Protein AF-0000000083947726 (afdb_homodimer)

InterPro domains:
  IPR006314 Dyp-type peroxidase [PS51404] (2-304)
  IPR006314 Dyp-type peroxidase [PTHR30521] (2-300)
  IPR006314 Dyp-type peroxidase [TIGR01413] (5-299)
  IPR011008 Dimeric alpha-beta barrel [SSF54909] (1-301)
  IPR048327 Dyp-type peroxidase, N-terminal domain [PF04261] (47-134)
  IPR048328 Dyp-type peroxidase, C-terminal domain [PF20628] (137-299)

Radius of gyration: 26.74 Å; Cα contacts (8 Å, |Δi|>4): 1383; chains: 2; bounding box: 58×76×53 Å

Structure (mmCIF, N/CA/C/O backbone):
data_AF-0000000083947726-model_v1
#
loop_
_entity.id
_entity.type
_entity.pdbx_description
1 polymer Peroxidase
#
loop_
_atom_site.group_PDB
_atom_site.id
_atom_site.type_symbol
_atom_site.label_atom_id
_atom_site.label_alt_id
_atom_site.label_comp_id
_atom_site.label_asym_id
_atom_site.label_entity_id
_atom_site.label_seq_id
_atom_site.pdbx_PDB_ins_code
_atom_site.Cartn_x
_atom_site.Cartn_y
_atom_site.Cartn_z
_atom_site.occupancy
_atom_site.B_iso_or_equiv
_atom_site.auth_seq_id
_atom_site.auth_comp_id
_atom_site.auth_asym_id
_atom_site.auth_atom_id
_atom_site.pdbx_PDB_model_num
ATOM 1 N N . MET A 1 1 ? -15.406 -22.609 -26.734 1 80.12 1 MET A N 1
ATOM 2 C CA . MET A 1 1 ? -14.359 -22.672 -25.719 1 80.12 1 MET A CA 1
ATOM 3 C C . MET A 1 1 ? -14.758 -21.891 -24.469 1 80.12 1 MET A C 1
ATOM 5 O O . MET A 1 1 ? -15.305 -20.781 -24.578 1 80.12 1 MET A O 1
ATOM 9 N N . PRO A 1 2 ? -14.617 -22.547 -23.281 1 92.38 2 PRO A N 1
ATOM 10 C CA . PRO A 1 2 ? -15.031 -21.812 -22.078 1 92.38 2 PRO A CA 1
ATOM 11 C C . PRO A 1 2 ? -14.258 -20.516 -21.875 1 92.38 2 PRO A C 1
ATOM 13 O O . PRO A 1 2 ? -13.086 -20.422 -22.25 1 92.38 2 PRO A O 1
ATOM 16 N N . ARG A 1 3 ? -15.031 -19.625 -21.438 1 93.12 3 ARG A N 1
ATOM 17 C CA . ARG A 1 3 ? -14.406 -18.328 -21.188 1 93.12 3 ARG A CA 1
ATOM 18 C C . ARG A 1 3 ? -13.43 -18.406 -20.016 1 93.12 3 ARG A C 1
ATOM 20 O O . ARG A 1 3 ? -13.82 -18.719 -18.891 1 93.12 3 ARG A O 1
ATOM 27 N N . GLU A 1 4 ? -12.195 -18.125 -20.219 1 96.88 4 GLU A N 1
ATOM 28 C CA . GLU A 1 4 ? -11.203 -18.016 -19.156 1 96.88 4 GLU A CA 1
ATOM 29 C C . GLU A 1 4 ? -11.398 -16.75 -18.328 1 96.88 4 GLU A C 1
ATOM 31 O O . GLU A 1 4 ? -11.977 -15.773 -18.828 1 96.88 4 GLU A O 1
ATOM 36 N N . GLN A 1 5 ? -11 -16.75 -17.078 1 98 5 GLN A N 1
ATOM 37 C CA . GLN A 1 5 ? -10.938 -15.516 -16.312 1 98 5 GLN A CA 1
ATOM 38 C C . GLN A 1 5 ? -9.781 -14.633 -16.797 1 98 5 GLN A C 1
ATOM 40 O O . GLN A 1 5 ? -8.641 -15.094 -16.875 1 98 5 GLN A O 1
ATOM 45 N N . LEU A 1 6 ? -9.969 -13.398 -16.969 1 96 6 LEU A N 1
ATOM 46 C CA . LEU A 1 6 ? -9.109 -12.539 -17.781 1 96 6 LEU A CA 1
ATOM 47 C C . LEU A 1 6 ? -7.801 -12.242 -17.062 1 96 6 LEU A C 1
ATOM 49 O O . LEU A 1 6 ? -6.809 -11.875 -17.688 1 96 6 LEU A O 1
ATOM 53 N N . GLY A 1 7 ? -7.805 -12.375 -15.797 1 97.69 7 GLY A N 1
ATOM 54 C CA . GLY A 1 7 ? -6.598 -12.086 -15.039 1 97.69 7 GLY A CA 1
ATOM 55 C C . GLY A 1 7 ? -5.531 -13.156 -15.18 1 97.69 7 GLY A C 1
ATOM 56 O O . GLY A 1 7 ? -4.359 -12.914 -14.883 1 97.69 7 GLY A O 1
ATOM 57 N N . ILE A 1 8 ? -5.816 -14.289 -15.625 1 98.25 8 ILE A N 1
ATOM 58 C CA . ILE A 1 8 ? -4.922 -15.445 -15.633 1 98.25 8 ILE A CA 1
ATOM 59 C C . ILE A 1 8 ? -3.779 -15.211 -16.609 1 98.25 8 ILE A C 1
ATOM 61 O O . ILE A 1 8 ? -2.621 -15.5 -16.312 1 98.25 8 ILE A O 1
ATOM 65 N N . CYS A 1 9 ? -4.074 -14.656 -17.766 1 97.75 9 CYS A N 1
ATOM 66 C CA . CYS A 1 9 ? -3.053 -14.516 -18.797 1 97.75 9 CYS A CA 1
ATOM 67 C C . CYS A 1 9 ? -2.725 -13.047 -19.031 1 97.75 9 CYS A C 1
ATOM 69 O O . CYS A 1 9 ? -2.129 -12.695 -20.047 1 97.75 9 CYS A O 1
ATOM 71 N N . ALA A 1 10 ? -3.166 -12.211 -18.125 1 95.75 10 ALA A N 1
ATOM 72 C CA . ALA A 1 10 ? -3.018 -10.773 -18.328 1 95.75 10 ALA A CA 1
ATOM 73 C C . ALA A 1 10 ? -1.553 -10.352 -18.234 1 95.75 10 ALA A C 1
ATOM 75 O O . ALA A 1 10 ? -0.749 -11.016 -17.594 1 95.75 10 ALA A O 1
ATOM 76 N N . GLU A 1 11 ? -1.292 -9.258 -18.875 1 93.31 11 GLU A N 1
ATOM 77 C CA . GLU A 1 11 ? 0.028 -8.641 -18.766 1 93.31 11 GLU A CA 1
ATOM 78 C C . GLU A 1 11 ? 0.166 -7.855 -17.469 1 93.31 11 GLU A C 1
ATOM 80 O O . GLU A 1 11 ? -0.799 -7.723 -16.719 1 93.31 11 GLU A O 1
ATOM 85 N N . GLY A 1 12 ? 1.358 -7.312 -17.312 1 93.31 12 GLY A N 1
ATOM 86 C CA . GLY A 1 12 ? 1.692 -6.691 -16.031 1 93.31 12 GLY A CA 1
ATOM 87 C C . GLY A 1 12 ? 0.959 -5.387 -15.797 1 93.31 12 GLY A C 1
ATOM 88 O O . GLY A 1 12 ? 0.641 -4.664 -16.75 1 93.31 12 GLY A O 1
ATOM 89 N N . ASN A 1 13 ? 0.673 -5.082 -14.547 1 97.5 13 ASN A N 1
ATOM 90 C CA . ASN A 1 13 ? 0.057 -3.842 -14.086 1 97.5 13 ASN A CA 1
ATOM 91 C C . ASN A 1 13 ? 0.978 -3.078 -13.133 1 97.5 13 ASN A C 1
ATOM 93 O O . ASN A 1 13 ? 2.047 -3.57 -12.773 1 97.5 13 ASN A O 1
ATOM 97 N N . LEU A 1 14 ? 0.546 -1.884 -12.742 1 98.12 14 LEU A N 1
ATOM 98 C CA . LEU A 1 14 ? 1.306 -1.063 -11.805 1 98.12 14 LEU A CA 1
ATOM 99 C C . LEU A 1 14 ? 1.03 -1.485 -10.359 1 98.12 14 LEU A C 1
ATOM 101 O O . LEU A 1 14 ? 1.888 -1.327 -9.492 1 98.12 14 LEU A O 1
ATOM 105 N N . HIS A 1 15 ? -0.212 -2.012 -10.18 1 98.62 15 HIS A N 1
ATOM 106 C CA . HIS A 1 15 ? -0.617 -2.299 -8.805 1 98.62 15 HIS A CA 1
ATOM 107 C C . HIS A 1 15 ? -1.384 -3.615 -8.719 1 98.62 15 HIS A C 1
ATOM 109 O O . HIS A 1 15 ? -1.951 -4.074 -9.719 1 98.62 15 HIS A O 1
ATOM 115 N N . SER A 1 16 ? -1.384 -4.164 -7.523 1 98.75 16 SER A N 1
ATOM 116 C CA . SER A 1 16 ? -2.156 -5.375 -7.266 1 98.75 16 SER A CA 1
ATOM 117 C C . SER A 1 16 ? -2.711 -5.383 -5.844 1 98.75 16 SER A C 1
ATOM 119 O O . SER A 1 16 ? -2.197 -4.684 -4.969 1 98.75 16 SER A O 1
ATOM 121 N N . VAL A 1 17 ? -3.795 -6.07 -5.641 1 98.81 17 VAL A N 1
ATOM 122 C CA . VAL A 1 17 ? -4.324 -6.457 -4.336 1 98.81 17 VAL A CA 1
ATOM 123 C C . VAL A 1 17 ? -4.645 -7.949 -4.332 1 98.81 17 VAL A C 1
ATOM 125 O O . VAL A 1 17 ? -5.32 -8.453 -5.234 1 98.81 17 VAL A O 1
ATOM 128 N N . TYR A 1 18 ? -4.125 -8.641 -3.373 1 98.88 18 TYR A N 1
ATOM 129 C CA . TYR A 1 18 ? -4.355 -10.07 -3.182 1 98.88 18 TYR A CA 1
ATOM 130 C C . TYR A 1 18 ? -5.199 -10.32 -1.937 1 98.88 18 TYR A C 1
ATOM 132 O O . TYR A 1 18 ? -4.848 -9.875 -0.841 1 98.88 18 TYR A O 1
ATOM 140 N N . LEU A 1 19 ? -6.277 -11.023 -2.086 1 98.88 19 LEU A N 1
ATOM 141 C CA . LEU A 1 19 ? -7.168 -11.328 -0.973 1 98.88 19 LEU A CA 1
ATOM 142 C C . LEU A 1 19 ? -7.262 -12.836 -0.75 1 98.88 19 LEU A C 1
ATOM 144 O O . LEU A 1 19 ? -7.582 -13.578 -1.676 1 98.88 19 LEU A O 1
ATOM 148 N N . MET A 1 20 ? -6.953 -13.289 0.414 1 98.81 20 MET A N 1
ATOM 149 C CA . MET A 1 20 ? -7.109 -14.68 0.815 1 98.81 20 MET A CA 1
ATOM 150 C C . MET A 1 20 ? -8.234 -14.836 1.832 1 98.81 20 MET A C 1
ATOM 152 O O . MET A 1 20 ? -8.219 -14.195 2.885 1 98.81 20 MET A O 1
ATOM 156 N N . PHE A 1 21 ? -9.211 -15.734 1.521 1 98.75 21 PHE A N 1
ATOM 157 C CA . PHE A 1 21 ? -10.367 -15.93 2.383 1 98.75 21 PHE A CA 1
ATOM 158 C C . PHE A 1 21 ? -10.445 -17.375 2.861 1 98.75 21 PHE A C 1
ATOM 160 O O . PHE A 1 21 ? -9.961 -18.281 2.186 1 98.75 21 PHE A O 1
ATOM 167 N N . ASN A 1 22 ? -11.031 -17.562 3.996 1 98.62 22 ASN A N 1
ATOM 168 C CA . ASN A 1 22 ? -11.523 -18.859 4.438 1 98.62 22 ASN A CA 1
ATOM 169 C C . ASN A 1 22 ? -13.039 -18.859 4.586 1 98.62 22 ASN A C 1
ATOM 171 O O . ASN A 1 22 ? -13.617 -17.922 5.145 1 98.62 22 ASN A O 1
ATOM 175 N N . ALA A 1 23 ? -13.633 -19.875 4.07 1 98.25 23 ALA A N 1
ATOM 176 C CA . ALA A 1 23 ? -15.094 -20 4.062 1 98.25 23 ALA A CA 1
ATOM 177 C C . ALA A 1 23 ? -15.625 -20.297 5.465 1 98.25 23 ALA A C 1
ATOM 179 O O . ALA A 1 23 ? -14.992 -21.016 6.234 1 98.25 23 ALA A O 1
ATOM 180 N N . ASN A 1 24 ? -16.781 -19.734 5.703 1 96.69 24 ASN A N 1
ATOM 181 C CA . ASN A 1 24 ? -17.484 -20.094 6.93 1 96.69 24 ASN A CA 1
ATOM 182 C C . ASN A 1 24 ? -18.078 -21.5 6.84 1 96.69 24 ASN A C 1
ATOM 184 O O . ASN A 1 24 ? -18.5 -21.922 5.77 1 96.69 24 ASN A O 1
ATOM 188 N N . GLU A 1 25 ? -18.125 -22.094 7.953 1 91.06 25 GLU A N 1
ATOM 189 C CA . GLU A 1 25 ? -18.609 -23.469 7.992 1 91.06 25 GLU A CA 1
ATOM 190 C C . GLU A 1 25 ? -20.078 -23.547 7.586 1 91.06 25 GLU A C 1
ATOM 192 O O . GLU A 1 25 ? -20.906 -22.734 8.039 1 91.06 25 GLU A O 1
ATOM 197 N N . GLY A 1 26 ? -20.422 -24.438 6.766 1 87.44 26 GLY A N 1
ATOM 198 C CA . GLY A 1 26 ? -21.797 -24.781 6.453 1 87.44 26 GLY A CA 1
ATOM 199 C C . GLY A 1 26 ? -22.438 -23.828 5.445 1 87.44 26 GLY A C 1
ATOM 200 O O . GLY A 1 26 ? -23.641 -23.906 5.18 1 87.44 26 GLY A O 1
ATOM 201 N N . GLY A 1 27 ? -21.734 -22.922 4.836 1 87.81 27 GLY A N 1
ATOM 202 C CA . GLY A 1 27 ? -22.344 -21.953 3.947 1 87.81 27 GLY A CA 1
ATOM 203 C C . GLY A 1 27 ? -22 -22.172 2.488 1 87.81 27 GLY A C 1
ATOM 204 O O . GLY A 1 27 ? -22.094 -21.25 1.677 1 87.81 27 GLY A O 1
ATOM 205 N N . GLU A 1 28 ? -21.641 -23.422 2.139 1 90.19 28 GLU A N 1
ATOM 206 C CA . GLU A 1 28 ? -21.125 -23.688 0.799 1 90.19 28 GLU A CA 1
ATOM 207 C C . GLU A 1 28 ? -22.203 -23.5 -0.257 1 90.19 28 GLU A C 1
ATOM 209 O O . GLU A 1 28 ? -21.938 -23.047 -1.369 1 90.19 28 GLU A O 1
ATOM 214 N N . SER A 1 29 ? -23.406 -23.906 0.09 1 92.06 29 SER A N 1
ATOM 215 C CA . SER A 1 29 ? -24.516 -23.812 -0.864 1 92.06 29 SER A CA 1
ATOM 216 C C . SER A 1 29 ? -24.766 -22.359 -1.274 1 92.06 29 SER A C 1
ATOM 218 O O . SER A 1 29 ? -25.203 -22.094 -2.398 1 92.06 29 SER A O 1
ATOM 220 N N . GLN A 1 30 ? -24.484 -21.453 -0.349 1 95.06 30 GLN A N 1
ATOM 221 C CA . GLN A 1 30 ? -24.656 -20.031 -0.652 1 95.06 30 GLN A CA 1
ATOM 222 C C . GLN A 1 30 ? -23.375 -19.438 -1.227 1 95.06 30 GLN A C 1
ATOM 224 O O . GLN A 1 30 ? -23.438 -18.484 -2.016 1 95.06 30 GLN A O 1
ATOM 229 N N . LEU A 1 31 ? -22.312 -20.016 -0.844 1 97.19 31 LEU A N 1
ATOM 230 C CA . LEU A 1 31 ? -21.016 -19.484 -1.242 1 97.19 31 LEU A CA 1
ATOM 231 C C . LEU A 1 31 ? -20.766 -19.719 -2.727 1 97.19 31 LEU A C 1
ATOM 233 O O . LEU A 1 31 ? -20.219 -18.859 -3.414 1 97.19 31 LEU A O 1
ATOM 237 N N . ARG A 1 32 ? -21.141 -20.859 -3.178 1 95.69 32 ARG A N 1
ATOM 238 C CA . ARG A 1 32 ? -20.875 -21.25 -4.559 1 95.69 32 ARG A CA 1
ATOM 239 C C . ARG A 1 32 ? -21.484 -20.25 -5.539 1 95.69 32 ARG A C 1
ATOM 241 O O . ARG A 1 32 ? -20.781 -19.672 -6.371 1 95.69 32 ARG A O 1
ATOM 248 N N . PRO A 1 33 ? -22.844 -19.953 -5.461 1 95.94 33 PRO A N 1
ATOM 249 C CA . PRO A 1 33 ? -23.375 -18.938 -6.371 1 95.94 33 PRO A CA 1
ATOM 250 C C . PRO A 1 33 ? -22.797 -17.547 -6.121 1 95.94 33 PRO A C 1
ATOM 252 O O . PRO A 1 33 ? -22.656 -16.75 -7.055 1 95.94 33 PRO A O 1
ATOM 255 N N . CYS A 1 34 ? -22.453 -17.234 -4.914 1 97.38 34 CYS A N 1
ATOM 256 C CA . CYS A 1 34 ? -21.859 -15.945 -4.598 1 97.38 34 CYS A CA 1
ATOM 257 C C . CYS A 1 34 ? -20.531 -15.773 -5.305 1 97.38 34 CYS A C 1
ATOM 259 O O . CYS A 1 34 ? -20.25 -14.719 -5.883 1 97.38 34 CYS A O 1
ATOM 261 N N . LEU A 1 35 ? -19.734 -16.828 -5.281 1 98.19 35 LEU A N 1
ATOM 262 C CA . LEU A 1 35 ? -18.438 -16.766 -5.941 1 98.19 35 LEU A CA 1
ATOM 263 C C . LEU A 1 35 ? -18.594 -16.625 -7.453 1 98.19 35 LEU A C 1
ATOM 265 O O . LEU A 1 35 ? -17.797 -15.961 -8.109 1 98.19 35 LEU A O 1
ATOM 269 N N . ALA A 1 36 ? -19.594 -17.266 -7.984 1 97.44 36 ALA A N 1
ATOM 270 C CA . ALA A 1 36 ? -19.891 -17.094 -9.406 1 97.44 36 ALA A CA 1
ATOM 271 C C . ALA A 1 36 ? -20.234 -15.641 -9.719 1 97.44 36 ALA A C 1
ATOM 273 O O . ALA A 1 36 ? -19.781 -15.094 -10.727 1 97.44 36 ALA A O 1
ATOM 274 N N . ASN A 1 37 ? -21.016 -15.055 -8.859 1 97.5 37 ASN A N 1
ATOM 275 C CA . ASN A 1 37 ? -21.375 -13.656 -9.023 1 97.5 37 ASN A CA 1
ATOM 276 C C . ASN A 1 37 ? -20.156 -12.742 -8.914 1 97.5 37 ASN A C 1
ATOM 278 O O . ASN A 1 37 ? -20.047 -11.758 -9.656 1 97.5 37 ASN A O 1
ATOM 282 N N . VAL A 1 38 ? -19.281 -13.055 -7.98 1 98.44 38 VAL A N 1
ATOM 283 C CA . VAL A 1 38 ? -18.047 -12.289 -7.824 1 98.44 38 VAL A CA 1
ATOM 284 C C . VAL A 1 38 ? -17.219 -12.383 -9.102 1 98.44 38 VAL A C 1
ATOM 286 O O . VAL A 1 38 ? -16.734 -11.367 -9.617 1 98.44 38 VAL A O 1
ATOM 289 N N . ALA A 1 39 ? -17.078 -13.57 -9.586 1 98.12 39 ALA A N 1
ATOM 290 C CA . ALA A 1 39 ? -16.281 -13.773 -10.805 1 98.12 39 ALA A CA 1
ATOM 291 C C . ALA A 1 39 ? -16.891 -13.008 -11.977 1 98.12 39 ALA A C 1
ATOM 293 O O . ALA A 1 39 ? -16.172 -12.398 -12.773 1 98.12 39 ALA A O 1
ATOM 294 N N . GLN A 1 40 ? -18.188 -13.055 -12.102 1 97.31 40 GLN A N 1
ATOM 295 C CA . GLN A 1 40 ? -18.891 -12.328 -13.164 1 97.31 40 GLN A CA 1
ATOM 296 C C . GLN A 1 40 ? -18.719 -10.82 -13 1 97.31 40 GLN A C 1
ATOM 298 O O . GLN A 1 40 ? -18.469 -10.109 -13.977 1 97.31 40 GLN A O 1
ATOM 303 N N . TYR A 1 41 ? -18.891 -10.43 -11.758 1 98.19 41 TYR A N 1
ATOM 304 C CA . TYR A 1 41 ? -18.688 -9.023 -11.422 1 98.19 41 TYR A CA 1
ATOM 305 C C . TYR A 1 41 ? -17.312 -8.555 -11.852 1 98.19 41 TYR A C 1
ATOM 307 O O . TYR A 1 41 ? -17.172 -7.539 -12.539 1 98.19 41 TYR A O 1
ATOM 315 N N . LEU A 1 42 ? -16.281 -9.281 -11.57 1 98.56 42 LEU A N 1
ATOM 316 C CA . LEU A 1 42 ? -14.891 -8.953 -11.898 1 98.56 42 LEU A CA 1
ATOM 317 C C . LEU A 1 42 ? -14.672 -8.984 -13.406 1 98.56 42 LEU A C 1
ATOM 319 O O . LEU A 1 42 ? -13.938 -8.148 -13.945 1 98.56 42 LEU A O 1
ATOM 323 N N . TYR A 1 43 ? -15.258 -9.906 -14.031 1 97.81 43 TYR A N 1
ATOM 324 C CA . TYR A 1 43 ? -15.164 -10.023 -15.484 1 97.81 43 TYR A CA 1
ATOM 325 C C . TYR A 1 43 ? -15.711 -8.773 -16.172 1 97.81 43 TYR A C 1
ATOM 327 O O . TYR A 1 43 ? -15.102 -8.258 -17.109 1 97.81 43 TYR A O 1
ATOM 335 N N . GLU A 1 44 ? -16.781 -8.281 -15.703 1 97.75 44 GLU A N 1
ATOM 336 C CA . GLU A 1 44 ? -17.422 -7.105 -16.281 1 97.75 44 GLU A CA 1
ATOM 337 C C . GLU A 1 44 ? -16.609 -5.84 -16 1 97.75 44 GLU A C 1
ATOM 339 O O . GLU A 1 44 ? -16.594 -4.918 -16.828 1 97.75 44 GLU A O 1
ATOM 344 N N . LEU A 1 45 ? -15.969 -5.801 -14.891 1 98.19 45 LEU A N 1
ATOM 345 C CA . LEU A 1 45 ? -15.164 -4.641 -14.531 1 98.19 45 LEU A CA 1
ATOM 346 C C . LEU A 1 45 ? -13.984 -4.484 -15.492 1 98.19 45 LEU A C 1
ATOM 348 O O . LEU A 1 45 ? -13.484 -3.375 -15.688 1 98.19 45 LEU A O 1
ATOM 352 N N . ALA A 1 46 ? -13.484 -5.598 -16.016 1 96.94 46 ALA A N 1
ATOM 353 C CA . ALA A 1 46 ? -12.359 -5.535 -16.953 1 96.94 46 ALA A CA 1
ATOM 354 C C . ALA A 1 46 ? -12.695 -4.652 -18.156 1 96.94 46 ALA A C 1
ATOM 356 O O . ALA A 1 46 ? -11.844 -3.92 -18.656 1 96.94 46 ALA A O 1
ATOM 357 N N . ASP A 1 47 ? -13.906 -4.777 -18.625 1 96.06 47 ASP A N 1
ATOM 358 C CA . ASP A 1 47 ? -14.359 -3.934 -19.719 1 96.06 47 ASP A CA 1
ATOM 359 C C . ASP A 1 47 ? -14.57 -2.494 -19.266 1 96.06 47 ASP A C 1
ATOM 361 O O . ASP A 1 47 ? -14.18 -1.552 -19.953 1 96.06 47 ASP A O 1
ATOM 365 N N . GLN A 1 48 ? -15.164 -2.328 -18.141 1 97 48 GLN A N 1
ATOM 366 C CA . GLN A 1 48 ? -15.484 -1.012 -17.594 1 97 48 GLN A CA 1
ATOM 367 C C . GLN A 1 48 ? -14.219 -0.201 -17.344 1 97 48 GLN A C 1
ATOM 369 O O . GLN A 1 48 ? -14.188 1.009 -17.578 1 97 48 GLN A O 1
ATOM 374 N N . TYR A 1 49 ? -13.195 -0.859 -16.859 1 97.75 49 TYR A N 1
ATOM 375 C CA . TYR A 1 49 ? -11.945 -0.185 -16.516 1 97.75 49 TYR A CA 1
ATOM 376 C C . TYR A 1 49 ? -10.828 -0.607 -17.453 1 97.75 49 TYR A C 1
ATOM 378 O O . TYR A 1 49 ? -9.688 -0.805 -17.031 1 97.75 49 TYR A O 1
ATOM 386 N N . ALA A 1 50 ? -11.125 -0.758 -18.688 1 96.31 50 ALA A N 1
ATOM 387 C CA . ALA A 1 50 ? -10.148 -1.161 -19.703 1 96.31 50 ALA A CA 1
ATOM 388 C C . ALA A 1 50 ? -9.016 -0.149 -19.812 1 96.31 50 ALA A C 1
ATOM 390 O O . ALA A 1 50 ? -7.859 -0.523 -20.031 1 96.31 50 ALA A O 1
ATOM 391 N N . ASP A 1 51 ? -9.305 1.108 -19.578 1 97.19 51 ASP A N 1
ATOM 392 C CA . ASP A 1 51 ? -8.312 2.174 -19.703 1 97.19 51 ASP A CA 1
ATOM 393 C C . ASP A 1 51 ? -7.227 2.041 -18.641 1 97.19 51 ASP A C 1
ATOM 395 O O . ASP A 1 51 ? -6.09 2.469 -18.859 1 97.19 51 ASP A O 1
ATOM 399 N N . SER A 1 52 ? -7.633 1.47 -17.531 1 97.56 52 SER A N 1
ATOM 400 C CA . SER A 1 52 ? -6.664 1.271 -16.469 1 97.56 52 SER A CA 1
ATOM 401 C C . SER A 1 52 ? -6.215 -0.184 -16.391 1 97.56 52 SER A C 1
ATOM 403 O O . SER A 1 52 ? -5.637 -0.608 -15.383 1 97.56 52 SER A O 1
ATOM 405 N N . ALA A 1 53 ? -6.555 -0.959 -17.375 1 98.12 53 ALA A N 1
ATOM 406 C CA . ALA A 1 53 ? -6.105 -2.338 -17.547 1 98.12 53 ALA A CA 1
ATOM 407 C C . ALA A 1 53 ? -6.48 -3.197 -16.344 1 98.12 53 ALA A C 1
ATOM 409 O O . ALA A 1 53 ? -5.641 -3.922 -15.812 1 98.12 53 ALA A O 1
ATOM 410 N N . PHE A 1 54 ? -7.668 -3.021 -15.922 1 98.69 54 PHE A N 1
ATOM 411 C CA . PHE A 1 54 ? -8.133 -3.848 -14.812 1 98.69 54 PHE A CA 1
ATOM 412 C C . PHE A 1 54 ? -8.258 -5.305 -15.242 1 98.69 54 PHE A C 1
ATOM 414 O O . PHE A 1 54 ? -8.742 -5.598 -16.344 1 98.69 54 PHE A O 1
ATOM 421 N N . ASN A 1 55 ? -7.801 -6.227 -14.375 1 98.56 55 ASN A N 1
ATOM 422 C CA . ASN A 1 55 ? -8.031 -7.66 -14.539 1 98.56 55 ASN A CA 1
ATOM 423 C C . ASN A 1 55 ? -8 -8.391 -13.195 1 98.56 55 ASN A C 1
ATOM 425 O O . ASN A 1 55 ? -7.445 -7.883 -12.219 1 98.56 55 ASN A O 1
ATOM 429 N N . ALA A 1 56 ? -8.617 -9.539 -13.211 1 98.81 56 ALA A N 1
ATOM 430 C CA . ALA A 1 56 ? -8.766 -10.273 -11.953 1 98.81 56 ALA A CA 1
ATOM 431 C C . ALA A 1 56 ? -9.141 -11.727 -12.211 1 98.81 56 ALA A C 1
ATOM 433 O O . ALA A 1 56 ? -9.523 -12.094 -13.32 1 98.81 56 ALA A O 1
ATOM 434 N N . PHE A 1 57 ? -8.945 -12.508 -11.172 1 98.81 57 PHE A N 1
ATOM 435 C CA . PHE A 1 57 ? -9.523 -13.852 -11.203 1 98.81 57 PHE A CA 1
ATOM 436 C C . PHE A 1 57 ? -9.781 -14.359 -9.781 1 98.81 57 PHE A C 1
ATOM 438 O O . PHE A 1 57 ? -9.211 -13.844 -8.82 1 98.81 57 PHE A O 1
ATOM 445 N N . VAL A 1 58 ? -10.711 -15.305 -9.703 1 98.88 58 VAL A N 1
ATOM 446 C CA . VAL A 1 58 ? -11.07 -16.031 -8.484 1 98.88 58 VAL A CA 1
ATOM 447 C C . VAL A 1 58 ? -10.523 -17.453 -8.562 1 98.88 58 VAL A C 1
ATOM 449 O O . VAL A 1 58 ? -10.68 -18.125 -9.578 1 98.88 58 VAL A O 1
ATOM 452 N N . ALA A 1 59 ? -9.891 -17.859 -7.52 1 98.94 59 ALA A N 1
ATOM 453 C CA . ALA A 1 59 ? -9.375 -19.219 -7.457 1 98.94 59 ALA A CA 1
ATOM 454 C C . ALA A 1 59 ? -9.789 -19.906 -6.16 1 98.94 59 ALA A C 1
ATOM 456 O O . ALA A 1 59 ? -9.914 -19.266 -5.117 1 98.94 59 ALA A O 1
ATOM 457 N N . ILE A 1 60 ? -9.984 -21.203 -6.27 1 98.81 60 ILE A N 1
ATOM 458 C CA . ILE A 1 60 ? -10.477 -22 -5.148 1 98.81 60 ILE A CA 1
ATOM 459 C C . ILE A 1 60 ? -9.352 -22.891 -4.629 1 98.81 60 ILE A C 1
ATOM 461 O O . ILE A 1 60 ? -8.656 -23.547 -5.414 1 98.81 60 ILE A O 1
ATOM 465 N N . GLY A 1 61 ? -9.227 -22.938 -3.299 1 98.75 61 GLY A N 1
ATOM 466 C CA . GLY A 1 61 ? -8.164 -23.703 -2.664 1 98.75 61 GLY A CA 1
ATOM 467 C C . GLY A 1 61 ? -8.297 -25.203 -2.869 1 98.75 61 GLY A C 1
ATOM 468 O O . GLY A 1 61 ? -9.406 -25.734 -2.883 1 98.75 61 GLY A O 1
ATOM 469 N N . ALA A 1 62 ? -7.156 -25.812 -2.979 1 98.62 62 ALA A N 1
ATOM 470 C CA . ALA A 1 62 ? -7.125 -27.25 -3.234 1 98.62 62 ALA A CA 1
ATOM 471 C C . ALA A 1 62 ? -7.855 -28.016 -2.137 1 98.62 62 ALA A C 1
ATOM 473 O O . ALA A 1 62 ? -8.594 -28.969 -2.42 1 98.62 62 ALA A O 1
ATOM 474 N N . ASN A 1 63 ? -7.656 -27.656 -0.94 1 97.5 63 ASN A N 1
ATOM 475 C CA . ASN A 1 63 ? -8.242 -28.359 0.188 1 97.5 63 ASN A CA 1
ATOM 476 C C . ASN A 1 63 ? -9.734 -28.078 0.318 1 97.5 63 ASN A C 1
ATOM 478 O O . ASN A 1 63 ? -10.469 -28.812 0.978 1 97.5 63 ASN A O 1
ATOM 482 N N . PHE A 1 64 ? -10.148 -27 -0.209 1 97.88 64 PHE A N 1
ATOM 483 C CA . PHE A 1 64 ? -11.523 -26.562 -0.081 1 97.88 64 PHE A CA 1
ATOM 484 C C . PHE A 1 64 ? -12.344 -26.969 -1.305 1 97.88 64 PHE A C 1
ATOM 486 O O . PHE A 1 64 ? -13.57 -26.953 -1.266 1 97.88 64 PHE A O 1
ATOM 493 N N . TRP A 1 65 ? -11.75 -27.359 -2.381 1 98.06 65 TRP A N 1
ATOM 494 C CA . TRP A 1 65 ? -12.367 -27.547 -3.688 1 98.06 65 TRP A CA 1
ATOM 495 C C . TRP A 1 65 ? -13.555 -28.516 -3.592 1 98.06 65 TRP A C 1
ATOM 497 O O . TRP A 1 65 ? -14.656 -28.188 -4.035 1 98.06 65 TRP A O 1
ATOM 507 N N . ASP A 1 66 ? -13.344 -29.625 -2.938 1 96.81 66 ASP A N 1
ATOM 508 C CA . ASP A 1 66 ? -14.352 -30.688 -2.916 1 96.81 66 ASP A CA 1
ATOM 509 C C . ASP A 1 66 ? -15.562 -30.266 -2.09 1 96.81 66 ASP A C 1
ATOM 511 O O . ASP A 1 66 ? -16.672 -30.797 -2.283 1 96.81 66 ASP A O 1
ATOM 515 N N . HIS A 1 67 ? -15.375 -29.375 -1.152 1 95.25 67 HIS A N 1
ATOM 516 C CA . HIS A 1 67 ? -16.5 -28.844 -0.389 1 95.25 67 HIS A CA 1
ATOM 517 C C . HIS A 1 67 ? -17.375 -27.938 -1.25 1 95.25 67 HIS A C 1
ATOM 519 O O . HIS A 1 67 ? -18.594 -27.938 -1.104 1 95.25 67 HIS A O 1
ATOM 525 N N . LEU A 1 68 ? -16.75 -27.234 -2.125 1 95.75 68 LEU A N 1
ATOM 526 C CA . LEU A 1 68 ? -17.469 -26.266 -2.941 1 95.75 68 LEU A CA 1
ATOM 527 C C . LEU A 1 68 ? -18.047 -26.922 -4.188 1 95.75 68 LEU A C 1
ATOM 529 O O . LEU A 1 68 ? -19.156 -26.609 -4.602 1 95.75 68 LEU A O 1
ATOM 533 N N . TYR A 1 69 ? -17.234 -27.75 -4.77 1 95.12 69 TYR A N 1
ATOM 534 C CA . TYR A 1 69 ? -17.625 -28.438 -5.996 1 95.12 69 TYR A CA 1
ATOM 535 C C . TYR A 1 69 ? -17.484 -29.938 -5.844 1 95.12 69 TYR A C 1
ATOM 537 O O . TYR A 1 69 ? -16.672 -30.562 -6.52 1 95.12 69 TYR A O 1
ATOM 545 N N . PRO A 1 70 ? -18.375 -30.531 -5.176 1 93 70 PRO A N 1
ATOM 546 C CA . PRO A 1 70 ? -18.281 -31.984 -4.992 1 93 70 PRO A CA 1
ATOM 547 C C . PRO A 1 70 ? -18.375 -32.75 -6.305 1 93 70 PRO A C 1
ATOM 549 O O . PRO A 1 70 ? -19.219 -32.438 -7.145 1 93 70 PRO A O 1
ATOM 552 N N . GLY A 1 71 ? -17.5 -33.688 -6.496 1 91.56 71 GLY A N 1
ATOM 553 C CA . GLY A 1 71 ? -17.562 -34.594 -7.625 1 91.56 71 GLY A CA 1
ATOM 554 C C . GLY A 1 71 ? -16.938 -34.031 -8.883 1 91.56 71 GLY A C 1
ATOM 555 O O . GLY A 1 71 ? -17.047 -34.625 -9.961 1 91.56 71 GLY A O 1
ATOM 556 N N . SER A 1 72 ? -16.375 -32.875 -8.859 1 92.88 72 SER A N 1
ATOM 557 C CA . SER A 1 72 ? -15.773 -32.25 -10.023 1 92.88 72 SER A CA 1
ATOM 558 C C . SER A 1 72 ? -14.391 -31.688 -9.688 1 92.88 72 SER A C 1
ATOM 560 O O . SER A 1 72 ? -14.203 -30.469 -9.625 1 92.88 72 SER A O 1
ATOM 562 N N . ARG A 1 73 ? -13.414 -32.5 -9.555 1 97.56 73 ARG A N 1
ATOM 563 C CA . ARG A 1 73 ? -12.07 -32.031 -9.211 1 97.56 73 ARG A CA 1
ATOM 564 C C . ARG A 1 73 ? -11.156 -32.062 -10.43 1 97.56 73 ARG A C 1
ATOM 566 O O . ARG A 1 73 ? -11.109 -33.062 -11.148 1 97.56 73 ARG A O 1
ATOM 573 N N . PRO A 1 74 ? -10.5 -30.906 -10.68 1 98.38 74 PRO A N 1
ATOM 574 C CA . PRO A 1 74 ? -9.492 -30.969 -11.734 1 98.38 74 PRO A CA 1
ATOM 575 C C . PRO A 1 74 ? -8.484 -32.094 -11.531 1 98.38 74 PRO A C 1
ATOM 577 O O . PRO A 1 74 ? -8.07 -32.375 -10.406 1 98.38 74 PRO A O 1
ATOM 580 N N . ALA A 1 75 ? -7.984 -32.719 -12.508 1 98.31 75 ALA A N 1
ATOM 581 C CA . ALA A 1 75 ? -7.273 -34 -12.492 1 98.31 75 ALA A CA 1
ATOM 582 C C . ALA A 1 75 ? -6 -33.906 -11.648 1 98.31 75 ALA A C 1
ATOM 584 O O . ALA A 1 75 ? -5.633 -34.844 -10.961 1 98.31 75 ALA A O 1
ATOM 585 N N . GLU A 1 76 ? -5.367 -32.75 -11.695 1 98.62 76 GLU A N 1
ATOM 586 C CA . GLU A 1 76 ? -4.055 -32.656 -11.062 1 98.62 76 GLU A CA 1
ATOM 587 C C . GLU A 1 76 ? -4.078 -31.75 -9.844 1 98.62 76 GLU A C 1
ATOM 589 O O . GLU A 1 76 ? -3.027 -31.422 -9.281 1 98.62 76 GLU A O 1
ATOM 594 N N . LEU A 1 77 ? -5.246 -31.297 -9.398 1 98.75 77 LEU A N 1
ATOM 595 C CA . LEU A 1 77 ? -5.32 -30.391 -8.266 1 98.75 77 LEU A CA 1
ATOM 596 C C . LEU A 1 77 ? -4.953 -31.094 -6.969 1 98.75 77 LEU A C 1
ATOM 598 O O . LEU A 1 77 ? -5.527 -32.125 -6.637 1 98.75 77 LEU A O 1
ATOM 602 N N . ARG A 1 78 ? -4.012 -30.641 -6.312 1 98.31 78 ARG A N 1
ATOM 603 C CA . ARG A 1 78 ? -3.555 -31.188 -5.039 1 98.31 78 ARG A CA 1
ATOM 604 C C . ARG A 1 78 ? -3.008 -30.094 -4.137 1 98.31 78 ARG A C 1
ATOM 606 O O . ARG A 1 78 ? -2.705 -28.984 -4.602 1 98.31 78 ARG A O 1
ATOM 613 N N . PRO A 1 79 ? -2.945 -30.359 -2.838 1 98.25 79 PRO A N 1
ATOM 614 C CA . PRO A 1 79 ? -2.461 -29.359 -1.884 1 98.25 79 PRO A CA 1
ATOM 615 C C . PRO A 1 79 ? -1.036 -28.891 -2.182 1 98.25 79 PRO A C 1
ATOM 617 O O . PRO A 1 79 ? -0.301 -29.578 -2.898 1 98.25 79 PRO A O 1
ATOM 620 N N . PHE A 1 80 ? -0.701 -27.719 -1.652 1 98.5 80 PHE A N 1
ATOM 621 C CA . PHE A 1 80 ? 0.631 -27.156 -1.84 1 98.5 80 PHE A CA 1
ATOM 622 C C . PHE A 1 80 ? 1.701 -28.109 -1.338 1 98.5 80 PHE A C 1
ATOM 624 O O . PHE A 1 80 ? 1.589 -28.656 -0.235 1 98.5 80 PHE A O 1
ATOM 631 N N . PRO A 1 81 ? 2.707 -28.359 -2.098 1 96.38 81 PRO A N 1
ATOM 632 C CA . PRO A 1 81 ? 3.752 -29.312 -1.724 1 96.38 81 PRO A CA 1
ATOM 633 C C . PRO A 1 81 ? 4.762 -28.734 -0.737 1 96.38 81 PRO A C 1
ATOM 635 O O . PRO A 1 81 ? 5.871 -28.359 -1.13 1 96.38 81 PRO A O 1
ATOM 638 N N . ALA A 1 82 ? 4.418 -28.75 0.493 1 96.94 82 ALA A N 1
ATOM 639 C CA . ALA A 1 82 ? 5.359 -28.266 1.495 1 96.94 82 ALA A CA 1
ATOM 640 C C . ALA A 1 82 ? 6.711 -28.953 1.367 1 96.94 82 ALA A C 1
ATOM 642 O O . ALA A 1 82 ? 6.773 -30.156 1.118 1 96.94 82 ALA A O 1
ATOM 643 N N . MET A 1 83 ? 7.766 -28.156 1.498 1 96.5 83 MET A N 1
ATOM 644 C CA . MET A 1 83 ? 9.133 -28.641 1.37 1 96.5 83 MET A CA 1
ATOM 645 C C . MET A 1 83 ? 10.047 -27.984 2.402 1 96.5 83 MET A C 1
ATOM 647 O O . MET A 1 83 ? 9.859 -26.828 2.758 1 96.5 83 MET A O 1
ATOM 651 N N . GLU A 1 84 ? 10.969 -28.812 2.834 1 95.06 84 GLU A N 1
ATOM 652 C CA . GLU A 1 84 ? 11.953 -28.297 3.773 1 95.06 84 GLU A CA 1
ATOM 653 C C . GLU A 1 84 ? 13.289 -29.016 3.625 1 95.06 84 GLU A C 1
ATOM 655 O O . GLU A 1 84 ? 13.336 -30.25 3.533 1 95.06 84 GLU A O 1
ATOM 660 N N . SER A 1 85 ? 14.344 -28.25 3.537 1 94.81 85 SER A N 1
ATOM 661 C CA . SER A 1 85 ? 15.719 -28.75 3.533 1 94.81 85 SER A CA 1
ATOM 662 C C . SER A 1 85 ? 16.656 -27.75 4.199 1 94.81 85 SER A C 1
ATOM 664 O O . SER A 1 85 ? 17.062 -26.75 3.588 1 94.81 85 SER A O 1
ATOM 666 N N . GLY A 1 86 ? 17.062 -28.031 5.449 1 91.62 86 GLY A N 1
ATOM 667 C CA . GLY A 1 86 ? 17.859 -27.062 6.188 1 91.62 86 GLY A CA 1
ATOM 668 C C . GLY A 1 86 ? 17.109 -25.766 6.461 1 91.62 86 GLY A C 1
ATOM 669 O O . GLY A 1 86 ? 16.031 -25.781 7.051 1 91.62 86 GLY A O 1
ATOM 670 N N . ASN A 1 87 ? 17.734 -24.656 5.859 1 90.5 87 ASN A N 1
ATOM 671 C CA . ASN A 1 87 ? 17.125 -23.344 6.059 1 90.5 87 ASN A CA 1
ATOM 672 C C . ASN A 1 87 ? 16.234 -22.953 4.883 1 90.5 87 ASN A C 1
ATOM 674 O O . ASN A 1 87 ? 15.703 -21.844 4.844 1 90.5 87 ASN A O 1
ATOM 678 N N . ARG A 1 88 ? 16.094 -23.812 3.982 1 93.94 88 ARG A N 1
ATOM 679 C CA . ARG A 1 88 ? 15.211 -23.594 2.842 1 93.94 88 ARG A CA 1
ATOM 680 C C . ARG A 1 88 ? 13.844 -24.219 3.086 1 93.94 88 ARG A C 1
ATOM 682 O O . ARG A 1 88 ? 13.719 -25.438 3.191 1 93.94 88 ARG A O 1
ATOM 689 N N . ASP A 1 89 ? 12.93 -23.328 3.232 1 94.94 89 ASP A N 1
ATOM 690 C CA . ASP A 1 89 ? 11.586 -23.766 3.586 1 94.94 89 ASP A CA 1
ATOM 691 C C . ASP A 1 89 ? 10.547 -23.219 2.609 1 94.94 89 ASP A C 1
ATOM 693 O O . ASP A 1 89 ? 10.641 -22.078 2.176 1 94.94 89 ASP A O 1
ATOM 697 N N . ALA A 1 90 ? 9.641 -24.047 2.221 1 96.5 90 ALA A N 1
ATOM 698 C CA . ALA A 1 90 ? 8.406 -23.688 1.522 1 96.5 90 ALA A CA 1
ATOM 699 C C . ALA A 1 90 ? 7.184 -24.234 2.256 1 96.5 90 ALA A C 1
ATOM 701 O O . ALA A 1 90 ? 6.707 -25.328 1.949 1 96.5 90 ALA A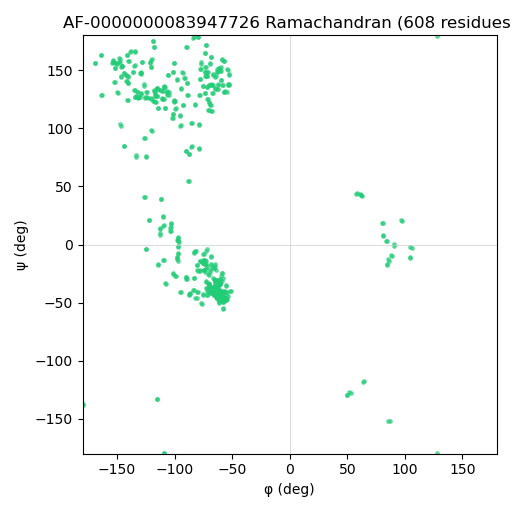 O 1
ATOM 702 N N . PRO A 1 91 ? 6.656 -23.438 3.125 1 97.56 91 PRO A N 1
ATOM 703 C CA . PRO A 1 91 ? 5.559 -23.938 3.951 1 97.56 91 PRO A CA 1
ATOM 704 C C . PRO A 1 91 ? 4.23 -24 3.197 1 97.56 91 PRO A C 1
ATOM 706 O O . PRO A 1 91 ? 4.031 -23.266 2.23 1 97.56 91 PRO A O 1
ATOM 709 N N . ALA A 1 92 ? 3.387 -24.844 3.662 1 97.31 92 ALA A N 1
ATOM 710 C CA . ALA A 1 92 ? 2.018 -24.891 3.156 1 97.31 92 ALA A CA 1
ATOM 711 C C . ALA A 1 92 ? 1.053 -24.203 4.113 1 97.31 92 ALA A C 1
ATOM 713 O O . ALA A 1 92 ? 0.862 -24.641 5.246 1 97.31 92 ALA A O 1
ATOM 714 N N . ILE A 1 93 ? 0.549 -23.109 3.779 1 96.06 93 ILE A N 1
ATOM 715 C CA . ILE A 1 93 ? -0.526 -22.391 4.445 1 96.06 93 ILE A CA 1
ATOM 716 C C . ILE A 1 93 ? -1.699 -22.203 3.486 1 96.06 93 ILE A C 1
ATOM 718 O O . ILE A 1 93 ? -1.734 -21.234 2.717 1 96.06 93 ILE A O 1
ATOM 722 N N . GLU A 1 94 ? -2.637 -23.016 3.596 1 95.44 94 GLU A N 1
ATOM 723 C CA . GLU A 1 94 ? -3.686 -23.109 2.584 1 95.44 94 GLU A CA 1
ATOM 724 C C . GLU A 1 94 ? -4.863 -22.203 2.934 1 95.44 94 GLU A C 1
ATOM 726 O O . GLU A 1 94 ? -5.211 -22.047 4.105 1 95.44 94 GLU A O 1
ATOM 731 N N . PHE A 1 95 ? -5.473 -21.594 1.965 1 98.44 95 PHE A N 1
ATOM 732 C CA . PHE A 1 95 ? -6.676 -20.766 2.047 1 98.44 95 PHE A CA 1
ATOM 733 C C . PHE A 1 95 ? -7.781 -21.344 1.166 1 98.44 95 PHE A C 1
ATOM 735 O O . PHE A 1 95 ? -7.508 -22.141 0.259 1 98.44 95 PHE A O 1
ATOM 742 N N . ASP A 1 96 ? -8.984 -21 1.433 1 98.62 96 ASP A N 1
ATOM 743 C CA . ASP A 1 96 ? -10.117 -21.547 0.694 1 98.62 96 ASP A CA 1
ATOM 744 C C . ASP A 1 96 ? -10.344 -20.797 -0.61 1 98.62 96 ASP A C 1
ATOM 746 O O . ASP A 1 96 ? -10.711 -21.391 -1.627 1 98.62 96 ASP A O 1
ATOM 750 N N . ILE A 1 97 ? -10.172 -19.469 -0.54 1 98.88 97 ILE A N 1
ATOM 751 C CA . ILE A 1 97 ? -10.477 -18.625 -1.685 1 98.88 97 ILE A CA 1
ATOM 752 C C . ILE A 1 97 ? -9.352 -17.609 -1.886 1 98.88 97 ILE A C 1
ATOM 754 O O . ILE A 1 97 ? -8.867 -17 -0.922 1 98.88 97 ILE A O 1
ATOM 758 N N . PHE A 1 98 ? -8.953 -17.5 -3.045 1 98.94 98 PHE A N 1
ATOM 759 C CA . PHE A 1 98 ? -7.973 -16.484 -3.436 1 98.94 98 PHE A CA 1
ATOM 760 C C . PHE A 1 98 ? -8.547 -15.562 -4.5 1 98.94 98 PHE A C 1
ATOM 762 O O . PHE A 1 98 ? -9.031 -16.016 -5.535 1 98.94 98 PHE A O 1
ATOM 769 N N . ILE A 1 99 ? -8.531 -14.242 -4.289 1 98.94 99 ILE A N 1
ATOM 770 C CA . ILE A 1 99 ? -8.93 -13.227 -5.262 1 98.94 99 ILE A CA 1
ATOM 771 C C . ILE A 1 99 ? -7.715 -12.391 -5.664 1 98.94 99 ILE A C 1
ATOM 773 O O . ILE A 1 99 ? -7.086 -11.758 -4.816 1 98.94 99 ILE A O 1
ATOM 777 N N . HIS A 1 100 ? -7.395 -12.469 -6.891 1 98.88 100 HIS A N 1
ATOM 778 C CA . HIS A 1 100 ? -6.277 -11.758 -7.504 1 98.88 100 HIS A CA 1
ATOM 779 C C . HIS A 1 100 ? -6.762 -10.539 -8.273 1 98.88 100 HIS A C 1
ATOM 781 O O . HIS A 1 100 ? -7.461 -10.664 -9.281 1 98.88 100 HIS A O 1
ATOM 787 N N . LEU A 1 101 ? -6.422 -9.32 -7.793 1 98.88 101 LEU A N 1
ATOM 788 C CA . LEU A 1 101 ? -6.832 -8.07 -8.43 1 98.88 101 LEU A CA 1
ATOM 789 C C . LEU A 1 101 ? -5.621 -7.281 -8.914 1 98.88 101 LEU A C 1
ATOM 791 O O . LEU A 1 101 ? -4.684 -7.047 -8.148 1 98.88 101 LEU A O 1
ATOM 795 N N . ARG A 1 102 ? -5.633 -6.84 -10.156 1 98.75 102 ARG A N 1
ATOM 796 C CA . ARG A 1 102 ? -4.578 -5.973 -10.672 1 98.75 102 ARG A CA 1
ATOM 797 C C . ARG A 1 102 ? -5.164 -4.828 -11.492 1 98.75 102 ARG A C 1
ATOM 799 O O . ARG A 1 102 ? -6.207 -4.988 -12.133 1 98.75 102 ARG A O 1
ATOM 806 N N . CYS A 1 103 ? -4.516 -3.736 -11.461 1 98.75 103 CYS A N 1
ATOM 807 C CA . CYS A 1 103 ? -4.945 -2.52 -12.141 1 98.75 103 CYS A CA 1
ATOM 808 C C . CYS A 1 103 ? -3.834 -1.475 -12.141 1 98.75 103 CYS A C 1
ATOM 810 O O . CYS A 1 103 ? -2.936 -1.516 -11.305 1 98.75 103 CYS A O 1
ATOM 812 N N . ASP A 1 104 ? -3.877 -0.569 -13.078 1 98.44 104 ASP A N 1
ATOM 813 C CA . ASP A 1 104 ? -2.912 0.526 -13.078 1 98.44 104 ASP A CA 1
ATOM 814 C C . ASP A 1 104 ? -3.357 1.649 -12.141 1 98.44 104 ASP A C 1
ATOM 816 O O . ASP A 1 104 ? -2.594 2.578 -11.867 1 98.44 104 ASP A O 1
ATOM 820 N N . ARG A 1 105 ? -4.508 1.57 -11.617 1 98.25 105 ARG A N 1
ATOM 821 C CA . ARG A 1 105 ? -5.027 2.521 -10.641 1 98.25 105 ARG A CA 1
ATOM 822 C C . ARG A 1 105 ? -5.281 1.845 -9.297 1 98.25 105 ARG A C 1
ATOM 824 O O . ARG A 1 105 ? -6.102 0.932 -9.203 1 98.25 105 ARG A O 1
ATOM 831 N N . LEU A 1 106 ? -4.629 2.398 -8.336 1 98.31 106 LEU A N 1
ATOM 832 C CA . LEU A 1 106 ? -4.707 1.813 -7.004 1 98.31 106 LEU A CA 1
ATOM 833 C C . LEU A 1 106 ? -6.078 2.062 -6.383 1 98.31 106 LEU A C 1
ATOM 835 O O . LEU A 1 106 ? -6.598 1.215 -5.652 1 98.31 106 LEU A O 1
ATOM 839 N N . ASP A 1 107 ? -6.688 3.238 -6.609 1 98.19 107 ASP A N 1
ATOM 840 C CA . ASP A 1 107 ? -7.98 3.568 -6.02 1 98.19 107 ASP A CA 1
ATOM 841 C C . ASP A 1 107 ? -9.07 2.613 -6.512 1 98.19 107 ASP A C 1
ATOM 843 O O . ASP A 1 107 ? -9.93 2.195 -5.738 1 98.19 107 ASP A O 1
ATOM 847 N N . ILE A 1 108 ? -8.984 2.191 -7.789 1 98.5 108 ILE A N 1
ATOM 848 C CA . ILE A 1 108 ? -9.938 1.227 -8.336 1 98.5 108 ILE A CA 1
ATOM 849 C C . ILE A 1 108 ? -9.773 -0.118 -7.633 1 98.5 108 ILE A C 1
ATOM 851 O O . ILE A 1 108 ? -10.758 -0.758 -7.266 1 98.5 108 ILE A O 1
ATOM 855 N N . LEU A 1 109 ? -8.555 -0.527 -7.434 1 98.81 109 LEU A N 1
ATOM 856 C CA . LEU A 1 109 ? -8.305 -1.787 -6.738 1 98.81 109 LEU A CA 1
ATOM 857 C C . LEU A 1 109 ? -8.875 -1.753 -5.328 1 98.81 109 LEU A C 1
ATOM 859 O O . LEU A 1 109 ? -9.453 -2.74 -4.859 1 98.81 109 LEU A O 1
ATOM 863 N N . HIS A 1 110 ? -8.633 -0.647 -4.652 1 98.75 110 HIS A N 1
ATOM 864 C CA . HIS A 1 110 ? -9.156 -0.516 -3.299 1 98.75 110 HIS A CA 1
ATOM 865 C C . HIS A 1 110 ? -10.68 -0.616 -3.283 1 98.75 110 HIS A C 1
ATOM 867 O O . HIS A 1 110 ? -11.25 -1.324 -2.451 1 98.75 110 HIS A O 1
ATOM 873 N N . LEU A 1 111 ? -11.305 0.074 -4.176 1 98 111 LEU A N 1
ATOM 874 C CA . LEU A 1 111 ? -12.758 0.034 -4.301 1 98 111 LEU A CA 1
ATOM 875 C C . LEU A 1 111 ? -13.242 -1.392 -4.539 1 98 111 LEU A C 1
ATOM 877 O O . LEU A 1 111 ? -14.156 -1.863 -3.852 1 98 111 LEU A O 1
ATOM 881 N N . VAL A 1 112 ? -12.656 -2.074 -5.48 1 98.69 112 VAL A N 1
ATOM 882 C CA . VAL A 1 112 ? -13.078 -3.412 -5.875 1 98.69 112 VAL A CA 1
ATOM 883 C C . VAL A 1 112 ? -12.82 -4.395 -4.738 1 98.69 112 VAL A C 1
ATOM 885 O O . VAL A 1 112 ? -13.641 -5.277 -4.473 1 98.69 112 VAL A O 1
ATOM 888 N N . ALA A 1 113 ? -11.688 -4.266 -4.066 1 98.88 113 ALA A N 1
ATOM 889 C CA . ALA A 1 113 ? -11.375 -5.125 -2.93 1 98.88 113 ALA A CA 1
ATOM 890 C C . ALA A 1 113 ? -12.445 -5.012 -1.847 1 98.88 113 ALA A C 1
ATOM 892 O O . ALA A 1 113 ? -12.883 -6.02 -1.288 1 98.88 113 ALA A O 1
ATOM 893 N N . ASN A 1 114 ? -12.844 -3.789 -1.549 1 98.19 114 ASN A N 1
ATOM 894 C CA . ASN A 1 114 ? -13.898 -3.576 -0.564 1 98.19 114 ASN A CA 1
ATOM 895 C C . ASN A 1 114 ? -15.219 -4.199 -1.013 1 98.19 114 ASN A C 1
ATOM 897 O O . ASN A 1 114 ? -15.914 -4.828 -0.215 1 98.19 114 ASN A O 1
ATOM 901 N N . GLU A 1 115 ? -15.539 -4.031 -2.258 1 98.06 115 GLU A N 1
ATOM 902 C CA . GLU A 1 115 ? -16.781 -4.578 -2.791 1 98.06 115 GLU A CA 1
ATOM 903 C C . GLU A 1 115 ? -16.797 -6.102 -2.711 1 98.06 115 GLU A C 1
ATOM 905 O O . GLU A 1 115 ? -17.797 -6.699 -2.311 1 98.06 115 GLU A O 1
ATOM 910 N N . VAL A 1 116 ? -15.734 -6.707 -3.08 1 98.75 116 VAL A N 1
ATOM 911 C CA . VAL A 1 116 ? -15.633 -8.164 -3.041 1 98.75 116 VAL A CA 1
ATOM 912 C C . VAL A 1 116 ? -15.781 -8.656 -1.603 1 98.75 116 VAL A C 1
ATOM 914 O O . VAL A 1 116 ? -16.5 -9.617 -1.344 1 98.75 116 VAL A O 1
ATOM 917 N N . ASN A 1 117 ? -15.094 -7.996 -0.728 1 98.38 117 ASN A N 1
ATOM 918 C CA . ASN A 1 117 ? -15.219 -8.359 0.68 1 98.38 117 ASN A CA 1
ATOM 919 C C . ASN A 1 117 ? -16.656 -8.258 1.163 1 98.38 117 ASN A C 1
ATOM 921 O O . ASN A 1 117 ? -17.141 -9.117 1.909 1 98.38 117 ASN A O 1
ATOM 925 N N . GLU A 1 118 ? -17.312 -7.234 0.751 1 97.12 118 GLU A N 1
ATOM 926 C CA . GLU A 1 118 ? -18.719 -7.043 1.131 1 97.12 118 GLU A CA 1
ATOM 927 C C . GLU A 1 118 ? -19.609 -8.148 0.557 1 97.12 118 GLU A C 1
ATOM 929 O O . GLU A 1 118 ? -20.5 -8.648 1.239 1 97.12 118 GLU A O 1
ATOM 934 N N . MET A 1 119 ? -19.391 -8.516 -0.676 1 97.62 119 MET A N 1
ATOM 935 C CA . MET A 1 119 ? -20.156 -9.578 -1.313 1 97.62 119 MET A CA 1
ATOM 936 C C . MET A 1 119 ? -20.016 -10.891 -0.554 1 97.62 119 MET A C 1
ATOM 938 O O . MET A 1 119 ? -20.938 -11.695 -0.506 1 97.62 119 MET A O 1
ATOM 942 N N . LEU A 1 120 ? -18.906 -11.125 0.073 1 98.12 120 LEU A N 1
ATOM 943 C CA . LEU A 1 120 ? -18.609 -12.398 0.724 1 98.12 120 LEU A CA 1
ATOM 944 C C . LEU A 1 120 ? -18.938 -12.336 2.211 1 98.12 120 LEU A C 1
ATOM 946 O O . LEU A 1 120 ? -18.703 -13.297 2.945 1 98.12 120 LEU A O 1
ATOM 950 N N . GLU A 1 121 ? -19.453 -11.227 2.654 1 95.75 121 GLU A N 1
ATOM 951 C CA . GLU A 1 121 ? -19.766 -11.039 4.066 1 95.75 121 GLU A CA 1
ATOM 952 C C . GLU A 1 121 ? -20.703 -12.141 4.57 1 95.75 121 GLU A C 1
ATOM 954 O O . GLU A 1 121 ? -21.719 -12.438 3.938 1 95.75 121 GLU A O 1
ATOM 959 N N . GLY A 1 122 ? -20.328 -12.68 5.684 1 96.5 122 GLY A N 1
ATOM 960 C CA . GLY A 1 122 ? -21.125 -13.734 6.281 1 96.5 122 GLY A CA 1
ATOM 961 C C . GLY A 1 122 ? -20.812 -15.109 5.719 1 96.5 122 GLY A C 1
ATOM 962 O O . GLY A 1 122 ? -21.188 -16.125 6.316 1 96.5 122 GLY A O 1
ATOM 963 N N . LEU A 1 123 ? -20.172 -15.203 4.582 1 98.06 123 LEU A N 1
ATOM 964 C CA . LEU A 1 123 ? -19.922 -16.469 3.912 1 98.06 123 LEU A CA 1
ATOM 965 C C . LEU A 1 123 ? -18.453 -16.859 4.016 1 98.06 123 LEU A C 1
ATOM 967 O O . LEU A 1 123 ? -18.109 -18.047 4.012 1 98.06 123 LEU A O 1
ATOM 971 N N . ALA A 1 124 ? -17.578 -15.906 4.008 1 98.44 124 ALA A N 1
ATOM 972 C CA . ALA A 1 124 ? -16.141 -16.109 4.117 1 98.44 124 ALA A CA 1
ATOM 973 C C . ALA A 1 124 ? -15.477 -14.969 4.879 1 98.44 124 ALA A C 1
ATOM 975 O O . ALA A 1 124 ? -16 -13.852 4.91 1 98.44 124 ALA A O 1
ATOM 976 N N . GLU A 1 125 ? -14.422 -15.258 5.461 1 98.06 125 GLU A N 1
ATOM 977 C CA . GLU A 1 125 ? -13.672 -14.266 6.227 1 98.06 125 GLU A CA 1
ATOM 978 C C . GLU A 1 125 ? -12.328 -13.961 5.566 1 98.06 125 GLU A C 1
ATOM 980 O O . GLU A 1 125 ? -11.602 -14.883 5.188 1 98.06 125 GLU A O 1
ATOM 985 N N . LEU A 1 126 ? -12.008 -12.688 5.43 1 98.5 126 LEU A N 1
ATOM 986 C CA . LEU A 1 126 ? -10.711 -12.281 4.902 1 98.5 126 LEU A CA 1
ATOM 987 C C . LEU A 1 126 ? -9.594 -12.578 5.898 1 98.5 126 LEU A C 1
ATOM 989 O O . LEU A 1 126 ? -9.57 -12.016 6.996 1 98.5 126 LEU A O 1
ATOM 993 N N . GLU A 1 127 ? -8.711 -13.445 5.52 1 98.31 127 GLU A N 1
ATOM 994 C CA . GLU A 1 127 ? -7.617 -13.852 6.398 1 98.31 127 GLU A CA 1
ATOM 995 C C . GLU A 1 127 ? -6.355 -13.031 6.129 1 98.31 127 GLU A C 1
ATOM 997 O O . GLU A 1 127 ? -5.621 -12.688 7.055 1 98.31 127 GLU A O 1
ATOM 1002 N N . GLU A 1 128 ? -6.074 -12.789 4.887 1 97.75 128 GLU A N 1
ATOM 1003 C CA . GLU A 1 128 ? -4.871 -12.062 4.492 1 97.75 128 GLU A CA 1
ATOM 1004 C C . GLU A 1 128 ? -5.148 -11.125 3.322 1 97.75 128 GLU A C 1
ATOM 1006 O O . GLU A 1 128 ? -5.938 -11.453 2.432 1 97.75 128 GLU A O 1
ATOM 1011 N N . GLU A 1 129 ? -4.582 -10.008 3.369 1 98.5 129 GLU A N 1
ATOM 1012 C CA . GLU A 1 129 ? -4.52 -9.055 2.271 1 98.5 129 GLU A CA 1
ATOM 1013 C C . GLU A 1 129 ? -3.09 -8.586 2.025 1 98.5 129 GLU A C 1
ATOM 1015 O O . GLU A 1 129 ? -2.352 -8.305 2.971 1 98.5 129 GLU A O 1
ATOM 1020 N N . GLU A 1 130 ? -2.666 -8.633 0.831 1 98.12 130 GLU A N 1
ATOM 1021 C CA . GLU A 1 130 ? -1.379 -8.062 0.443 1 98.12 130 GLU A CA 1
ATOM 1022 C C . GLU A 1 130 ? -1.524 -7.148 -0.771 1 98.12 130 GLU A C 1
ATOM 1024 O O . GLU A 1 130 ? -2.402 -7.359 -1.61 1 98.12 130 GLU A O 1
ATOM 1029 N N . ARG A 1 131 ? -0.741 -6.199 -0.835 1 98.38 131 ARG A N 1
ATOM 1030 C CA . ARG A 1 131 ? -0.75 -5.246 -1.943 1 98.38 131 ARG A CA 1
ATOM 1031 C C . ARG A 1 131 ? 0.624 -5.156 -2.6 1 98.38 131 ARG A C 1
ATOM 1033 O O . ARG A 1 131 ? 1.643 -5.074 -1.909 1 98.38 131 ARG A O 1
ATOM 1040 N N . GLY A 1 132 ? 0.627 -5.246 -3.891 1 98.5 132 GLY A N 1
ATOM 1041 C CA . GLY A 1 132 ? 1.87 -5.207 -4.645 1 98.5 132 GLY A CA 1
ATOM 1042 C C . GLY A 1 132 ? 1.954 -4.027 -5.594 1 98.5 132 GLY A C 1
ATOM 1043 O O . GLY A 1 132 ? 0.968 -3.316 -5.797 1 98.5 132 GLY A O 1
ATOM 1044 N N . PHE A 1 133 ? 3.137 -3.836 -6.137 1 98.69 133 PHE A N 1
ATOM 1045 C CA . PHE A 1 133 ? 3.377 -2.748 -7.078 1 98.69 133 PHE A CA 1
ATOM 1046 C C . PHE A 1 133 ? 4.488 -3.113 -8.055 1 98.69 133 PHE A C 1
ATOM 1048 O O . PHE A 1 133 ? 5.352 -3.934 -7.742 1 98.69 133 PHE A O 1
ATOM 1055 N N . ARG A 1 134 ? 4.406 -2.551 -9.18 1 98.12 134 ARG A N 1
ATOM 1056 C CA . ARG A 1 134 ? 5.508 -2.668 -10.125 1 98.12 134 ARG A CA 1
ATOM 1057 C C . ARG A 1 134 ? 6.695 -1.815 -9.695 1 98.12 134 ARG A C 1
ATOM 1059 O O . ARG A 1 134 ? 6.535 -0.641 -9.359 1 98.12 134 ARG A O 1
ATOM 1066 N N . PHE A 1 135 ? 7.828 -2.385 -9.68 1 98.31 135 PHE A N 1
ATOM 1067 C CA . PHE A 1 135 ? 9.047 -1.685 -9.289 1 98.31 135 PHE A CA 1
ATOM 1068 C C . PHE A 1 135 ? 9.938 -1.439 -10.508 1 98.31 135 PHE A C 1
ATOM 1070 O O . PHE A 1 135 ? 10.352 -2.387 -11.18 1 98.31 135 PHE A O 1
ATOM 1077 N N . MET A 1 136 ? 10.188 -0.148 -10.836 1 96.38 136 MET A N 1
ATOM 1078 C CA . MET A 1 136 ? 11.039 0.279 -11.938 1 96.38 136 MET A CA 1
ATOM 1079 C C . MET A 1 136 ? 10.664 -0.442 -13.227 1 96.38 136 MET A C 1
ATOM 1081 O O . MET A 1 136 ? 9.523 -0.358 -13.68 1 96.38 136 MET A O 1
ATOM 1085 N N . ASP A 1 137 ? 11.508 -1.022 -13.938 1 94.56 137 ASP A N 1
ATOM 1086 C CA . ASP A 1 137 ? 11.25 -1.757 -15.172 1 94.56 137 ASP A CA 1
ATOM 1087 C C . ASP A 1 137 ? 10.914 -3.217 -14.883 1 94.56 137 ASP A C 1
ATOM 1089 O O . ASP A 1 137 ? 11.547 -4.125 -15.422 1 94.56 137 ASP A O 1
ATOM 1093 N N . SER A 1 138 ? 9.93 -3.379 -14.039 1 96.38 138 SER A N 1
ATOM 1094 C CA . SER A 1 138 ? 9.422 -4.691 -13.656 1 96.38 138 SER A CA 1
ATOM 1095 C C . SER A 1 138 ? 10.5 -5.52 -12.961 1 96.38 138 SER A C 1
ATOM 1097 O O . SER A 1 138 ? 10.664 -6.707 -13.25 1 96.38 138 SER A O 1
ATOM 1099 N N . ARG A 1 139 ? 11.211 -4.848 -12.109 1 97.75 139 ARG A N 1
ATOM 1100 C CA . ARG A 1 139 ? 12.25 -5.527 -11.344 1 97.75 139 ARG A CA 1
ATOM 1101 C C . ARG A 1 139 ? 11.711 -6.008 -10 1 97.75 139 ARG A C 1
ATOM 1103 O O . ARG A 1 139 ? 10.781 -5.41 -9.445 1 97.75 139 ARG A O 1
ATOM 1110 N N . ASP A 1 140 ? 12.297 -7.141 -9.562 1 97.5 140 ASP A N 1
ATOM 1111 C CA . ASP A 1 140 ? 12.219 -7.527 -8.164 1 97.5 140 ASP A CA 1
ATOM 1112 C C . ASP A 1 140 ? 13.016 -6.566 -7.281 1 97.5 140 ASP A C 1
ATOM 1114 O O . ASP A 1 140 ? 13.883 -5.84 -7.773 1 97.5 140 ASP A O 1
ATOM 1118 N N . LEU A 1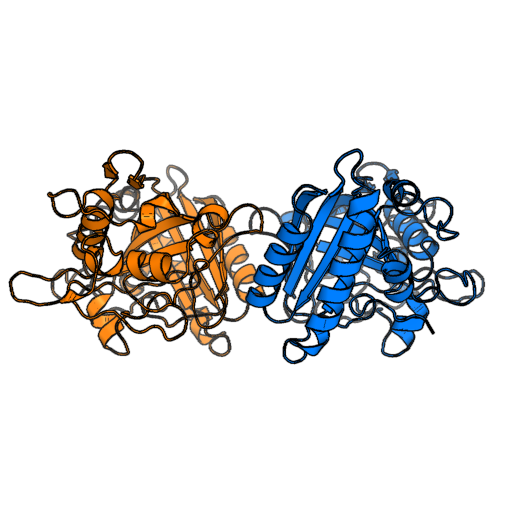 141 ? 12.703 -6.59 -5.969 1 98.31 141 LEU A N 1
ATOM 1119 C CA . LEU A 1 141 ? 13.398 -5.684 -5.062 1 98.31 141 LEU A CA 1
ATOM 1120 C C . LEU A 1 141 ? 14.867 -6.078 -4.918 1 98.31 141 LEU A C 1
ATOM 1122 O O . LEU A 1 141 ? 15.672 -5.309 -4.391 1 98.31 141 LEU A O 1
ATOM 1126 N N . THR A 1 142 ? 15.242 -7.238 -5.418 1 97.94 142 THR A N 1
ATOM 1127 C CA . THR A 1 142 ? 16.656 -7.613 -5.484 1 97.94 142 THR A CA 1
ATOM 1128 C C . THR A 1 142 ? 17.375 -6.816 -6.566 1 97.94 142 THR A C 1
ATOM 1130 O O . THR A 1 142 ? 18.609 -6.797 -6.617 1 97.94 142 THR A O 1
ATOM 1133 N N . GLY A 1 143 ? 16.641 -6.234 -7.438 1 97.75 143 GLY A N 1
ATOM 1134 C CA . GLY A 1 143 ? 17.219 -5.402 -8.484 1 97.75 143 GLY A CA 1
ATOM 1135 C C . GLY A 1 143 ? 17.203 -6.07 -9.844 1 97.75 143 GLY A C 1
ATOM 1136 O O . GLY A 1 143 ? 17.578 -5.457 -10.852 1 97.75 143 GLY A O 1
ATOM 1137 N N . PHE A 1 144 ? 16.75 -7.27 -9.906 1 98.12 144 PHE A N 1
ATOM 1138 C CA . PHE A 1 144 ? 16.75 -8.008 -11.164 1 98.12 144 PHE A CA 1
ATOM 1139 C C . PHE A 1 144 ? 15.359 -8.008 -11.781 1 98.12 144 PHE A C 1
ATOM 1141 O O . PHE A 1 144 ? 14.352 -7.988 -11.07 1 98.12 144 PHE A O 1
ATOM 1148 N N . VAL A 1 145 ? 15.344 -8.031 -13.094 1 96.12 145 VAL A N 1
ATOM 1149 C CA . VAL A 1 145 ? 14.062 -8.078 -13.797 1 96.12 145 VAL A CA 1
ATOM 1150 C C . VAL A 1 145 ? 13.367 -9.406 -13.516 1 96.12 145 VAL A C 1
ATOM 1152 O O . VAL A 1 145 ? 14 -10.469 -13.555 1 96.12 145 VAL A O 1
ATOM 1155 N N . ASP A 1 146 ? 12.172 -9.328 -13.156 1 91.19 146 ASP A N 1
ATOM 1156 C CA . ASP A 1 146 ? 11.352 -10.508 -12.906 1 91.19 146 ASP A CA 1
ATOM 1157 C C . ASP A 1 146 ? 10.477 -10.836 -14.117 1 91.19 146 ASP A C 1
ATOM 1159 O O . ASP A 1 146 ? 9.992 -9.93 -14.805 1 91.19 146 ASP A O 1
ATOM 1163 N N . GLY A 1 147 ? 10.289 -12.078 -14.406 1 86.69 147 GLY A N 1
ATOM 1164 C CA . GLY A 1 147 ? 9.406 -12.516 -15.469 1 86.69 147 GLY A CA 1
ATOM 1165 C C . GLY A 1 147 ? 10.031 -12.43 -16.844 1 86.69 147 GLY A C 1
ATOM 1166 O O . GLY A 1 147 ? 9.328 -12.406 -17.859 1 86.69 147 GLY A O 1
ATOM 1167 N N . THR A 1 148 ? 11.305 -12.352 -16.906 1 86.94 148 THR A N 1
ATOM 1168 C CA . THR A 1 148 ? 12.016 -12.258 -18.188 1 86.94 148 THR A CA 1
ATOM 1169 C C . THR A 1 148 ? 11.648 -13.422 -19.094 1 86.94 148 THR A C 1
ATOM 1171 O O . THR A 1 148 ? 11.484 -13.242 -20.297 1 86.94 148 THR A O 1
ATOM 1174 N N . GLU A 1 149 ? 11.422 -14.594 -18.562 1 87.38 149 GLU A N 1
ATOM 1175 C CA . GLU A 1 149 ? 11.227 -15.797 -19.359 1 87.38 149 GLU A CA 1
ATOM 1176 C C . GLU A 1 149 ? 9.742 -16.094 -19.547 1 87.38 149 GLU A C 1
ATOM 1178 O O . GLU A 1 149 ? 9.367 -17.172 -20.031 1 87.38 149 GLU A O 1
ATOM 1183 N N . ASN A 1 150 ? 8.906 -15.188 -19.109 1 94.5 150 ASN A N 1
ATOM 1184 C CA . ASN A 1 150 ? 7.477 -15.398 -19.312 1 94.5 150 ASN A CA 1
ATOM 1185 C C . ASN A 1 150 ? 7.137 -15.539 -20.797 1 94.5 150 ASN A C 1
ATOM 1187 O O . ASN A 1 150 ? 7.668 -14.805 -21.641 1 94.5 150 ASN A O 1
ATOM 1191 N N . PRO A 1 151 ? 6.246 -16.547 -21.078 1 94.56 151 PRO A N 1
ATOM 1192 C CA . PRO A 1 151 ? 5.746 -16.609 -22.453 1 94.56 151 PRO A CA 1
ATOM 1193 C C . PRO A 1 151 ? 5.074 -15.305 -22.891 1 94.56 151 PRO A C 1
ATOM 1195 O O . PRO A 1 151 ? 4.684 -14.492 -22.047 1 94.56 151 PRO A O 1
ATOM 1198 N N . LYS A 1 152 ? 5.035 -15.172 -24.219 1 90.81 152 LYS A N 1
ATOM 1199 C CA . LYS A 1 152 ? 4.457 -13.945 -24.766 1 90.81 152 LYS A CA 1
ATOM 1200 C C . LYS A 1 152 ? 3.27 -14.25 -25.672 1 90.81 152 LYS A C 1
ATOM 1202 O O . LYS A 1 152 ? 3.121 -15.375 -26.156 1 90.81 152 LYS A O 1
ATOM 1207 N N . GLY A 1 153 ? 2.432 -13.273 -25.812 1 89.88 153 GLY A N 1
ATOM 1208 C CA . GLY A 1 153 ? 1.295 -13.406 -26.703 1 89.88 153 GLY A CA 1
ATOM 1209 C C . GLY A 1 153 ? 0.476 -14.656 -26.453 1 89.88 153 GLY A C 1
ATOM 1210 O O . GLY A 1 153 ? 0.08 -14.922 -25.312 1 89.88 153 GLY A O 1
ATOM 1211 N N . ARG A 1 154 ? 0.273 -15.422 -27.516 1 90.69 154 ARG A N 1
ATOM 1212 C CA . ARG A 1 154 ? -0.547 -16.625 -27.422 1 90.69 154 ARG A CA 1
ATOM 1213 C C . ARG A 1 154 ? 0.157 -17.703 -26.594 1 90.69 154 ARG A C 1
ATOM 1215 O O . ARG A 1 154 ? -0.485 -18.625 -26.094 1 90.69 154 ARG A O 1
ATOM 1222 N N . GLY A 1 155 ? 1.397 -17.547 -26.547 1 95.44 155 GLY A N 1
ATOM 1223 C CA . GLY A 1 155 ? 2.148 -18.469 -25.719 1 95.44 155 GLY A CA 1
ATOM 1224 C C . GLY A 1 155 ? 1.72 -18.422 -24.25 1 95.44 155 GLY A C 1
ATOM 1225 O O . GLY A 1 155 ? 1.833 -19.422 -23.547 1 95.44 155 GLY A O 1
ATOM 1226 N N . ARG A 1 156 ? 1.217 -17.344 -23.797 1 97.19 156 ARG A N 1
ATOM 1227 C CA . ARG A 1 156 ? 0.755 -17.203 -22.422 1 97.19 156 ARG A CA 1
ATOM 1228 C C . ARG A 1 156 ? -0.411 -18.156 -22.141 1 97.19 156 ARG A C 1
ATOM 1230 O O . ARG A 1 156 ? -0.409 -18.875 -21.141 1 97.19 156 ARG A O 1
ATOM 1237 N N . GLN A 1 157 ? -1.332 -18.188 -23.094 1 97.19 157 GLN A N 1
ATOM 1238 C CA . GLN A 1 157 ? -2.498 -19.047 -22.922 1 97.19 157 GLN A CA 1
ATOM 1239 C C . GLN A 1 157 ? -2.107 -20.516 -22.969 1 97.19 157 GLN A C 1
ATOM 1241 O O . GLN A 1 157 ? -2.615 -21.328 -22.188 1 97.19 157 GLN A O 1
ATOM 1246 N N . ALA A 1 158 ? -1.219 -20.797 -23.859 1 97.12 158 ALA A N 1
ATOM 1247 C CA . ALA A 1 158 ? -0.79 -22.188 -24.047 1 97.12 158 ALA A CA 1
ATOM 1248 C C . ALA A 1 158 ? -0.141 -22.734 -22.781 1 97.12 158 ALA A C 1
ATOM 1250 O O . ALA A 1 158 ? -0.268 -23.922 -22.469 1 97.12 158 ALA A O 1
ATOM 1251 N N . VAL A 1 159 ? 0.493 -21.891 -22.078 1 97.88 159 VAL A N 1
ATOM 1252 C CA . VAL A 1 159 ? 1.245 -22.297 -20.891 1 97.88 159 VAL A CA 1
ATOM 1253 C C . VAL A 1 159 ? 0.34 -22.25 -19.672 1 97.88 159 VAL A C 1
ATOM 1255 O O . VAL A 1 159 ? 0.445 -23.109 -18.781 1 97.88 159 VAL A O 1
ATOM 1258 N N . ALA A 1 160 ? -0.636 -21.406 -19.625 1 98.5 160 ALA A N 1
ATOM 1259 C CA . ALA A 1 160 ? -1.352 -21.094 -18.391 1 98.5 160 ALA A CA 1
ATOM 1260 C C . ALA A 1 160 ? -2.666 -21.859 -18.312 1 98.5 160 ALA A C 1
ATOM 1262 O O . ALA A 1 160 ? -3.152 -22.156 -17.219 1 98.5 160 ALA A O 1
ATOM 1263 N N . LEU A 1 161 ? -3.236 -22.203 -19.453 1 98.56 161 LEU A N 1
ATOM 1264 C CA . LEU A 1 161 ? -4.621 -22.672 -19.438 1 98.56 161 LEU A CA 1
ATOM 1265 C C . LEU A 1 161 ? -4.691 -24.172 -19.703 1 98.56 161 LEU A C 1
ATOM 1267 O O . LEU A 1 161 ? -4.02 -24.672 -20.594 1 98.56 161 LEU A O 1
ATOM 1271 N N . VAL A 1 162 ? -5.527 -24.812 -18.891 1 98.56 162 VAL A N 1
ATOM 1272 C CA . VAL A 1 162 ? -5.84 -26.234 -19.125 1 98.56 162 VAL A CA 1
ATOM 1273 C C . VAL A 1 162 ? -6.52 -26.391 -20.484 1 98.56 162 VAL A C 1
ATOM 1275 O O . VAL A 1 162 ? -7.398 -25.609 -20.844 1 98.56 162 VAL A O 1
ATOM 1278 N N . GLY A 1 163 ? -6.094 -27.438 -21.172 1 97.25 163 GLY A N 1
ATOM 1279 C CA . GLY A 1 163 ? -6.648 -27.719 -22.484 1 97.25 163 GLY A CA 1
ATOM 1280 C C . GLY A 1 163 ? -7.422 -29.031 -22.547 1 97.25 163 GLY A C 1
ATOM 1281 O O . GLY A 1 163 ? -8.258 -29.297 -21.672 1 97.25 163 GLY A O 1
ATOM 1282 N N . ASP A 1 164 ? -7.109 -29.781 -23.594 1 96.31 164 ASP A N 1
ATOM 1283 C CA . ASP A 1 164 ? -7.855 -31 -23.891 1 96.31 164 ASP A CA 1
ATOM 1284 C C . ASP A 1 164 ? -7.5 -32.125 -22.922 1 96.31 164 ASP A C 1
ATOM 1286 O O . ASP A 1 164 ? -8.227 -33.094 -22.812 1 96.31 164 ASP A O 1
ATOM 1290 N N . GLU A 1 165 ? -6.406 -31.953 -22.234 1 96.12 165 GLU A N 1
ATOM 1291 C CA . GLU A 1 165 ? -5.98 -33 -21.281 1 96.12 165 GLU A CA 1
ATOM 1292 C C . GLU A 1 165 ? -6.973 -33.125 -20.141 1 96.12 165 GLU A C 1
ATOM 1294 O O . GLU A 1 165 ? -6.977 -34.156 -19.438 1 96.12 165 GLU A O 1
ATOM 1299 N N . ASP A 1 166 ? -7.75 -32.219 -19.875 1 97.5 166 ASP A N 1
ATOM 1300 C CA . ASP A 1 166 ? -8.844 -32.219 -18.906 1 97.5 166 ASP A CA 1
ATOM 1301 C C . ASP A 1 166 ? -10.031 -31.406 -19.406 1 97.5 166 ASP A C 1
ATOM 1303 O O . ASP A 1 166 ? -10.227 -30.266 -18.984 1 97.5 166 ASP A O 1
ATOM 1307 N N . ASP A 1 167 ? -10.852 -31.969 -20.156 1 96.12 167 ASP A N 1
ATOM 1308 C CA . ASP A 1 167 ? -11.883 -31.312 -20.953 1 96.12 167 ASP A CA 1
ATOM 1309 C C . ASP A 1 167 ? -12.867 -30.562 -20.047 1 96.12 167 ASP A C 1
ATOM 1311 O O . ASP A 1 167 ? -13.289 -29.453 -20.375 1 96.12 167 ASP A O 1
ATOM 1315 N N . ALA A 1 168 ? -13.188 -31.094 -18.969 1 95.69 168 ALA A N 1
ATOM 1316 C CA . ALA A 1 168 ? -14.18 -30.516 -18.078 1 95.69 168 ALA A CA 1
ATOM 1317 C C . ALA A 1 168 ? -13.688 -29.203 -17.469 1 95.69 168 ALA A C 1
ATOM 1319 O O . ALA A 1 168 ? -14.484 -28.375 -17.016 1 95.69 168 ALA A O 1
ATOM 1320 N N . PHE A 1 169 ? -12.406 -29 -17.484 1 98.12 169 PHE A N 1
ATOM 1321 C CA . PHE A 1 169 ? -11.836 -27.828 -16.828 1 98.12 169 PHE A CA 1
ATOM 1322 C C . PHE A 1 169 ? -11.047 -26.984 -17.828 1 98.12 169 PHE A C 1
ATOM 1324 O O . PHE A 1 169 ? -10.18 -26.203 -17.422 1 98.12 169 PHE A O 1
ATOM 1331 N N . ARG A 1 170 ? -11.375 -27.188 -19.094 1 97.69 170 ARG A N 1
ATOM 1332 C CA . ARG A 1 170 ? -10.75 -26.359 -20.125 1 97.69 170 ARG A CA 1
ATOM 1333 C C . ARG A 1 170 ? -10.906 -24.875 -19.812 1 97.69 170 ARG A C 1
ATOM 1335 O O . ARG A 1 170 ? -11.977 -24.438 -19.391 1 97.69 170 ARG A O 1
ATOM 1342 N N . GLY A 1 171 ? -9.82 -24.156 -20.016 1 97.81 171 GLY A N 1
ATOM 1343 C CA . GLY A 1 171 ? -9.852 -22.719 -19.781 1 97.81 171 GLY A CA 1
ATOM 1344 C C . GLY A 1 171 ? -9.508 -22.344 -18.359 1 97.81 171 GLY A C 1
ATOM 1345 O O . GLY A 1 171 ? -9.312 -21.156 -18.047 1 97.81 171 GLY A O 1
ATOM 1346 N N . GLY A 1 172 ? -9.422 -23.328 -17.453 1 98.62 172 GLY A N 1
ATOM 1347 C CA . GLY A 1 172 ? -8.977 -23.109 -16.094 1 98.62 172 GLY A CA 1
ATOM 1348 C C . GLY A 1 172 ? -7.461 -23.109 -15.953 1 98.62 172 GLY A C 1
ATOM 1349 O O . GLY A 1 172 ? -6.742 -23.281 -16.938 1 98.62 172 GLY A O 1
ATOM 1350 N N . SER A 1 173 ? -7.027 -22.875 -14.727 1 98.94 173 SER A N 1
ATOM 1351 C CA . SER A 1 173 ? -5.59 -22.797 -14.484 1 98.94 173 SER A CA 1
ATOM 1352 C C . SER A 1 173 ? -5.238 -23.188 -13.062 1 98.94 173 SER A C 1
ATOM 1354 O O . SER A 1 173 ? -5.984 -22.906 -12.125 1 98.94 173 SER A O 1
ATOM 1356 N N . TYR A 1 174 ? -4.137 -23.922 -12.93 1 98.94 174 TYR A N 1
ATOM 1357 C CA . TYR A 1 174 ? -3.561 -24.172 -11.617 1 98.94 174 TYR A CA 1
ATOM 1358 C C . TYR A 1 174 ? -2.781 -22.969 -11.117 1 98.94 174 TYR A C 1
ATOM 1360 O O . TYR A 1 174 ? -1.946 -22.422 -11.836 1 98.94 174 TYR A O 1
ATOM 1368 N N . ILE A 1 175 ? -3.092 -22.531 -9.883 1 98.88 175 ILE A N 1
ATOM 1369 C CA . ILE A 1 175 ? -2.498 -21.328 -9.312 1 98.88 175 ILE A CA 1
ATOM 1370 C C . ILE A 1 175 ? -1.672 -21.688 -8.078 1 98.88 175 ILE A C 1
ATOM 1372 O O . ILE A 1 175 ? -2.162 -22.375 -7.176 1 98.88 175 ILE A O 1
ATOM 1376 N N . HIS A 1 176 ? -0.463 -21.281 -8.023 1 98.88 176 HIS A N 1
ATOM 1377 C CA . HIS A 1 176 ? 0.354 -21.359 -6.816 1 98.88 176 HIS A CA 1
ATOM 1378 C C . HIS A 1 176 ? 0.767 -19.969 -6.348 1 98.88 176 HIS A C 1
ATOM 1380 O O . HIS A 1 176 ? 1.187 -19.141 -7.152 1 98.88 176 HIS A O 1
ATOM 1386 N N . VAL A 1 177 ? 0.601 -19.719 -5.09 1 98.81 177 VAL A N 1
ATOM 1387 C CA . VAL A 1 177 ? 0.923 -18.438 -4.484 1 98.81 177 VAL A CA 1
ATOM 1388 C C . VAL A 1 177 ? 1.912 -18.625 -3.34 1 98.81 177 VAL A C 1
ATOM 1390 O O . VAL A 1 177 ? 1.689 -19.453 -2.455 1 98.81 177 VAL A O 1
ATOM 1393 N N . GLN A 1 178 ? 3.002 -17.938 -3.355 1 98.62 178 GLN A N 1
ATOM 1394 C CA . GLN A 1 178 ? 3.971 -17.891 -2.266 1 98.62 178 GLN A CA 1
ATOM 1395 C C . GLN A 1 178 ? 4.359 -16.453 -1.929 1 98.62 178 GLN A C 1
ATOM 1397 O O . GLN A 1 178 ? 4.578 -15.641 -2.826 1 98.62 178 GLN A O 1
ATOM 1402 N N . LYS A 1 179 ? 4.32 -16.156 -0.693 1 98.5 179 LYS A N 1
ATOM 1403 C CA . LYS A 1 179 ? 4.879 -14.891 -0.213 1 98.5 179 LYS A CA 1
ATOM 1404 C C . LYS A 1 179 ? 6.332 -15.062 0.223 1 98.5 179 LYS A C 1
ATOM 1406 O O . LYS A 1 179 ? 6.629 -15.867 1.105 1 98.5 179 LYS A O 1
ATOM 1411 N N . TYR A 1 180 ? 7.254 -14.336 -0.395 1 98.62 180 TYR A N 1
ATOM 1412 C CA . TYR A 1 180 ? 8.664 -14.383 -0.045 1 98.62 180 TYR A CA 1
ATOM 1413 C C . TYR A 1 180 ? 9.086 -13.117 0.693 1 98.62 180 TYR A C 1
ATOM 1415 O O . TYR A 1 180 ? 8.773 -12 0.263 1 98.62 180 TYR A O 1
ATOM 1423 N N . VAL A 1 181 ? 9.758 -13.25 1.805 1 98.5 181 VAL A N 1
ATOM 1424 C CA . VAL A 1 181 ? 10.367 -12.133 2.516 1 98.5 181 VAL A CA 1
ATOM 1425 C C . VAL A 1 181 ? 11.859 -12.078 2.201 1 98.5 181 VAL A C 1
ATOM 1427 O O . VAL A 1 181 ? 12.586 -13.047 2.42 1 98.5 181 VAL A O 1
ATOM 1430 N N . HIS A 1 182 ? 12.305 -10.93 1.705 1 98.56 182 HIS A N 1
ATOM 1431 C CA . HIS A 1 182 ? 13.703 -10.773 1.327 1 98.56 182 HIS A CA 1
ATOM 1432 C C . HIS A 1 182 ? 14.539 -10.273 2.502 1 98.56 182 HIS A C 1
ATOM 1434 O O . HIS A 1 182 ? 14.078 -9.438 3.281 1 98.56 182 HIS A O 1
ATOM 1440 N N . ASN A 1 183 ? 15.695 -10.797 2.662 1 98 183 ASN A N 1
ATOM 1441 C CA . ASN A 1 183 ? 16.734 -10.156 3.451 1 98 183 ASN A CA 1
ATOM 1442 C C . ASN A 1 183 ? 17.609 -9.234 2.594 1 98 183 ASN A C 1
ATOM 1444 O O . ASN A 1 183 ? 18.719 -9.609 2.211 1 98 183 ASN A O 1
ATOM 1448 N N . LEU A 1 184 ? 17.109 -8.086 2.35 1 97.44 184 LEU A N 1
ATOM 1449 C CA . LEU A 1 184 ? 17.75 -7.191 1.388 1 97.44 184 LEU A CA 1
ATOM 1450 C C . LEU A 1 184 ? 19.047 -6.609 1.957 1 97.44 184 LEU A C 1
ATOM 1452 O O . LEU A 1 184 ? 19.969 -6.289 1.207 1 97.44 184 LEU A O 1
ATOM 1456 N N . SER A 1 185 ? 19.078 -6.422 3.256 1 95.31 185 SER A N 1
ATOM 1457 C CA . SER A 1 185 ? 20.328 -5.957 3.873 1 95.31 185 SER A CA 1
ATOM 1458 C C . SER A 1 185 ? 21.484 -6.91 3.58 1 95.31 185 SER A C 1
ATOM 1460 O O . SER A 1 185 ? 22.578 -6.473 3.229 1 95.31 185 SER A O 1
ATOM 1462 N N . LYS A 1 186 ? 21.188 -8.172 3.75 1 97.19 186 LYS A N 1
ATOM 1463 C CA . LYS A 1 186 ? 22.172 -9.188 3.438 1 97.19 186 LYS A CA 1
ATOM 1464 C C . LYS A 1 186 ? 22.469 -9.234 1.94 1 97.19 186 LYS A C 1
ATOM 1466 O O . LYS A 1 186 ? 23.625 -9.359 1.532 1 97.19 186 LYS A O 1
ATOM 1471 N N . TRP A 1 187 ? 21.5 -9.07 1.078 1 98.12 187 TRP A N 1
ATOM 1472 C CA . TRP A 1 187 ? 21.609 -9.133 -0.376 1 98.12 187 TRP A CA 1
ATOM 1473 C C . TRP A 1 187 ? 22.469 -7.992 -0.905 1 98.12 187 TRP A C 1
ATOM 1475 O O . TRP A 1 187 ? 23.375 -8.219 -1.708 1 98.12 187 TRP A O 1
ATOM 1485 N N . HIS A 1 188 ? 22.281 -6.836 -0.378 1 96.06 188 HIS A N 1
ATOM 1486 C CA . HIS A 1 188 ? 22.938 -5.645 -0.905 1 96.06 188 HIS A CA 1
ATOM 1487 C C . HIS A 1 188 ? 24.406 -5.578 -0.462 1 96.06 188 HIS A C 1
ATOM 1489 O O . HIS A 1 188 ? 25.188 -4.805 -1.012 1 96.06 188 HIS A O 1
ATOM 1495 N N . ARG A 1 189 ? 24.734 -6.352 0.474 1 96.88 189 ARG A N 1
ATOM 1496 C CA . ARG A 1 189 ? 26.125 -6.398 0.918 1 96.88 189 ARG A CA 1
ATOM 1497 C C . ARG A 1 189 ? 27 -7.176 -0.071 1 96.88 189 ARG A C 1
ATOM 1499 O O . ARG A 1 189 ? 28.219 -7.066 -0.051 1 96.88 189 ARG A O 1
ATOM 1506 N N . LEU A 1 190 ? 26.391 -7.902 -0.929 1 98.12 190 LEU A N 1
ATOM 1507 C CA . LEU A 1 190 ? 27.125 -8.68 -1.92 1 98.12 190 LEU A CA 1
ATOM 1508 C C . LEU A 1 190 ? 27.609 -7.785 -3.059 1 98.12 190 LEU A C 1
ATOM 1510 O O . LEU A 1 190 ? 26.891 -6.883 -3.492 1 98.12 190 LEU A O 1
ATOM 1514 N N . PRO A 1 191 ? 28.828 -8.102 -3.529 1 98.12 191 PRO A N 1
ATOM 1515 C CA . PRO A 1 191 ? 29.188 -7.457 -4.793 1 98.12 191 PRO A CA 1
ATOM 1516 C C . PRO A 1 191 ? 28.25 -7.809 -5.934 1 98.12 191 PRO A C 1
ATOM 1518 O O . PRO A 1 191 ? 27.688 -8.914 -5.961 1 98.12 191 PRO A O 1
ATOM 1521 N N . GLN A 1 192 ? 28.125 -6.918 -6.844 1 98.06 192 GLN A N 1
ATOM 1522 C CA . GLN A 1 192 ? 27.203 -7.102 -7.953 1 98.06 192 GLN A CA 1
ATOM 1523 C C . GLN A 1 192 ? 27.453 -8.422 -8.68 1 98.06 192 GLN A C 1
ATOM 1525 O O . GLN A 1 192 ? 26.516 -9.133 -9.039 1 98.06 192 GLN A O 1
ATOM 1530 N N . LYS A 1 193 ? 28.734 -8.727 -8.922 1 98.19 193 LYS A N 1
ATOM 1531 C CA . LYS A 1 193 ? 29.062 -9.953 -9.648 1 98.19 193 LYS A CA 1
ATOM 1532 C C . LYS A 1 193 ? 28.547 -11.188 -8.914 1 98.19 193 LYS A C 1
ATOM 1534 O O . LYS A 1 193 ? 28.062 -12.133 -9.539 1 98.19 193 LYS A O 1
ATOM 1539 N N . LYS A 1 194 ? 28.656 -11.211 -7.641 1 98.44 194 LYS A N 1
ATOM 1540 C CA . LYS A 1 194 ? 28.141 -12.328 -6.855 1 98.44 194 LYS A CA 1
ATOM 1541 C C . LYS A 1 194 ? 26.625 -12.422 -6.941 1 98.44 194 LYS A C 1
ATOM 1543 O O . LYS A 1 194 ? 26.062 -13.516 -7.023 1 98.44 194 LYS A O 1
ATOM 1548 N N . GLN A 1 195 ? 25.922 -11.258 -6.848 1 98.75 195 GLN A N 1
ATOM 1549 C CA . GLN A 1 195 ? 24.484 -11.242 -7.047 1 98.75 195 GLN A CA 1
ATOM 1550 C C . GLN A 1 195 ? 24.094 -11.852 -8.398 1 98.75 195 GLN A C 1
ATOM 1552 O O . GLN A 1 195 ? 23.203 -12.688 -8.477 1 98.75 195 GLN A O 1
ATOM 1557 N N . GLU A 1 196 ? 24.828 -11.43 -9.391 1 98.69 196 GLU A N 1
ATOM 1558 C CA . GLU A 1 196 ? 24.578 -11.914 -10.742 1 98.69 196 GLU A CA 1
ATOM 1559 C C . GLU A 1 196 ? 24.844 -13.414 -10.852 1 98.69 196 GLU A C 1
ATOM 1561 O O . GLU A 1 196 ? 24.109 -14.125 -11.539 1 98.69 196 GLU A O 1
ATOM 1566 N N . ASP A 1 197 ? 25.859 -13.906 -10.195 1 98.62 197 ASP A N 1
ATOM 1567 C CA . ASP A 1 197 ? 26.156 -15.336 -10.172 1 98.62 197 ASP A CA 1
ATOM 1568 C C . ASP A 1 197 ? 25.047 -16.125 -9.484 1 98.62 197 ASP A C 1
ATOM 1570 O O . ASP A 1 197 ? 24.703 -17.234 -9.906 1 98.62 197 ASP A O 1
ATOM 1574 N N . ILE A 1 198 ? 24.484 -15.547 -8.477 1 98.5 198 ILE A N 1
ATOM 1575 C CA . ILE A 1 198 ? 23.422 -16.203 -7.738 1 98.5 198 ILE A CA 1
ATOM 1576 C C . ILE A 1 198 ? 22.156 -16.266 -8.602 1 98.5 198 ILE A C 1
ATOM 1578 O O . ILE A 1 198 ? 21.438 -17.266 -8.578 1 98.5 198 ILE A O 1
ATOM 1582 N N . ILE A 1 199 ? 21.953 -15.266 -9.398 1 98.25 199 ILE A N 1
ATOM 1583 C CA . ILE A 1 199 ? 20.766 -15.203 -10.227 1 98.25 199 ILE A CA 1
ATOM 1584 C C . ILE A 1 199 ? 21.016 -15.93 -11.547 1 98.25 199 ILE A C 1
ATOM 1586 O O . ILE A 1 199 ? 20.156 -16.688 -12.023 1 98.25 199 ILE A O 1
ATOM 1590 N N . GLY A 1 200 ? 22.125 -15.766 -12.188 1 97.81 200 GLY A N 1
ATOM 1591 C CA . GLY A 1 200 ? 22.469 -16.328 -13.484 1 97.81 200 GLY A CA 1
ATOM 1592 C C . GLY A 1 200 ? 22.25 -15.352 -14.625 1 97.81 200 GLY A C 1
ATOM 1593 O O . GLY A 1 200 ? 22.078 -15.766 -15.773 1 97.81 200 GLY A O 1
ATOM 1594 N N . ARG A 1 201 ? 22.188 -14.016 -14.328 1 97.5 201 ARG A N 1
ATOM 1595 C CA . ARG A 1 201 ? 22.016 -12.938 -15.297 1 97.5 201 ARG A CA 1
ATOM 1596 C C . ARG A 1 201 ? 22.734 -11.68 -14.844 1 97.5 201 ARG A C 1
ATOM 1598 O O . ARG A 1 201 ? 22.969 -11.484 -13.648 1 97.5 201 ARG A O 1
ATOM 1605 N N . THR A 1 202 ? 23.047 -10.82 -15.82 1 97.81 202 THR A N 1
ATOM 1606 C CA . THR A 1 202 ? 23.531 -9.5 -15.445 1 97.81 202 THR A CA 1
ATOM 1607 C C . THR A 1 202 ? 22.391 -8.633 -14.898 1 97.81 202 THR A C 1
ATOM 1609 O O . THR A 1 202 ? 21.25 -8.766 -15.336 1 97.81 202 THR A O 1
ATOM 1612 N N . LYS A 1 203 ? 22.703 -7.867 -13.992 1 96.75 203 LYS A N 1
ATOM 1613 C CA . LYS A 1 203 ? 21.688 -7.125 -13.242 1 96.75 203 LYS A CA 1
ATOM 1614 C C . LYS A 1 203 ? 21.156 -5.945 -14.055 1 96.75 203 LYS A C 1
ATOM 1616 O O . LYS A 1 203 ? 19.953 -5.836 -14.281 1 96.75 203 LYS A O 1
ATOM 1621 N N . GLN A 1 204 ? 21.969 -5.039 -14.633 1 96.06 204 GLN A N 1
ATOM 1622 C CA . GLN A 1 204 ? 21.562 -3.812 -15.312 1 96.06 204 GLN A CA 1
ATOM 1623 C C . GLN A 1 204 ? 20.984 -4.113 -16.688 1 96.06 204 GLN A C 1
ATOM 1625 O O . GLN A 1 204 ? 19.906 -3.629 -17.031 1 96.06 204 GLN A O 1
ATOM 1630 N N . ASP A 1 205 ? 21.594 -5.016 -17.438 1 96.19 205 ASP A N 1
ATOM 1631 C CA . ASP A 1 205 ? 21.234 -5.23 -18.828 1 96.19 205 ASP A CA 1
ATOM 1632 C C . ASP A 1 205 ? 20.297 -6.422 -18.984 1 96.19 205 ASP A C 1
ATOM 1634 O O . ASP A 1 205 ? 19.75 -6.668 -20.062 1 96.19 205 ASP A O 1
ATOM 1638 N N . ASN A 1 206 ? 20.156 -7.188 -17.922 1 97 206 ASN A N 1
ATOM 1639 C CA . ASN A 1 206 ? 19.219 -8.312 -17.922 1 97 206 ASN A CA 1
ATOM 1640 C C . ASN A 1 206 ? 19.594 -9.344 -18.969 1 97 206 ASN A C 1
ATOM 1642 O O . ASN A 1 206 ? 18.734 -9.82 -19.719 1 97 206 ASN A O 1
ATOM 1646 N N . ILE A 1 207 ? 20.891 -9.633 -19.062 1 97.38 207 ILE A N 1
ATOM 1647 C CA . ILE A 1 207 ? 21.375 -10.633 -20 1 97.38 207 ILE A CA 1
ATOM 1648 C C . ILE A 1 207 ? 21.641 -11.945 -19.281 1 97.38 207 ILE A C 1
ATOM 1650 O O . ILE A 1 207 ? 22.438 -11.992 -18.344 1 97.38 207 ILE A O 1
ATOM 1654 N N . GLU A 1 208 ? 21 -13 -19.719 1 97.06 208 GLU A N 1
ATOM 1655 C CA . GLU A 1 208 ? 21.219 -14.32 -19.125 1 97.06 208 GLU A CA 1
ATOM 1656 C C . GLU A 1 208 ? 22.594 -14.859 -19.469 1 97.06 208 GLU A C 1
ATOM 1658 O O . GLU A 1 208 ? 23.031 -14.773 -20.625 1 97.06 208 GLU A O 1
ATOM 1663 N N . TYR A 1 209 ? 23.25 -15.453 -18.453 1 97.19 209 TYR A N 1
ATOM 1664 C CA . TYR A 1 209 ? 24.531 -16.109 -18.703 1 97.19 209 TYR A CA 1
ATOM 1665 C C . TYR A 1 209 ? 24.359 -17.266 -19.688 1 97.19 209 TYR A C 1
ATOM 1667 O O . TYR A 1 209 ? 23.328 -17.922 -19.703 1 97.19 209 TYR A O 1
ATOM 1675 N N . ALA A 1 210 ? 25.469 -17.484 -20.422 1 95.81 210 ALA A N 1
ATOM 1676 C CA . ALA A 1 210 ? 25.531 -18.734 -21.172 1 95.81 210 ALA A CA 1
ATOM 1677 C C . ALA A 1 210 ? 25.516 -19.938 -20.234 1 95.81 210 ALA A C 1
ATOM 1679 O O . ALA A 1 210 ? 26 -19.844 -19.094 1 95.81 210 ALA A O 1
ATOM 1680 N N . SER A 1 211 ? 24.922 -21.016 -20.75 1 92.44 211 SER A N 1
ATOM 1681 C CA . SER A 1 211 ? 24.719 -22.203 -19.922 1 92.44 211 SER A CA 1
ATOM 1682 C C . SER A 1 211 ? 26.016 -22.625 -19.234 1 92.44 211 SER A C 1
ATOM 1684 O O . SER A 1 211 ? 26.016 -22.969 -18.047 1 92.44 211 SER A O 1
ATOM 1686 N N . GLU A 1 212 ? 27.094 -22.562 -19.859 1 93.75 212 GLU A N 1
ATOM 1687 C CA . GLU A 1 212 ? 28.375 -23.016 -19.344 1 93.75 212 GLU A CA 1
ATOM 1688 C C . GLU A 1 212 ? 28.906 -22.078 -18.266 1 93.75 212 GLU A C 1
ATOM 1690 O O . GLU A 1 212 ? 29.75 -22.469 -17.453 1 93.75 212 GLU A O 1
ATOM 1695 N N . ASP A 1 213 ? 28.406 -20.906 -18.297 1 95.19 213 ASP A N 1
ATOM 1696 C CA . ASP A 1 213 ? 28.906 -19.891 -17.375 1 95.19 213 ASP A CA 1
ATOM 1697 C C . ASP A 1 213 ? 28.016 -19.781 -16.141 1 95.19 213 ASP A C 1
ATOM 1699 O O . ASP A 1 213 ? 28.344 -19.062 -15.195 1 95.19 213 ASP A O 1
ATOM 1703 N N . LYS A 1 214 ? 26.922 -20.422 -16.078 1 95.69 214 LYS A N 1
ATOM 1704 C CA . LYS A 1 214 ? 26 -20.375 -14.953 1 95.69 214 LYS A CA 1
ATOM 1705 C C . LYS A 1 214 ? 26.438 -21.328 -13.844 1 95.69 214 LYS A C 1
ATOM 1707 O O . LYS A 1 214 ? 26.578 -22.531 -14.062 1 95.69 214 LYS A O 1
ATOM 1712 N N . PRO A 1 215 ? 26.656 -20.719 -12.734 1 96.75 215 PRO A N 1
ATOM 1713 C CA . PRO A 1 215 ? 26.844 -21.641 -11.609 1 96.75 215 PRO A CA 1
ATOM 1714 C C . PRO A 1 215 ? 25.688 -22.625 -11.461 1 96.75 215 PRO A C 1
ATOM 1716 O O . PRO A 1 215 ? 24.531 -22.297 -11.734 1 96.75 215 PRO A O 1
ATOM 1719 N N . LEU A 1 216 ? 25.984 -23.844 -10.922 1 96.56 216 LEU A N 1
ATOM 1720 C CA . LEU A 1 216 ? 24.984 -24.891 -10.758 1 96.56 216 LEU A CA 1
ATOM 1721 C C . LEU A 1 216 ? 23.953 -24.5 -9.695 1 96.56 216 LEU A C 1
ATOM 1723 O O . LEU A 1 216 ? 22.859 -25.078 -9.641 1 96.56 216 LEU A O 1
ATOM 1727 N N . THR A 1 217 ? 24.266 -23.5 -8.852 1 97.56 217 THR A N 1
ATOM 1728 C CA . THR A 1 217 ? 23.422 -23.047 -7.75 1 97.56 217 THR A CA 1
ATOM 1729 C C . THR A 1 217 ? 22.594 -21.828 -8.164 1 97.56 217 THR A C 1
ATOM 1731 O O . THR A 1 217 ? 21.812 -21.312 -7.367 1 97.56 217 THR A O 1
ATOM 1734 N N . ALA A 1 218 ? 22.797 -21.375 -9.391 1 97.94 218 ALA A N 1
ATOM 1735 C CA . ALA A 1 218 ? 22.109 -20.172 -9.852 1 97.94 218 ALA A CA 1
ATOM 1736 C C . ALA A 1 218 ? 20.609 -20.375 -9.906 1 97.94 218 ALA A C 1
ATOM 1738 O O . ALA A 1 218 ? 20.125 -21.438 -10.312 1 97.94 218 ALA A O 1
ATOM 1739 N N . HIS A 1 219 ? 19.875 -19.328 -9.594 1 97.56 219 HIS A N 1
ATOM 1740 C CA . HIS A 1 219 ? 18.422 -19.375 -9.578 1 97.56 219 HIS A CA 1
ATOM 1741 C C . HIS A 1 219 ? 17.859 -19.828 -10.922 1 97.56 219 HIS A C 1
ATOM 1743 O O . HIS A 1 219 ? 17.031 -20.734 -10.992 1 97.56 219 HIS A O 1
ATOM 1749 N N . ILE A 1 220 ? 18.328 -19.25 -11.969 1 96.38 220 ILE A N 1
ATOM 1750 C CA . ILE A 1 220 ? 17.812 -19.531 -13.312 1 96.38 220 ILE A CA 1
ATOM 1751 C C . ILE A 1 220 ? 18.094 -20.984 -13.664 1 96.38 220 ILE A C 1
ATOM 1753 O O . ILE A 1 220 ? 17.266 -21.641 -14.32 1 96.38 220 ILE A O 1
ATOM 1757 N N . LYS A 1 221 ? 19.219 -21.484 -13.266 1 95.38 221 LYS A N 1
ATOM 1758 C CA . LYS A 1 221 ? 19.547 -22.891 -13.516 1 95.38 221 LYS A CA 1
ATOM 1759 C C . LYS A 1 221 ? 18.594 -23.812 -12.75 1 95.38 221 LYS A C 1
ATOM 1761 O O . LYS A 1 221 ? 18.234 -24.875 -13.25 1 95.38 221 LYS A O 1
ATOM 1766 N N . ARG A 1 222 ? 18.188 -23.359 -11.617 1 96.38 222 ARG A N 1
ATOM 1767 C CA . ARG A 1 222 ? 17.359 -24.188 -10.742 1 96.38 222 ARG A CA 1
ATOM 1768 C C . ARG A 1 222 ? 15.898 -24.172 -11.18 1 96.38 222 ARG A C 1
ATOM 1770 O O . ARG A 1 222 ? 15.156 -25.125 -10.938 1 96.38 222 ARG A O 1
ATOM 1777 N N . VAL A 1 223 ? 15.5 -23.109 -11.938 1 95.69 223 VAL A N 1
ATOM 1778 C CA . VAL A 1 223 ? 14.07 -23 -12.203 1 95.69 223 VAL A CA 1
ATOM 1779 C C . VAL A 1 223 ? 13.805 -23.188 -13.703 1 95.69 223 VAL A C 1
ATOM 1781 O O . VAL A 1 223 ? 12.672 -23.422 -14.109 1 95.69 223 VAL A O 1
ATOM 1784 N N . ASN A 1 224 ? 14.805 -23.047 -14.508 1 94.62 224 ASN A N 1
ATOM 1785 C CA . ASN A 1 224 ? 14.641 -23.328 -15.93 1 94.62 224 ASN A CA 1
ATOM 1786 C C . ASN A 1 224 ? 14.836 -24.812 -16.234 1 94.62 224 ASN A C 1
ATOM 1788 O O . ASN A 1 224 ? 15.859 -25.219 -16.781 1 94.62 224 ASN A O 1
ATOM 1792 N N . LEU A 1 225 ? 13.773 -25.547 -16.062 1 95.44 225 LEU A N 1
ATOM 1793 C CA . LEU A 1 225 ? 13.828 -27 -16.188 1 95.44 225 LEU A CA 1
ATOM 1794 C C . LEU A 1 225 ? 13.297 -27.438 -17.547 1 95.44 225 LEU A C 1
ATOM 1796 O O . LEU A 1 225 ? 12.492 -26.734 -18.156 1 95.44 225 LEU A O 1
ATOM 1800 N N . LYS A 1 226 ? 13.75 -28.625 -17.938 1 95.38 226 LYS A N 1
ATOM 1801 C CA . LYS A 1 226 ? 13.344 -29.203 -19.203 1 95.38 226 LYS A CA 1
ATOM 1802 C C . LYS A 1 226 ? 12.984 -30.672 -19.047 1 95.38 226 LYS A C 1
ATOM 1804 O O . LYS A 1 226 ? 13.492 -31.359 -18.156 1 95.38 226 LYS A O 1
ATOM 1809 N N . TYR A 1 227 ? 12.141 -31.047 -19.953 1 95 227 TYR A N 1
ATOM 1810 C CA . TYR A 1 227 ? 11.891 -32.469 -20.094 1 95 227 TYR A CA 1
ATOM 1811 C C . TYR A 1 227 ? 13.078 -33.188 -20.734 1 95 227 TYR A C 1
ATOM 1813 O O . TYR A 1 227 ? 13.992 -32.531 -21.234 1 95 227 TYR A O 1
ATOM 1821 N N . ASP A 1 228 ? 12.906 -34.531 -20.703 1 93.88 228 ASP A N 1
ATOM 1822 C CA . ASP A 1 228 ? 13.969 -35.344 -21.281 1 93.88 228 ASP A CA 1
ATOM 1823 C C . ASP A 1 228 ? 14.109 -35.062 -22.781 1 93.88 228 ASP A C 1
ATOM 1825 O O . ASP A 1 228 ? 15.211 -35.125 -23.328 1 93.88 228 ASP A O 1
ATOM 1829 N N . ASN A 1 229 ? 13.062 -34.719 -23.406 1 94.88 229 ASN A N 1
ATOM 1830 C CA . ASN A 1 229 ? 13.07 -34.469 -24.844 1 94.88 229 ASN A CA 1
ATOM 1831 C C . ASN A 1 229 ? 13.562 -33.062 -25.172 1 94.88 229 ASN A C 1
ATOM 1833 O O . ASN A 1 229 ? 13.594 -32.656 -26.344 1 94.88 229 ASN A O 1
ATOM 1837 N N . GLY A 1 230 ? 13.789 -32.25 -24.156 1 93.31 230 GLY A N 1
ATOM 1838 C CA . GLY A 1 230 ? 14.352 -30.938 -24.375 1 93.31 230 GLY A CA 1
ATOM 1839 C C . GLY A 1 230 ? 13.328 -29.828 -24.25 1 93.31 230 GLY A C 1
ATOM 1840 O O . GLY A 1 230 ? 13.68 -28.641 -24.203 1 93.31 230 GLY A O 1
ATOM 1841 N N . GLU A 1 231 ? 12.109 -30.219 -24.203 1 94.19 231 GLU A N 1
ATOM 1842 C CA . GLU A 1 231 ? 11.062 -29.203 -24.078 1 94.19 231 GLU A CA 1
ATOM 1843 C C . GLU A 1 231 ? 11.109 -28.516 -22.719 1 94.19 231 GLU A C 1
ATOM 1845 O O . GLU A 1 231 ? 11.289 -29.172 -21.688 1 94.19 231 GLU A O 1
ATOM 1850 N N . SER A 1 232 ? 10.945 -27.219 -22.703 1 95.06 232 SER A N 1
ATOM 1851 C CA . SER A 1 232 ? 11.016 -26.438 -21.469 1 95.06 232 SER A CA 1
ATOM 1852 C C . SER A 1 232 ? 9.75 -26.625 -20.625 1 95.06 232 SER A C 1
ATOM 1854 O O . SER A 1 232 ? 8.641 -26.672 -21.172 1 95.06 232 SER A O 1
ATOM 1856 N N . MET A 1 233 ? 9.906 -26.797 -19.375 1 97.06 233 MET A N 1
ATOM 1857 C CA . MET A 1 233 ? 8.805 -26.688 -18.422 1 97.06 233 MET A CA 1
ATOM 1858 C C . MET A 1 233 ? 8.484 -25.234 -18.125 1 97.06 233 MET A C 1
ATOM 1860 O O . MET A 1 233 ? 9.164 -24.609 -17.312 1 97.06 233 MET A O 1
ATOM 1864 N N . GLU A 1 234 ? 7.414 -24.734 -18.703 1 96.94 234 GLU A N 1
ATOM 1865 C CA . GLU A 1 234 ? 7.133 -23.312 -18.594 1 96.94 234 GLU A CA 1
ATOM 1866 C C . GLU A 1 234 ? 5.988 -23.047 -17.625 1 96.94 234 GLU A C 1
ATOM 1868 O O . GLU A 1 234 ? 5.094 -23.875 -17.469 1 96.94 234 GLU A O 1
ATOM 1873 N N . ILE A 1 235 ? 6.086 -21.984 -16.953 1 97.25 235 ILE A N 1
ATOM 1874 C CA . ILE A 1 235 ? 5 -21.422 -16.156 1 97.25 235 ILE A CA 1
ATOM 1875 C C . ILE A 1 235 ? 4.797 -19.953 -16.531 1 97.25 235 ILE A C 1
ATOM 1877 O O . ILE A 1 235 ? 5.68 -19.328 -17.125 1 97.25 235 ILE A O 1
ATOM 1881 N N . LEU A 1 236 ? 3.656 -19.453 -16.281 1 98.12 236 LEU A N 1
ATOM 1882 C CA . LEU A 1 236 ? 3.412 -18.016 -16.391 1 98.12 236 LEU A CA 1
ATOM 1883 C C . LEU A 1 236 ? 3.459 -17.344 -15.023 1 98.12 236 LEU A C 1
ATOM 1885 O O . LEU A 1 236 ? 2.662 -17.672 -14.141 1 98.12 236 LEU A O 1
ATOM 1889 N N . ARG A 1 237 ? 4.402 -16.469 -14.875 1 97.31 237 ARG A N 1
ATOM 1890 C CA . ARG A 1 237 ? 4.609 -15.781 -13.602 1 97.31 237 ARG A CA 1
ATOM 1891 C C . ARG A 1 237 ? 3.879 -14.438 -13.57 1 97.31 237 ARG A C 1
ATOM 1893 O O . ARG A 1 237 ? 3.936 -13.672 -14.539 1 97.31 237 ARG A O 1
ATOM 1900 N N . GLN A 1 238 ? 3.191 -14.164 -12.484 1 96.62 238 GLN A N 1
ATOM 1901 C CA . GLN A 1 238 ? 2.51 -12.898 -12.273 1 96.62 238 GLN A CA 1
ATOM 1902 C C . GLN A 1 238 ? 2.936 -12.258 -10.953 1 96.62 238 GLN A C 1
ATOM 1904 O O . GLN A 1 238 ?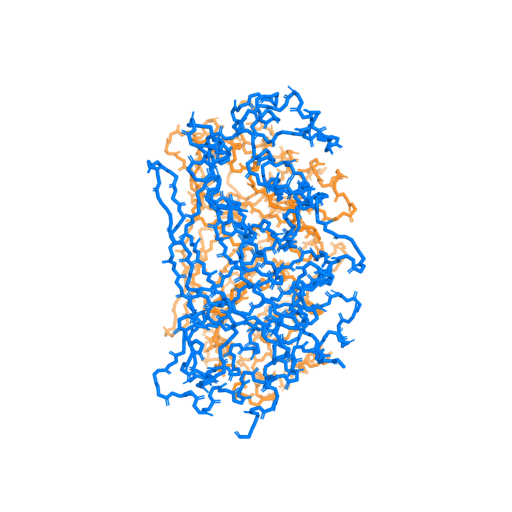 2.102 -11.742 -10.203 1 96.62 238 GLN A O 1
ATOM 1909 N N . SER A 1 239 ? 4.145 -12.305 -10.633 1 97 239 SER A N 1
ATOM 1910 C CA . SER A 1 239 ? 4.703 -11.875 -9.352 1 97 239 SER A CA 1
ATOM 1911 C C . SER A 1 239 ? 4.832 -10.359 -9.289 1 97 239 SER A C 1
ATOM 1913 O O . SER A 1 239 ? 4.988 -9.703 -10.32 1 97 239 SER A O 1
ATOM 1915 N N . MET A 1 240 ? 4.742 -9.781 -8.133 1 98.06 240 MET A N 1
ATOM 1916 C CA . MET A 1 240 ? 5.016 -8.367 -7.891 1 98.06 240 MET A CA 1
ATOM 1917 C C . MET A 1 240 ? 5.68 -8.164 -6.531 1 98.06 240 MET A C 1
ATOM 1919 O O . MET A 1 240 ? 5.379 -8.883 -5.578 1 98.06 240 MET A O 1
ATOM 1923 N N . PRO A 1 241 ? 6.551 -7.145 -6.492 1 98.62 241 PRO A N 1
ATOM 1924 C CA . PRO A 1 241 ? 7.039 -6.719 -5.176 1 98.62 241 PRO A CA 1
ATOM 1925 C C . PRO A 1 241 ? 5.914 -6.258 -4.25 1 98.62 241 PRO A C 1
ATOM 1927 O O . PRO A 1 241 ? 4.855 -5.832 -4.723 1 98.62 241 PRO A O 1
ATOM 1930 N N . TYR A 1 242 ? 6.145 -6.473 -2.99 1 98.44 242 TYR A N 1
ATOM 1931 C CA . TYR A 1 242 ? 5.266 -5.945 -1.955 1 98.44 242 TYR A CA 1
ATOM 1932 C C . TYR A 1 242 ? 6.066 -5.473 -0.748 1 98.44 242 TYR A C 1
ATOM 1934 O O . TYR A 1 242 ? 7.242 -5.809 -0.604 1 98.44 242 TYR A O 1
ATOM 1942 N N . GLY A 1 243 ? 5.387 -4.66 0.07 1 96.38 243 GLY A N 1
ATOM 1943 C CA . GLY A 1 243 ? 5.906 -4.539 1.422 1 96.38 243 GLY A CA 1
ATOM 1944 C C . GLY A 1 243 ? 6.121 -3.1 1.851 1 96.38 243 GLY A C 1
ATOM 1945 O O . GLY A 1 243 ? 5.723 -2.17 1.146 1 96.38 243 GLY A O 1
ATOM 1946 N N . SER A 1 244 ? 6.59 -2.971 3.035 1 96.94 244 SER A N 1
ATOM 1947 C CA . SER A 1 244 ? 7.012 -1.733 3.682 1 96.94 244 SER A CA 1
ATOM 1948 C C . SER A 1 244 ? 8.531 -1.687 3.848 1 96.94 244 SER A C 1
ATOM 1950 O O . SER A 1 244 ? 9.234 -2.594 3.406 1 96.94 244 SER A O 1
ATOM 1952 N N . VAL A 1 245 ? 8.945 -0.612 4.434 1 96.81 245 VAL A N 1
ATOM 1953 C CA . VAL A 1 245 ? 10.367 -0.459 4.723 1 96.81 245 VAL A CA 1
ATOM 1954 C C . VAL A 1 245 ? 10.828 -1.578 5.652 1 96.81 245 VAL A C 1
ATOM 1956 O O . VAL A 1 245 ? 11.945 -2.082 5.52 1 96.81 245 VAL A O 1
ATOM 1959 N N . LYS A 1 246 ? 10.008 -2.021 6.539 1 95.31 246 LYS A N 1
ATOM 1960 C CA . LYS A 1 246 ? 10.383 -2.988 7.566 1 95.31 246 LYS A CA 1
ATOM 1961 C C . LYS A 1 246 ? 10.391 -4.41 7.008 1 95.31 246 LYS A C 1
ATOM 1963 O O . LYS A 1 246 ? 11.227 -5.227 7.391 1 95.31 246 LYS A O 1
ATOM 1968 N N . GLN A 1 247 ? 9.484 -4.73 6.242 1 97.31 247 GLN A N 1
ATOM 1969 C CA . GLN A 1 247 ? 9.359 -6.055 5.641 1 97.31 247 GLN A CA 1
ATOM 1970 C C . GLN A 1 247 ? 8.891 -5.961 4.191 1 97.31 247 GLN A C 1
ATOM 1972 O O . GLN A 1 247 ? 7.844 -5.363 3.912 1 97.31 247 GLN A O 1
ATOM 1977 N N . GLN A 1 248 ? 9.656 -6.535 3.359 1 98.25 248 GLN A N 1
ATOM 1978 C CA . GLN A 1 248 ? 9.359 -6.461 1.932 1 98.25 248 GLN A CA 1
ATOM 1979 C C . GLN A 1 248 ? 9.906 -7.68 1.193 1 98.25 248 GLN A C 1
ATOM 1981 O O . GLN A 1 248 ? 10.781 -8.383 1.706 1 98.25 248 GLN A O 1
ATOM 1986 N N . GLY A 1 249 ? 9.32 -7.941 0.073 1 98.62 249 GLY A N 1
ATOM 1987 C CA . GLY A 1 249 ? 9.711 -9.102 -0.715 1 98.62 249 GLY A CA 1
ATOM 1988 C C . GLY A 1 249 ? 8.914 -9.242 -1.998 1 98.62 249 GLY A C 1
ATOM 1989 O O . GLY A 1 249 ? 8.758 -8.281 -2.75 1 98.62 249 GLY A O 1
ATOM 1990 N N . LEU A 1 250 ? 8.547 -10.5 -2.262 1 98.62 250 LEU A N 1
ATOM 1991 C CA . LEU A 1 250 ? 7.906 -10.828 -3.529 1 98.62 250 LEU A CA 1
ATOM 1992 C C . LEU A 1 250 ? 6.672 -11.695 -3.305 1 98.62 250 LEU A C 1
ATOM 1994 O O . LEU A 1 250 ? 6.738 -12.703 -2.6 1 98.62 250 LEU A O 1
ATOM 1998 N N . MET A 1 251 ? 5.566 -11.211 -3.877 1 98.69 251 MET A N 1
ATOM 1999 C CA . MET A 1 251 ? 4.422 -12.102 -4.039 1 98.69 251 MET A CA 1
ATOM 2000 C C . MET A 1 251 ? 4.547 -12.914 -5.328 1 98.69 251 MET A C 1
ATOM 2002 O O . MET A 1 251 ? 4.293 -12.398 -6.418 1 98.69 251 MET A O 1
ATOM 2006 N N . PHE A 1 252 ? 4.891 -14.164 -5.141 1 98.44 252 PHE A N 1
ATOM 2007 C CA . PHE A 1 252 ? 5.047 -15.039 -6.297 1 98.44 252 PHE A CA 1
ATOM 2008 C C . PHE A 1 252 ? 3.725 -15.711 -6.648 1 98.44 252 PHE A C 1
ATOM 2010 O O . PHE A 1 252 ? 3.078 -16.312 -5.785 1 98.44 252 PHE A O 1
ATOM 2017 N N . ILE A 1 253 ? 3.361 -15.602 -7.898 1 98.38 253 ILE A N 1
ATOM 2018 C CA . ILE A 1 253 ? 2.152 -16.25 -8.398 1 98.38 253 ILE A CA 1
ATOM 2019 C C . ILE A 1 253 ? 2.455 -16.953 -9.719 1 98.38 253 ILE A C 1
ATOM 2021 O O . ILE A 1 253 ? 2.992 -16.344 -10.648 1 98.38 253 ILE A O 1
ATOM 2025 N N . SER A 1 254 ? 2.139 -18.141 -9.781 1 97.81 254 SER A N 1
ATOM 2026 C CA . SER A 1 254 ? 2.252 -18.906 -11.023 1 97.81 254 SER A CA 1
ATOM 2027 C C . SER A 1 254 ? 0.882 -19.344 -11.523 1 97.81 254 SER A C 1
ATOM 2029 O O . SER A 1 254 ? 0.028 -19.75 -10.742 1 97.81 254 SER A O 1
ATOM 2031 N N . THR A 1 255 ? 0.631 -19.188 -12.742 1 98.56 255 THR A N 1
ATOM 2032 C CA . THR A 1 255 ? -0.513 -19.734 -13.453 1 98.56 255 THR A CA 1
ATOM 2033 C C . THR A 1 255 ? -0.056 -20.75 -14.508 1 98.56 255 THR A C 1
ATOM 2035 O O . THR A 1 255 ? 0.852 -20.469 -15.289 1 98.56 255 THR A O 1
ATOM 2038 N N . CYS A 1 256 ? -0.669 -21.938 -14.43 1 98.25 256 CYS A N 1
ATOM 2039 C CA . CYS A 1 256 ? -0.151 -23.016 -15.273 1 98.25 256 CYS A CA 1
ATOM 2040 C C . CYS A 1 256 ? -1.259 -23.984 -15.664 1 98.25 256 CYS A C 1
ATOM 2042 O O . CYS A 1 256 ? -2.234 -24.156 -14.93 1 98.25 256 CYS A O 1
ATOM 2044 N N . LYS A 1 257 ? -0.999 -24.641 -16.781 1 98.31 257 LYS A N 1
ATOM 2045 C CA . LYS A 1 257 ? -1.946 -25.656 -17.219 1 98.31 257 LYS A CA 1
ATOM 2046 C C . LYS A 1 257 ? -1.733 -26.969 -16.453 1 98.31 257 LYS A C 1
ATOM 2048 O O . LYS A 1 257 ? -2.592 -27.844 -16.469 1 98.31 257 LYS A O 1
ATOM 2053 N N . THR A 1 258 ? -0.601 -27.109 -15.836 1 98.5 258 THR A N 1
ATOM 2054 C CA . THR A 1 258 ? -0.272 -28.234 -14.969 1 98.5 258 THR A CA 1
ATOM 2055 C C . THR A 1 258 ? 0.518 -27.781 -13.75 1 98.5 258 THR A C 1
ATOM 2057 O O . THR A 1 258 ? 1.371 -26.891 -13.852 1 98.5 258 THR A O 1
ATOM 2060 N N . PRO A 1 259 ? 0.221 -28.328 -12.57 1 98.5 259 PRO A N 1
ATOM 2061 C CA . PRO A 1 259 ? 0.994 -27.953 -11.383 1 98.5 259 PRO A CA 1
ATOM 2062 C C . PRO A 1 259 ? 2.396 -28.547 -11.375 1 98.5 259 PRO A C 1
ATOM 2064 O O . PRO A 1 259 ? 3.246 -28.125 -10.586 1 98.5 259 PRO A O 1
ATOM 2067 N N . ASN A 1 260 ? 2.625 -29.5 -12.219 1 98.19 260 ASN A N 1
ATOM 2068 C CA . ASN A 1 260 ? 3.869 -30.25 -12.219 1 98.19 260 ASN A CA 1
ATOM 2069 C C . ASN A 1 260 ? 5.082 -29.344 -12.43 1 98.19 260 ASN A C 1
ATOM 2071 O O . ASN A 1 260 ? 6.117 -29.531 -11.781 1 98.19 260 ASN A O 1
ATOM 2075 N N . HIS A 1 261 ? 4.953 -28.422 -13.336 1 98.12 261 HIS A N 1
ATOM 2076 C CA . HIS A 1 261 ? 6.082 -27.562 -13.656 1 98.12 261 HIS A CA 1
ATOM 2077 C C . HIS A 1 261 ? 6.523 -26.75 -12.438 1 98.12 261 HIS A C 1
ATOM 2079 O O . HIS A 1 261 ? 7.699 -26.766 -12.078 1 98.12 261 HIS A O 1
ATOM 2085 N N . PHE A 1 262 ? 5.617 -26.141 -11.805 1 98.25 262 PHE A N 1
ATOM 2086 C CA . PHE A 1 262 ? 5.918 -25.359 -10.617 1 98.25 262 PHE A CA 1
ATOM 2087 C C . PHE A 1 262 ? 6.535 -26.234 -9.531 1 98.25 262 PHE A C 1
ATOM 2089 O O . PHE A 1 262 ? 7.531 -25.859 -8.914 1 98.25 262 PHE A O 1
ATOM 2096 N N . GLU A 1 263 ? 5.91 -27.344 -9.297 1 98.25 263 GLU A N 1
ATOM 2097 C CA . GLU A 1 263 ? 6.352 -28.219 -8.219 1 98.25 263 GLU A CA 1
ATOM 2098 C C . GLU A 1 263 ? 7.777 -28.703 -8.445 1 98.25 263 GLU A C 1
ATOM 2100 O O . GLU A 1 263 ? 8.57 -28.781 -7.512 1 98.25 263 GLU A O 1
ATOM 2105 N N . LYS A 1 264 ? 8.062 -29.047 -9.656 1 97.56 264 LYS A N 1
ATOM 2106 C CA . LYS A 1 264 ? 9.414 -29.484 -9.992 1 97.56 264 LYS A CA 1
ATOM 2107 C C . LYS A 1 264 ? 10.422 -28.344 -9.812 1 97.56 264 LYS A C 1
ATOM 2109 O O . LYS A 1 264 ? 11.539 -28.562 -9.344 1 97.56 264 LYS A O 1
ATOM 2114 N N . MET A 1 265 ? 10.047 -27.172 -10.25 1 97.5 265 MET A N 1
ATOM 2115 C CA . MET A 1 265 ? 10.914 -26 -10.062 1 97.5 265 MET A CA 1
ATOM 2116 C C . MET A 1 265 ? 11.18 -25.75 -8.586 1 97.5 265 MET A C 1
ATOM 2118 O O . MET A 1 265 ? 12.328 -25.547 -8.18 1 97.5 265 MET A O 1
ATOM 2122 N N . LEU A 1 266 ? 10.086 -25.766 -7.797 1 98.06 266 LEU A N 1
ATOM 2123 C CA . LEU A 1 266 ? 10.227 -25.531 -6.363 1 98.06 266 LEU A CA 1
ATOM 2124 C C . LEU A 1 266 ? 11.117 -26.594 -5.727 1 98.06 266 LEU A C 1
ATOM 2126 O O . LEU A 1 266 ? 11.969 -26.281 -4.895 1 98.06 266 LEU A O 1
ATOM 2130 N N . HIS A 1 267 ? 10.898 -27.828 -6.113 1 97.38 267 HIS A N 1
ATOM 2131 C CA . HIS A 1 267 ? 11.719 -28.922 -5.625 1 97.38 267 HIS A CA 1
ATOM 2132 C C . HIS A 1 267 ? 13.188 -28.703 -5.949 1 97.38 267 HIS A C 1
ATOM 2134 O O . HIS A 1 267 ? 14.055 -28.906 -5.098 1 97.38 267 HIS A O 1
ATOM 2140 N N . SER A 1 268 ? 13.406 -28.297 -7.16 1 97.25 268 SER A N 1
ATOM 2141 C CA . SER A 1 268 ? 14.773 -28.031 -7.605 1 97.25 268 SER A CA 1
ATOM 2142 C C . SER A 1 268 ? 15.391 -26.891 -6.805 1 97.25 268 SER A C 1
ATOM 2144 O O . SER A 1 268 ? 16.578 -26.922 -6.492 1 97.25 268 SER A O 1
ATOM 2146 N N . MET A 1 269 ? 14.664 -25.875 -6.5 1 97.56 269 MET A N 1
ATOM 2147 C CA . MET A 1 269 ? 15.148 -24.75 -5.711 1 97.56 269 MET A CA 1
ATOM 2148 C C . MET A 1 269 ? 15.539 -25.188 -4.305 1 97.56 269 MET A C 1
ATOM 2150 O O . MET A 1 269 ? 16.594 -24.812 -3.797 1 97.56 269 MET A O 1
ATOM 2154 N N . VAL A 1 270 ? 14.695 -26 -3.676 1 97.12 270 VAL A N 1
ATOM 2155 C CA . VAL A 1 270 ? 14.828 -26.328 -2.262 1 97.12 270 VAL A CA 1
ATOM 2156 C C . VAL A 1 270 ? 15.859 -27.438 -2.084 1 97.12 270 VAL A C 1
ATOM 2158 O O . VAL A 1 270 ? 16.766 -27.328 -1.248 1 97.12 270 VAL A O 1
ATOM 2161 N N . PHE A 1 271 ? 15.75 -28.453 -2.908 1 95.75 271 PHE A N 1
ATOM 2162 C CA . PHE A 1 271 ? 16.547 -29.656 -2.688 1 95.75 271 PHE A CA 1
ATOM 2163 C C . PHE A 1 271 ? 17.75 -29.672 -3.623 1 95.75 271 PHE A C 1
ATOM 2165 O O . PHE A 1 271 ? 18.734 -30.359 -3.355 1 95.75 271 PHE A O 1
ATOM 2172 N N . GLY A 1 272 ? 17.594 -28.969 -4.746 1 93.31 272 GLY A N 1
ATOM 2173 C CA . GLY A 1 272 ? 18.688 -28.938 -5.703 1 93.31 272 GLY A CA 1
ATOM 2174 C C . GLY A 1 272 ? 18.656 -30.094 -6.684 1 93.31 272 GLY A C 1
ATOM 2175 O O . GLY A 1 272 ? 17.578 -30.547 -7.082 1 93.31 272 GLY A O 1
ATOM 2176 N N . ASP A 1 273 ? 19.922 -30.453 -7.164 1 88.56 273 ASP A N 1
ATOM 2177 C CA . ASP A 1 273 ? 20.031 -31.453 -8.219 1 88.56 273 ASP A CA 1
ATOM 2178 C C . ASP A 1 273 ? 20.469 -32.781 -7.648 1 88.56 273 ASP A C 1
ATOM 2180 O O . ASP A 1 273 ? 20.938 -33.656 -8.391 1 88.56 273 ASP A O 1
ATOM 2184 N N . GLY A 1 274 ? 20.344 -32.969 -6.383 1 84.81 274 GLY A N 1
ATOM 2185 C CA . GLY A 1 274 ? 20.781 -34.188 -5.75 1 84.81 274 GLY A CA 1
ATOM 2186 C C . GLY A 1 274 ? 22.25 -34.188 -5.379 1 84.81 274 GLY A C 1
ATOM 2187 O O . GLY A 1 274 ? 22.719 -35.094 -4.66 1 84.81 274 GLY A O 1
ATOM 2188 N N . GLU A 1 275 ? 22.953 -33.219 -5.91 1 88.75 275 GLU A N 1
ATOM 2189 C CA . GLU A 1 275 ? 24.375 -33.094 -5.605 1 88.75 275 GLU A CA 1
ATOM 2190 C C . GLU A 1 275 ? 24.641 -31.875 -4.738 1 88.75 275 GLU A C 1
ATOM 2192 O O . GLU A 1 275 ? 25.766 -31.344 -4.734 1 88.75 275 GLU A O 1
ATOM 2197 N N . GLY A 1 276 ? 23.609 -31.359 -4.16 1 84.88 276 GLY A N 1
ATOM 2198 C CA . GLY A 1 276 ? 23.766 -30.266 -3.211 1 84.88 276 GLY A CA 1
ATOM 2199 C C . GLY A 1 276 ? 23.688 -28.906 -3.859 1 84.88 276 GLY A C 1
ATOM 2200 O O . GLY A 1 276 ? 23.797 -27.875 -3.18 1 84.88 276 GLY A O 1
ATOM 2201 N N . HIS A 1 277 ? 23.484 -28.828 -5.129 1 94.44 277 HIS A N 1
ATOM 2202 C CA . HIS A 1 277 ? 23.422 -27.547 -5.816 1 94.44 277 HIS A CA 1
ATOM 2203 C C . HIS A 1 277 ? 22 -26.984 -5.789 1 94.44 277 HIS A C 1
ATOM 2205 O O . HIS A 1 277 ? 21.312 -26.984 -6.809 1 94.44 277 HIS A O 1
ATOM 2211 N N . HIS A 1 278 ? 21.609 -26.422 -4.637 1 95.88 278 HIS A N 1
ATOM 2212 C CA . HIS A 1 278 ? 20.297 -25.797 -4.496 1 95.88 278 HIS A CA 1
ATOM 2213 C C . HIS A 1 278 ? 20.359 -24.328 -4.879 1 95.88 278 HIS A C 1
ATOM 2215 O O . HIS A 1 278 ? 21.422 -23.781 -5.16 1 95.88 278 HIS A O 1
ATOM 2221 N N . ASP A 1 279 ? 19.234 -23.719 -4.98 1 97.75 279 ASP A N 1
ATOM 2222 C CA . ASP A 1 279 ? 19.125 -22.328 -5.383 1 97.75 279 ASP A CA 1
ATOM 2223 C C . ASP A 1 279 ? 19.688 -21.391 -4.316 1 97.75 279 ASP A C 1
ATOM 2225 O O . ASP A 1 279 ? 19.078 -21.219 -3.254 1 97.75 279 ASP A O 1
ATOM 2229 N N . HIS A 1 280 ? 20.688 -20.719 -4.586 1 97.88 280 HIS A N 1
ATOM 2230 C CA . HIS A 1 280 ? 21.359 -19.875 -3.598 1 97.88 280 HIS A CA 1
ATOM 2231 C C . HIS A 1 280 ? 20.578 -18.594 -3.334 1 97.88 280 HIS A C 1
ATOM 2233 O O . HIS A 1 280 ? 20.844 -17.891 -2.357 1 97.88 280 HIS A O 1
ATOM 2239 N N . LEU A 1 281 ? 19.641 -18.297 -4.219 1 98 281 LEU A N 1
ATOM 2240 C CA . LEU A 1 281 ? 18.766 -17.141 -3.93 1 98 281 LEU A CA 1
ATOM 2241 C C . LEU A 1 281 ? 18.031 -17.344 -2.613 1 98 281 LEU A C 1
ATOM 2243 O O . LEU A 1 281 ? 17.703 -16.375 -1.923 1 98 281 LEU A O 1
ATOM 2247 N N . MET A 1 282 ? 17.859 -18.562 -2.223 1 97.56 282 MET A N 1
ATOM 2248 C CA . MET A 1 282 ? 17.078 -18.891 -1.035 1 97.56 282 MET A CA 1
ATOM 2249 C C . MET A 1 282 ? 17.859 -18.562 0.236 1 97.56 282 MET A C 1
ATOM 2251 O O . MET A 1 282 ? 17.312 -18.625 1.337 1 97.56 282 MET A O 1
ATOM 2255 N N . HIS A 1 283 ? 19.094 -18.219 0.134 1 97.19 283 HIS A N 1
ATOM 2256 C CA . HIS A 1 283 ? 19.844 -17.703 1.275 1 97.19 283 HIS A CA 1
ATOM 2257 C C . HIS A 1 283 ? 19.438 -16.281 1.607 1 97.19 283 HIS A C 1
ATOM 2259 O O . HIS A 1 283 ? 19.75 -15.773 2.689 1 97.19 283 HIS A O 1
ATOM 2265 N N . PHE A 1 284 ? 18.719 -15.609 0.726 1 98.19 284 PHE A N 1
ATOM 2266 C CA . PHE A 1 284 ? 18.438 -14.188 0.88 1 98.19 284 PHE A CA 1
ATOM 2267 C C . PHE A 1 284 ? 16.938 -13.93 0.846 1 98.19 284 PHE A C 1
ATOM 2269 O O . PHE A 1 284 ? 16.5 -12.781 0.925 1 98.19 284 PHE A O 1
ATOM 2276 N N . THR A 1 285 ? 16.188 -14.898 0.625 1 98 285 THR A N 1
ATOM 2277 C CA . THR A 1 285 ? 14.734 -14.812 0.588 1 98 285 THR A CA 1
ATOM 2278 C C . THR A 1 285 ? 14.109 -16.062 1.209 1 98 285 THR A C 1
ATOM 2280 O O . THR A 1 285 ? 14.672 -17.156 1.118 1 98 285 THR A O 1
ATOM 2283 N N . GLN A 1 286 ? 13.008 -15.867 1.854 1 97.31 286 GLN A N 1
ATOM 2284 C CA . GLN A 1 286 ? 12.32 -16.969 2.535 1 97.31 286 GLN A CA 1
ATOM 2285 C C . GLN A 1 286 ? 10.836 -16.984 2.197 1 97.31 286 GLN A C 1
ATOM 2287 O O . GLN A 1 286 ? 10.156 -15.969 2.32 1 97.31 286 GLN A O 1
ATOM 2292 N N . ALA A 1 287 ? 10.359 -18.125 1.734 1 97.81 287 ALA A N 1
ATOM 2293 C CA . ALA A 1 287 ? 8.922 -18.281 1.576 1 97.81 287 ALA A CA 1
ATOM 2294 C C . ALA A 1 287 ? 8.227 -18.391 2.932 1 97.81 287 ALA A C 1
ATOM 2296 O O . ALA A 1 287 ? 8.57 -19.25 3.746 1 97.81 287 ALA A O 1
ATOM 2297 N N . VAL A 1 288 ? 7.25 -17.531 3.148 1 97.5 288 VAL A N 1
ATOM 2298 C CA . VAL A 1 288 ? 6.598 -17.547 4.453 1 97.5 288 VAL A CA 1
ATOM 2299 C C . VAL A 1 288 ? 5.176 -18.094 4.309 1 97.5 288 VAL A C 1
ATOM 2301 O O . VAL A 1 288 ? 4.535 -18.438 5.301 1 97.5 288 VAL A O 1
ATOM 2304 N N . THR A 1 289 ? 4.715 -18.188 3.111 1 97.44 289 THR A N 1
ATOM 2305 C CA . THR A 1 289 ? 3.451 -18.844 2.814 1 97.44 289 THR A CA 1
ATOM 2306 C C . THR A 1 289 ? 3.566 -19.703 1.55 1 97.44 289 THR A C 1
ATOM 2308 O O . THR A 1 289 ? 4.543 -19.578 0.806 1 97.44 289 THR A O 1
ATOM 2311 N N . GLY A 1 290 ? 2.615 -20.547 1.337 1 98.38 290 GLY A N 1
ATOM 2312 C CA . GLY A 1 290 ? 2.424 -21.359 0.146 1 98.38 290 GLY A CA 1
ATOM 2313 C C . GLY A 1 290 ? 1.026 -21.938 0.039 1 98.38 290 GLY A C 1
ATOM 2314 O O . GLY A 1 290 ? 0.519 -22.531 0.995 1 98.38 290 GLY A O 1
ATOM 2315 N N . SER A 1 291 ? 0.429 -21.734 -1.084 1 98.69 291 SER A N 1
ATOM 2316 C CA . SER A 1 291 ? -0.939 -22.219 -1.266 1 98.69 291 SER A CA 1
ATOM 2317 C C . SER A 1 291 ? -1.19 -22.641 -2.709 1 98.69 291 SER A C 1
ATOM 2319 O O . SER A 1 291 ? -0.632 -22.047 -3.639 1 98.69 291 SER A O 1
ATOM 2321 N N . SER A 1 292 ? -1.994 -23.672 -2.82 1 98.81 292 SER A N 1
ATOM 2322 C CA . SER A 1 292 ? -2.414 -24.172 -4.125 1 98.81 292 SER A CA 1
ATOM 2323 C C . SER A 1 292 ? -3.895 -23.906 -4.371 1 98.81 292 SER A C 1
ATOM 2325 O O . SER A 1 292 ? -4.73 -24.156 -3.5 1 98.81 292 SER A O 1
ATOM 2327 N N . PHE A 1 293 ? -4.191 -23.391 -5.508 1 98.94 293 PHE A N 1
ATOM 2328 C CA . PHE A 1 293 ? -5.559 -23.094 -5.922 1 98.94 293 PHE A CA 1
ATOM 2329 C C . PHE A 1 293 ? -5.809 -23.578 -7.348 1 98.94 293 PHE A C 1
ATOM 2331 O O . PHE A 1 293 ? -4.875 -23.984 -8.047 1 98.94 293 PHE A O 1
ATOM 2338 N N . PHE A 1 294 ? -7.02 -23.625 -7.719 1 98.94 294 PHE A N 1
ATOM 2339 C CA . PHE A 1 294 ? -7.453 -23.734 -9.102 1 98.94 294 PHE A CA 1
ATOM 2340 C C . PHE A 1 294 ? -8.43 -22.625 -9.469 1 98.94 294 PHE A C 1
ATOM 2342 O O . PHE A 1 294 ? -9.383 -22.375 -8.727 1 98.94 294 PHE A O 1
ATOM 2349 N N . ALA A 1 295 ? -8.148 -21.891 -10.508 1 98.94 295 ALA A N 1
ATOM 2350 C CA . ALA A 1 295 ? -9.062 -20.906 -11.078 1 98.94 295 ALA A CA 1
ATOM 2351 C C . ALA A 1 295 ? -9.867 -21.516 -12.227 1 98.94 295 ALA A C 1
ATOM 2353 O O . ALA A 1 295 ? -9.367 -21.625 -13.352 1 98.94 295 ALA A O 1
ATOM 2354 N N . PRO A 1 296 ? -11.062 -21.844 -12 1 98.44 296 PRO 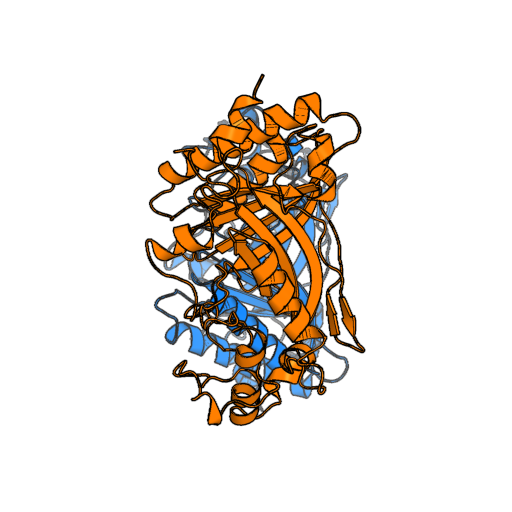A N 1
ATOM 2355 C CA . PRO A 1 296 ? -11.859 -22.406 -13.094 1 98.44 296 PRO A CA 1
ATOM 2356 C C . PRO A 1 296 ? -12.273 -21.359 -14.125 1 98.44 296 PRO A C 1
ATOM 2358 O O . PRO A 1 296 ? -12.125 -20.156 -13.883 1 98.44 296 PRO A O 1
ATOM 2361 N N . SER A 1 297 ? -12.734 -21.875 -15.305 1 98.19 297 SER A N 1
ATOM 2362 C CA . SER A 1 297 ? -13.297 -20.953 -16.281 1 98.19 297 SER A CA 1
ATOM 2363 C C . SER A 1 297 ? -14.531 -20.234 -15.727 1 98.19 297 SER A C 1
ATOM 2365 O O . SER A 1 297 ? -15.172 -20.734 -14.805 1 98.19 297 SER A O 1
ATOM 2367 N N . LEU A 1 298 ? -14.75 -19.047 -16.234 1 97.44 298 LEU A N 1
ATOM 2368 C CA . LEU A 1 298 ? -15.945 -18.312 -15.828 1 97.44 298 LEU A CA 1
ATOM 2369 C C . LEU A 1 298 ? -17.203 -19.141 -16.078 1 97.44 298 LEU A C 1
ATOM 2371 O O . LEU A 1 298 ? -18.094 -19.188 -15.234 1 97.44 298 LEU A O 1
ATOM 2375 N N . ASP A 1 299 ? -17.266 -19.844 -17.203 1 96.75 299 ASP A N 1
ATOM 2376 C CA . ASP A 1 299 ? -18.422 -20.672 -17.562 1 96.75 299 ASP A CA 1
ATOM 2377 C C . ASP A 1 299 ? -18.609 -21.812 -16.578 1 96.75 299 ASP A C 1
ATOM 2379 O O . ASP A 1 299 ? -19.75 -22.172 -16.234 1 96.75 299 ASP A O 1
ATOM 2383 N N . PHE A 1 300 ? -17.531 -22.406 -16.141 1 96.88 300 PHE A N 1
ATOM 2384 C CA . PHE A 1 300 ? -17.625 -23.453 -15.125 1 96.88 300 PHE A CA 1
ATOM 2385 C C . PHE A 1 300 ? -18.281 -22.922 -13.859 1 96.88 300 PHE A C 1
ATOM 2387 O O . PHE A 1 300 ? -19.141 -23.578 -13.266 1 96.88 300 PHE A O 1
ATOM 2394 N N . MET A 1 301 ? -17.906 -21.719 -13.406 1 96 301 MET A N 1
ATOM 2395 C CA . MET A 1 301 ? -18.391 -21.141 -12.148 1 96 301 MET A CA 1
ATOM 2396 C C . MET A 1 301 ? -19.859 -20.766 -12.242 1 96 301 MET A C 1
ATOM 2398 O O . MET A 1 301 ? -20.625 -20.984 -11.297 1 96 301 MET A O 1
ATOM 2402 N N . ILE A 1 302 ? -20.266 -20.281 -13.375 1 92.81 302 ILE A N 1
ATOM 2403 C CA . ILE A 1 302 ? -21.609 -19.734 -13.523 1 92.81 302 ILE A CA 1
ATOM 2404 C C . ILE A 1 302 ? -22.625 -20.875 -13.656 1 92.81 302 ILE A C 1
ATOM 2406 O O . ILE A 1 302 ? -23.812 -20.688 -13.375 1 92.81 302 ILE A O 1
ATOM 2410 N N . GLN A 1 303 ? -22.141 -22.016 -14.07 1 88.62 303 GLN A N 1
ATOM 2411 C CA . GLN A 1 303 ? -23.062 -23.141 -14.203 1 88.62 303 GLN A CA 1
ATOM 2412 C C . GLN A 1 303 ? -23.609 -23.547 -12.836 1 88.62 303 GLN A C 1
ATOM 2414 O O . GLN A 1 303 ? -24.625 -24.25 -12.758 1 88.62 303 GLN A O 1
ATOM 2419 N N . PHE A 1 304 ? -23 -23.172 -11.828 1 77.44 304 PHE A N 1
ATOM 2420 C CA . PHE A 1 304 ? -23.438 -23.5 -10.477 1 77.44 304 PHE A CA 1
ATOM 2421 C C . PHE A 1 304 ? -24.109 -22.312 -9.82 1 77.44 304 PHE A C 1
ATOM 2423 O O . PHE A 1 304 ? -24.172 -22.219 -8.594 1 77.44 304 PHE A O 1
ATOM 2430 N N . ASP A 1 305 ? -24.484 -21.312 -10.492 1 72.12 305 ASP A N 1
ATOM 2431 C CA . ASP A 1 305 ? -25.047 -20.062 -9.969 1 72.12 305 ASP A CA 1
ATOM 2432 C C . ASP A 1 305 ? -26.469 -20.281 -9.445 1 72.12 305 ASP A C 1
ATOM 2434 O O . ASP A 1 305 ? -27.094 -19.344 -8.961 1 72.12 305 ASP A O 1
ATOM 2438 N N . ASP A 1 306 ? -27.094 -21.531 -9.586 1 67.44 306 ASP A N 1
ATOM 2439 C CA . ASP A 1 306 ? -28.438 -21.781 -9.086 1 67.44 306 ASP A CA 1
ATOM 2440 C C . ASP A 1 306 ? -28.406 -22.375 -7.68 1 67.44 306 ASP A C 1
ATOM 2442 O O . ASP A 1 306 ? -27.484 -23.125 -7.344 1 67.44 306 ASP A O 1
ATOM 2446 N N . MET B 1 1 ? 15.266 35 0.747 1 79.94 1 MET B N 1
ATOM 2447 C CA . MET B 1 1 ? 14.234 34.219 1.44 1 79.94 1 MET B CA 1
ATOM 2448 C C . MET B 1 1 ? 14.648 32.781 1.589 1 79.94 1 MET B C 1
ATOM 2450 O O . MET B 1 1 ? 15.164 32.156 0.648 1 79.94 1 MET B O 1
ATOM 2454 N N . PRO B 1 2 ? 14.531 32.25 2.84 1 92.06 2 PRO B N 1
ATOM 2455 C CA . PRO B 1 2 ? 14.953 30.844 3.01 1 92.06 2 PRO B CA 1
ATOM 2456 C C . PRO B 1 2 ? 14.164 29.875 2.133 1 92.06 2 PRO B C 1
ATOM 2458 O O . PRO B 1 2 ? 12.984 30.109 1.854 1 92.06 2 PRO B O 1
ATOM 2461 N N . ARG B 1 3 ? 14.938 28.984 1.701 1 92.88 3 ARG B N 1
ATOM 2462 C CA . ARG B 1 3 ? 14.297 27.984 0.848 1 92.88 3 ARG B CA 1
ATOM 2463 C C . ARG B 1 3 ? 13.352 27.094 1.651 1 92.88 3 ARG B C 1
ATOM 2465 O O . ARG B 1 3 ? 13.773 26.406 2.578 1 92.88 3 ARG B O 1
ATOM 2472 N N . GLU B 1 4 ? 12.094 27.062 1.331 1 96.81 4 GLU B N 1
ATOM 2473 C CA . GLU B 1 4 ? 11.133 26.156 1.939 1 96.81 4 GLU B CA 1
ATOM 2474 C C . GLU B 1 4 ? 11.328 24.719 1.438 1 96.81 4 GLU B C 1
ATOM 2476 O O . GLU B 1 4 ? 11.891 24.516 0.361 1 96.81 4 GLU B O 1
ATOM 2481 N N . GLN B 1 5 ? 10.969 23.75 2.229 1 97.94 5 GLN B N 1
ATOM 2482 C CA . GLN B 1 5 ? 10.914 22.375 1.732 1 97.94 5 GLN B CA 1
ATOM 2483 C C . GLN B 1 5 ? 9.734 22.188 0.78 1 97.94 5 GLN B C 1
ATOM 2485 O O . GLN B 1 5 ? 8.602 22.516 1.118 1 97.94 5 GLN B O 1
ATOM 2490 N N . LEU B 1 6 ? 9.914 21.547 -0.309 1 96 6 LEU B N 1
ATOM 2491 C CA . LEU B 1 6 ? 9.023 21.641 -1.463 1 96 6 LEU B CA 1
ATOM 2492 C C . LEU B 1 6 ? 7.73 20.875 -1.214 1 96 6 LEU B C 1
ATOM 2494 O O . LEU B 1 6 ? 6.719 21.125 -1.873 1 96 6 LEU B O 1
ATOM 2498 N N . GLY B 1 7 ? 7.766 19.969 -0.333 1 97.75 7 GLY B N 1
ATOM 2499 C CA . GLY B 1 7 ? 6.574 19.188 -0.06 1 97.75 7 GLY B CA 1
ATOM 2500 C C . GLY B 1 7 ? 5.52 19.938 0.724 1 97.75 7 GLY B C 1
ATOM 2501 O O . GLY B 1 7 ? 4.355 19.547 0.757 1 97.75 7 GLY B O 1
ATOM 2502 N N . ILE B 1 8 ? 5.809 21.016 1.336 1 98.25 8 ILE B N 1
ATOM 2503 C CA . ILE B 1 8 ? 4.934 21.719 2.26 1 98.25 8 ILE B CA 1
ATOM 2504 C C . ILE B 1 8 ? 3.762 22.328 1.493 1 98.25 8 ILE B C 1
ATOM 2506 O O . ILE B 1 8 ? 2.615 22.266 1.942 1 98.25 8 ILE B O 1
ATOM 2510 N N . CYS B 1 9 ? 4.02 22.891 0.345 1 97.75 9 CYS B N 1
ATOM 2511 C CA . CYS B 1 9 ? 2.973 23.594 -0.384 1 97.75 9 CYS B CA 1
ATOM 2512 C C . CYS B 1 9 ? 2.621 22.875 -1.676 1 97.75 9 CYS B C 1
ATOM 2514 O O . CYS B 1 9 ? 1.991 23.438 -2.564 1 97.75 9 CYS B O 1
ATOM 2516 N N . ALA B 1 10 ? 3.078 21.641 -1.779 1 95.75 10 ALA B N 1
ATOM 2517 C CA . ALA B 1 10 ? 2.906 20.922 -3.033 1 95.75 10 ALA B CA 1
ATOM 2518 C C . ALA B 1 10 ? 1.439 20.578 -3.271 1 95.75 10 ALA B C 1
ATOM 2520 O O . ALA B 1 10 ? 0.659 20.469 -2.324 1 95.75 10 ALA B O 1
ATOM 2521 N N . GLU B 1 11 ? 1.148 20.391 -4.523 1 93.31 11 GLU B N 1
ATOM 2522 C CA . GLU B 1 11 ? -0.177 19.922 -4.91 1 93.31 11 GLU B CA 1
ATOM 2523 C C . GLU B 1 11 ? -0.296 18.406 -4.723 1 93.31 11 GLU B C 1
ATOM 2525 O O . GLU B 1 11 ? 0.681 17.734 -4.375 1 93.31 11 GLU B O 1
ATOM 2530 N N . GLY B 1 12 ? -1.494 17.922 -5.027 1 93.31 12 GLY B N 1
ATOM 2531 C CA . GLY B 1 12 ? -1.809 16.547 -4.723 1 93.31 12 GLY B CA 1
ATOM 2532 C C . GLY B 1 12 ? -1.078 15.555 -5.609 1 93.31 12 GLY B C 1
ATOM 2533 O O . GLY B 1 12 ? -0.774 15.859 -6.766 1 93.31 12 GLY B O 1
ATOM 2534 N N . ASN B 1 13 ? -0.779 14.391 -5.078 1 97.5 13 ASN B N 1
ATOM 2535 C CA . ASN B 1 13 ? -0.163 13.266 -5.777 1 97.5 13 ASN B CA 1
ATOM 2536 C C . ASN B 1 13 ? -1.066 12.031 -5.766 1 97.5 13 ASN B C 1
ATOM 2538 O O . ASN B 1 13 ? -2.121 12.039 -5.129 1 97.5 13 ASN B O 1
ATOM 2542 N N . LEU B 1 14 ? -0.639 10.984 -6.473 1 98.12 14 LEU B N 1
ATOM 2543 C CA . LEU B 1 14 ? -1.383 9.734 -6.52 1 98.12 14 LEU B CA 1
ATOM 2544 C C . LEU B 1 14 ? -1.066 8.867 -5.305 1 98.12 14 LEU B C 1
ATOM 2546 O O . LEU B 1 14 ? -1.903 8.078 -4.867 1 98.12 14 LEU B O 1
ATOM 2550 N N . HIS B 1 15 ? 0.184 9.062 -4.805 1 98.62 15 HIS B N 1
ATOM 2551 C CA . HIS B 1 15 ? 0.627 8.164 -3.742 1 98.62 15 HIS B CA 1
ATOM 2552 C C . HIS B 1 15 ? 1.413 8.922 -2.676 1 98.62 15 HIS B C 1
ATOM 2554 O O . HIS B 1 15 ? 1.963 9.992 -2.945 1 98.62 15 HIS B O 1
ATOM 2560 N N . SER B 1 16 ? 1.453 8.32 -1.507 1 98.75 16 SER B N 1
ATOM 2561 C CA . SER B 1 16 ? 2.248 8.867 -0.415 1 98.75 16 SER B CA 1
ATOM 2562 C C . SER B 1 16 ? 2.838 7.766 0.454 1 98.75 16 SER B C 1
ATOM 2564 O O . SER B 1 16 ? 2.336 6.637 0.46 1 98.75 16 SER B O 1
ATOM 2566 N N . VAL B 1 17 ? 3.936 8.047 1.095 1 98.81 17 VAL B N 1
ATOM 2567 C CA . VAL B 1 17 ? 4.504 7.27 2.191 1 98.81 17 VAL B CA 1
ATOM 2568 C C . VAL B 1 17 ? 4.844 8.195 3.357 1 98.81 17 VAL B C 1
ATOM 2570 O O . VAL B 1 17 ? 5.516 9.219 3.172 1 98.81 17 VAL B O 1
ATOM 2573 N N . TYR B 1 18 ? 4.355 7.875 4.5 1 98.88 18 TYR B N 1
ATOM 2574 C CA . TYR B 1 18 ? 4.605 8.617 5.734 1 98.88 18 TYR B CA 1
ATOM 2575 C C . TYR B 1 18 ? 5.473 7.805 6.688 1 98.88 18 TYR B C 1
ATOM 2577 O O . TYR B 1 18 ? 5.137 6.668 7.027 1 98.88 18 TYR B O 1
ATOM 2585 N N . LEU B 1 19 ? 6.559 8.359 7.117 1 98.88 19 LEU B N 1
ATOM 2586 C CA . LEU B 1 19 ? 7.477 7.684 8.031 1 98.88 19 LEU B CA 1
ATOM 2587 C C . LEU B 1 19 ? 7.594 8.438 9.344 1 98.88 19 LEU B C 1
ATOM 2589 O O . LEU B 1 19 ? 7.895 9.633 9.359 1 98.88 19 LEU B O 1
ATOM 2593 N N . MET B 1 20 ? 7.316 7.805 10.438 1 98.81 20 MET B N 1
ATOM 2594 C CA . MET B 1 20 ? 7.496 8.352 11.781 1 98.81 20 MET B CA 1
ATOM 2595 C C . MET B 1 20 ? 8.648 7.664 12.5 1 98.81 20 MET B C 1
ATOM 2597 O O . MET B 1 20 ? 8.656 6.438 12.648 1 98.81 20 MET B O 1
ATOM 2601 N N . PHE B 1 21 ? 9.633 8.477 12.984 1 98.75 21 PHE B N 1
ATOM 2602 C CA . PHE B 1 21 ? 10.812 7.938 13.641 1 98.75 21 PHE B CA 1
ATOM 2603 C C . PHE B 1 21 ? 10.922 8.461 15.07 1 98.75 21 PHE B C 1
ATOM 2605 O O . PHE B 1 21 ? 10.438 9.547 15.375 1 98.75 21 PHE B O 1
ATOM 2612 N N . ASN B 1 22 ? 11.539 7.691 15.906 1 98.62 22 ASN B N 1
ATOM 2613 C CA . ASN B 1 22 ? 12.055 8.156 17.188 1 98.62 22 ASN B CA 1
ATOM 2614 C C . ASN B 1 22 ? 13.578 8.062 17.25 1 98.62 22 ASN B C 1
ATOM 2616 O O . ASN B 1 22 ? 14.156 7.047 16.844 1 98.62 22 ASN B O 1
ATOM 2620 N N . ALA B 1 23 ? 14.172 9.094 17.703 1 98.19 23 ALA B N 1
ATOM 2621 C CA . ALA B 1 23 ? 15.633 9.195 17.75 1 98.19 23 ALA B CA 1
ATOM 2622 C C . ALA B 1 23 ? 16.203 8.281 18.844 1 98.19 23 ALA B C 1
ATOM 2624 O O . ALA B 1 23 ? 15.594 8.117 19.906 1 98.19 23 ALA B O 1
ATOM 2625 N N . ASN B 1 24 ? 17.359 7.762 18.516 1 96.62 24 ASN B N 1
ATOM 2626 C CA . ASN B 1 24 ? 18.094 7.031 19.547 1 96.62 24 ASN B CA 1
ATOM 2627 C C . ASN B 1 24 ? 18.703 7.98 20.578 1 96.62 24 ASN B C 1
ATOM 2629 O O . ASN B 1 24 ? 19.109 9.094 20.234 1 96.62 24 ASN B O 1
ATOM 2633 N N . GLU B 1 25 ? 18.781 7.473 21.734 1 91.06 25 GLU B N 1
ATOM 2634 C CA . GLU B 1 25 ? 19.297 8.305 22.812 1 91.06 25 GLU B CA 1
ATOM 2635 C C . GLU B 1 25 ? 20.766 8.68 22.594 1 91.06 25 GLU B C 1
ATOM 2637 O O . GLU B 1 25 ? 21.578 7.832 22.219 1 91.06 25 GLU B O 1
ATOM 2642 N N . GLY B 1 26 ? 21.094 9.883 22.781 1 87.44 26 GLY B N 1
ATOM 2643 C CA . GLY B 1 26 ? 22.469 10.352 22.812 1 87.44 26 GLY B CA 1
ATOM 2644 C C . GLY B 1 26 ? 23.062 10.562 21.422 1 87.44 26 GLY B C 1
ATOM 2645 O O . GLY B 1 26 ? 24.25 10.828 21.297 1 87.44 26 GLY B O 1
ATOM 2646 N N . GLY B 1 27 ? 22.312 10.461 20.359 1 87.81 27 GLY B N 1
ATOM 2647 C CA . GLY B 1 27 ? 22.906 10.562 19.016 1 87.81 27 GLY B CA 1
ATOM 2648 C C . GLY B 1 27 ? 22.516 11.844 18.297 1 87.81 27 GLY B C 1
ATOM 2649 O O . GLY B 1 27 ? 22.578 11.906 17.062 1 87.81 27 GLY B O 1
ATOM 2650 N N . GLU B 1 28 ? 22.172 12.883 19.078 1 90.12 28 GLU B N 1
ATOM 2651 C CA . GLU B 1 28 ? 21.625 14.086 18.469 1 90.12 28 GLU B CA 1
ATOM 2652 C C . GLU B 1 28 ? 22.672 14.828 17.656 1 90.12 28 GLU B C 1
ATOM 2654 O O . GLU B 1 28 ? 22.375 15.414 16.609 1 90.12 28 GLU B O 1
ATOM 2659 N N . SER B 1 29 ? 23.891 14.812 18.141 1 92 29 SER B N 1
ATOM 2660 C CA . SER B 1 29 ? 24.969 15.516 17.453 1 92 29 SER B CA 1
ATOM 2661 C C . SER B 1 29 ? 25.203 14.945 16.062 1 92 29 SER B C 1
ATOM 2663 O O . SER B 1 29 ? 25.594 15.672 15.141 1 92 29 SER B O 1
ATOM 2665 N N . GLN B 1 30 ? 24.938 13.656 15.938 1 95.06 30 GLN B N 1
ATOM 2666 C CA . GLN B 1 30 ? 25.078 13.016 14.633 1 95.06 30 GLN B CA 1
ATOM 2667 C C . GLN B 1 30 ? 23.781 13.078 13.836 1 95.06 30 GLN B C 1
ATOM 2669 O O . GLN B 1 30 ? 23.812 13.117 12.602 1 95.06 30 GLN B O 1
ATOM 2674 N N . LEU B 1 31 ? 22.734 13.133 14.562 1 97.25 31 LEU B N 1
ATOM 2675 C CA . LEU B 1 31 ? 21.422 13.102 13.922 1 97.25 31 LEU B CA 1
ATOM 2676 C C . LEU B 1 31 ? 21.141 14.414 13.203 1 97.25 31 LEU B C 1
ATOM 2678 O O . LEU B 1 31 ? 20.562 14.414 12.109 1 97.25 31 LEU B O 1
ATOM 2682 N N . ARG B 1 32 ? 21.516 15.469 13.797 1 95.69 32 ARG B N 1
ATOM 2683 C CA . ARG B 1 32 ? 21.219 16.797 13.258 1 95.69 32 ARG B CA 1
ATOM 2684 C C . ARG B 1 32 ? 21.797 16.953 11.852 1 95.69 32 ARG B C 1
ATOM 2686 O O . ARG B 1 32 ? 21.062 17.25 10.906 1 95.69 32 ARG B O 1
ATOM 2693 N N . PRO B 1 33 ? 23.141 16.719 11.633 1 95.94 33 PRO B N 1
ATOM 2694 C CA . PRO B 1 33 ? 23.656 16.812 10.266 1 95.94 33 PRO B CA 1
ATOM 2695 C C . PRO B 1 33 ? 23.062 15.75 9.344 1 95.94 33 PRO B C 1
ATOM 2697 O O . PRO B 1 33 ? 22.891 15.992 8.141 1 95.94 33 PRO B O 1
ATOM 2700 N N . CYS B 1 34 ? 22.75 14.617 9.859 1 97.38 34 CYS B N 1
ATOM 2701 C CA . CYS B 1 34 ? 22.156 13.555 9.055 1 97.38 34 CYS B CA 1
ATOM 2702 C C . CYS B 1 34 ? 20.797 13.992 8.508 1 97.38 34 CYS B C 1
ATOM 2704 O O . CYS B 1 34 ? 20.5 13.797 7.332 1 97.38 34 CYS B O 1
ATOM 2706 N N . LEU B 1 35 ? 20.016 14.609 9.359 1 98.19 35 LEU B N 1
ATOM 2707 C CA . LEU B 1 35 ? 18.703 15.078 8.938 1 98.19 35 LEU B CA 1
ATOM 2708 C C . LEU B 1 35 ? 18.828 16.188 7.895 1 98.19 35 LEU B C 1
ATOM 2710 O O . LEU B 1 35 ? 18 16.281 6.984 1 98.19 35 LEU B O 1
ATOM 2714 N N . ALA B 1 36 ? 19.812 17 8.047 1 97.44 36 ALA B N 1
ATOM 2715 C CA . ALA B 1 36 ? 20.078 18.016 7.027 1 97.44 36 ALA B CA 1
ATOM 2716 C C . ALA B 1 36 ? 20.406 17.375 5.684 1 97.44 36 ALA B C 1
ATOM 2718 O O . ALA B 1 36 ? 19.922 17.828 4.641 1 97.44 36 ALA B O 1
ATOM 2719 N N . ASN B 1 37 ? 21.188 16.344 5.738 1 97.5 37 ASN B N 1
ATOM 2720 C CA . ASN B 1 37 ? 21.531 15.602 4.523 1 97.5 37 ASN B CA 1
ATOM 2721 C C . ASN B 1 37 ? 20.297 14.938 3.906 1 97.5 37 ASN B C 1
ATOM 2723 O O . ASN B 1 37 ? 20.156 14.914 2.684 1 97.5 37 ASN B O 1
ATOM 2727 N N . VAL B 1 38 ? 19.453 14.391 4.746 1 98.44 38 VAL B N 1
ATOM 2728 C CA . VAL B 1 38 ? 18.219 13.781 4.27 1 98.44 38 VAL B CA 1
ATOM 2729 C C . VAL B 1 38 ? 17.359 14.836 3.572 1 98.44 38 VAL B C 1
ATOM 2731 O O . VAL B 1 38 ? 16.844 14.602 2.473 1 98.44 38 VAL B O 1
ATOM 2734 N N . ALA B 1 39 ? 17.219 15.953 4.219 1 98.12 39 ALA B N 1
ATOM 2735 C CA . ALA B 1 39 ? 16.406 17.031 3.639 1 98.12 39 ALA B CA 1
ATOM 2736 C C . ALA B 1 39 ? 16.969 17.484 2.297 1 98.12 39 ALA B C 1
ATOM 2738 O O . ALA B 1 39 ? 16.219 17.719 1.346 1 98.12 39 ALA B O 1
ATOM 2739 N N . GLN B 1 40 ? 18.266 17.625 2.221 1 97.19 40 GLN B N 1
ATOM 2740 C CA . GLN B 1 40 ? 18.922 18.016 0.978 1 97.19 40 GLN B CA 1
ATOM 2741 C C . GLN B 1 40 ? 18.734 16.953 -0.1 1 97.19 40 GLN B C 1
ATOM 2743 O O . GLN B 1 40 ? 18.469 17.281 -1.257 1 97.19 40 GLN B O 1
ATOM 2748 N N . TYR B 1 41 ? 18.938 15.727 0.358 1 98.12 41 TYR B N 1
ATOM 2749 C CA . TYR B 1 41 ? 18.734 14.594 -0.536 1 98.12 41 TYR B CA 1
ATOM 2750 C C . TYR B 1 41 ? 17.328 14.633 -1.133 1 98.12 41 TYR B C 1
ATOM 2752 O O . TYR B 1 41 ? 17.156 14.531 -2.352 1 98.12 41 TYR B O 1
ATOM 2760 N N . LEU B 1 42 ? 16.312 14.836 -0.362 1 98.56 42 LEU B N 1
ATOM 2761 C CA . LEU B 1 42 ? 14.914 14.875 -0.787 1 98.56 42 LEU B CA 1
ATOM 2762 C C . LEU B 1 42 ? 14.656 16.078 -1.694 1 98.56 42 LEU B C 1
ATOM 2764 O O . LEU B 1 42 ? 13.906 15.977 -2.662 1 98.56 42 LEU B O 1
ATOM 2768 N N . TYR B 1 43 ? 15.25 17.156 -1.371 1 97.75 43 TYR B N 1
ATOM 2769 C CA . TYR B 1 43 ? 15.117 18.359 -2.182 1 97.75 43 TYR B CA 1
ATOM 2770 C C . TYR B 1 43 ? 15.633 18.125 -3.598 1 97.75 43 TYR B C 1
ATOM 2772 O O . TYR B 1 43 ? 14.992 18.531 -4.57 1 97.75 43 TYR B O 1
ATOM 2780 N N . GLU B 1 44 ? 16.703 17.469 -3.719 1 97.69 44 GLU B N 1
ATOM 2781 C CA . GLU B 1 44 ? 17.328 17.188 -5.016 1 97.69 44 GLU B CA 1
ATOM 2782 C C . GLU B 1 44 ? 16.5 16.188 -5.816 1 97.69 44 GLU B C 1
ATOM 2784 O O . GLU B 1 44 ? 16.453 16.266 -7.047 1 97.69 44 GLU B O 1
ATOM 2789 N N . LEU B 1 45 ? 15.891 15.281 -5.145 1 98.12 45 LEU B N 1
ATOM 2790 C CA . LEU B 1 45 ? 15.07 14.281 -5.816 1 98.12 45 LEU B CA 1
ATOM 2791 C C . LEU B 1 45 ? 13.867 14.922 -6.492 1 98.12 45 LEU B C 1
ATOM 2793 O O . LEU B 1 45 ? 13.344 14.391 -7.477 1 98.12 45 LEU B O 1
ATOM 2797 N N . ALA B 1 46 ? 13.367 16.016 -5.922 1 96.94 46 ALA B N 1
ATOM 2798 C CA . ALA B 1 46 ? 12.227 16.703 -6.52 1 96.94 46 ALA B CA 1
ATOM 2799 C C . ALA B 1 46 ? 12.516 17.109 -7.957 1 96.94 46 ALA B C 1
ATOM 2801 O O . ALA B 1 46 ? 11.641 17.047 -8.82 1 96.94 46 ALA B O 1
ATOM 2802 N N . ASP B 1 47 ? 13.719 17.562 -8.18 1 96 47 ASP B N 1
ATOM 2803 C CA . ASP B 1 47 ? 14.133 17.922 -9.531 1 96 47 ASP B CA 1
ATOM 2804 C C . ASP B 1 47 ? 14.336 16.672 -10.391 1 96 47 ASP B C 1
ATOM 2806 O O . ASP B 1 47 ? 13.906 16.625 -11.547 1 96 47 ASP B O 1
ATOM 2810 N N . GLN B 1 48 ? 14.953 15.688 -9.844 1 96.94 48 GLN B N 1
ATOM 2811 C CA . GLN B 1 48 ? 15.266 14.453 -10.562 1 96.94 48 GLN B CA 1
ATOM 2812 C C . GLN B 1 48 ? 13.992 13.742 -11.008 1 96.94 48 GLN B C 1
ATOM 2814 O O . GLN B 1 48 ? 13.938 13.18 -12.102 1 96.94 48 GLN B O 1
ATOM 2819 N N . TYR B 1 49 ? 12.992 13.75 -10.156 1 97.75 49 TYR B N 1
ATOM 2820 C CA . TYR B 1 49 ? 11.742 13.055 -10.445 1 97.75 49 TYR B CA 1
ATOM 2821 C C . TYR B 1 49 ? 10.602 14.047 -10.664 1 97.75 49 TYR B C 1
ATOM 2823 O O . TYR B 1 49 ? 9.477 13.812 -10.211 1 97.75 49 TYR B O 1
ATOM 2831 N N . ALA B 1 50 ? 10.867 15.117 -11.32 1 96.31 50 ALA B N 1
ATOM 2832 C CA . ALA B 1 50 ? 9.875 16.156 -11.602 1 96.31 50 ALA B CA 1
ATOM 2833 C C . ALA B 1 50 ? 8.719 15.594 -12.43 1 96.31 50 ALA B C 1
ATOM 2835 O O . ALA B 1 50 ? 7.566 15.984 -12.242 1 96.31 50 ALA B O 1
ATOM 2836 N N . ASP B 1 51 ? 9.008 14.641 -13.289 1 97.12 51 ASP B N 1
ATOM 2837 C CA . ASP B 1 51 ? 8 14.062 -14.18 1 97.12 51 ASP B CA 1
ATOM 2838 C C . ASP B 1 51 ? 6.938 13.305 -13.391 1 97.12 51 ASP B C 1
ATOM 2840 O O . ASP B 1 51 ? 5.793 13.188 -13.828 1 97.12 51 ASP B O 1
ATOM 2844 N N . SER B 1 52 ? 7.383 12.781 -12.266 1 97.5 52 SER B N 1
ATOM 2845 C CA . SER B 1 52 ? 6.441 12.047 -11.422 1 97.5 52 SER B CA 1
ATOM 2846 C C . SER B 1 52 ? 6.016 12.883 -10.219 1 97.5 52 SER B C 1
ATOM 2848 O O . SER B 1 52 ? 5.469 12.352 -9.25 1 97.5 52 SER B O 1
ATOM 2850 N N . ALA B 1 53 ? 6.34 14.148 -10.234 1 98.12 53 ALA B N 1
ATOM 2851 C CA . ALA B 1 53 ? 5.902 15.133 -9.25 1 98.12 53 ALA B CA 1
ATOM 2852 C C . ALA B 1 53 ? 6.316 14.727 -7.84 1 98.12 53 ALA B C 1
ATOM 2854 O O . ALA B 1 53 ? 5.5 14.742 -6.914 1 98.12 53 ALA B O 1
ATOM 2855 N N . PHE B 1 54 ? 7.512 14.289 -7.75 1 98.69 54 PHE B N 1
ATOM 2856 C CA . PHE B 1 54 ? 8.016 13.938 -6.426 1 98.69 54 PHE B CA 1
ATOM 2857 C C . PHE B 1 54 ? 8.148 15.172 -5.547 1 98.69 54 PHE B C 1
ATOM 2859 O O . PHE B 1 54 ? 8.602 16.219 -6.012 1 98.69 54 PHE B O 1
ATOM 2866 N N . ASN B 1 55 ? 7.727 15.062 -4.27 1 98.56 55 ASN B N 1
ATOM 2867 C CA . ASN B 1 55 ? 7.965 16.078 -3.254 1 98.56 55 ASN B CA 1
ATOM 2868 C C . ASN B 1 55 ? 7.98 15.477 -1.852 1 98.56 55 ASN B C 1
ATOM 2870 O O . ASN B 1 55 ? 7.445 14.391 -1.632 1 98.56 55 ASN B O 1
ATOM 2874 N N . ALA B 1 56 ? 8.609 16.203 -0.977 1 98.81 56 ALA B N 1
ATOM 2875 C CA . ALA B 1 56 ? 8.797 15.672 0.37 1 98.81 56 ALA B CA 1
ATOM 2876 C C . ALA B 1 56 ? 9.18 16.781 1.348 1 98.81 56 ALA B C 1
ATOM 2878 O O . ALA B 1 56 ? 9.539 17.891 0.935 1 98.81 56 ALA B O 1
ATOM 2879 N N . PHE B 1 57 ? 9.031 16.453 2.607 1 98.81 57 PHE B N 1
ATOM 2880 C CA . PHE B 1 57 ? 9.625 17.312 3.627 1 98.81 57 PHE B CA 1
ATOM 2881 C C . PHE B 1 57 ? 9.922 16.516 4.895 1 98.81 57 PHE B C 1
ATOM 2883 O O . PHE B 1 57 ? 9.367 15.438 5.102 1 98.81 57 PHE B O 1
ATOM 2890 N N . VAL B 1 58 ? 10.867 17.031 5.66 1 98.88 58 VAL B N 1
ATOM 2891 C CA . VAL B 1 58 ? 11.266 16.547 6.973 1 98.88 58 VAL B CA 1
ATOM 2892 C C . VAL B 1 58 ? 10.734 17.469 8.062 1 98.88 58 VAL B C 1
ATOM 2894 O O . VAL B 1 58 ? 10.867 18.688 7.961 1 98.88 58 VAL B O 1
ATOM 2897 N N . ALA B 1 59 ? 10.133 16.906 9.039 1 98.94 59 ALA B N 1
ATOM 2898 C CA . ALA B 1 59 ? 9.633 17.688 10.164 1 98.94 59 ALA B CA 1
ATOM 2899 C C . ALA B 1 59 ? 10.086 17.109 11.492 1 98.94 59 ALA B C 1
ATOM 2901 O O . ALA B 1 59 ? 10.227 15.883 11.625 1 98.94 59 ALA B O 1
ATOM 2902 N N . ILE B 1 60 ? 10.297 17.984 12.43 1 98.81 60 ILE B N 1
ATOM 2903 C CA . ILE B 1 60 ? 10.812 17.609 13.734 1 98.81 60 ILE B CA 1
ATOM 2904 C C . ILE B 1 60 ? 9.719 17.75 14.789 1 98.81 60 ILE B C 1
ATOM 2906 O O . ILE B 1 60 ? 9.008 18.766 14.828 1 98.81 60 ILE B O 1
ATOM 2910 N N . GLY B 1 61 ? 9.617 16.734 15.656 1 98.75 61 GLY B N 1
ATOM 2911 C CA . GLY B 1 61 ? 8.578 16.703 16.672 1 98.75 61 GLY B CA 1
ATOM 2912 C C . GLY B 1 61 ? 8.727 17.781 17.719 1 98.75 61 GLY B C 1
ATOM 2913 O O . GLY B 1 61 ? 9.844 18.141 18.109 1 98.75 61 GLY B O 1
ATOM 2914 N N . ALA B 1 62 ? 7.594 18.219 18.172 1 98.62 62 ALA B N 1
ATOM 2915 C CA . ALA B 1 62 ? 7.578 19.312 19.141 1 98.62 62 ALA B CA 1
ATOM 2916 C C . ALA B 1 62 ? 8.344 18.938 20.406 1 98.62 62 ALA B C 1
ATOM 2918 O O . ALA B 1 62 ? 9.086 19.75 20.953 1 98.62 62 ALA B O 1
ATOM 2919 N N . ASN B 1 63 ? 8.172 17.766 20.859 1 97.5 63 ASN B N 1
ATOM 2920 C CA . ASN B 1 63 ? 8.797 17.328 22.094 1 97.5 63 ASN B CA 1
ATOM 2921 C C . ASN B 1 63 ? 10.289 17.062 21.906 1 97.5 63 ASN B C 1
ATOM 2923 O O . ASN B 1 63 ? 11.039 17.016 22.875 1 97.5 63 ASN B O 1
ATOM 2927 N N . PHE B 1 64 ? 10.664 16.828 20.734 1 97.81 64 PHE B N 1
ATOM 2928 C CA . PHE B 1 64 ? 12.047 16.469 20.438 1 97.81 64 PHE B CA 1
ATOM 2929 C C . PHE B 1 64 ? 12.836 17.688 19.969 1 97.81 64 PHE B C 1
ATOM 2931 O O . PHE B 1 64 ? 14.07 17.672 19.953 1 97.81 64 PHE B O 1
ATOM 2938 N N . TRP B 1 65 ? 12.227 18.781 19.641 1 98.06 65 TRP B N 1
ATOM 2939 C CA . TRP B 1 65 ? 12.82 19.938 18.953 1 98.06 65 TRP B CA 1
ATOM 2940 C C . TRP B 1 65 ? 14.016 20.453 19.734 1 98.06 65 TRP B C 1
ATOM 2942 O O . TRP B 1 65 ? 15.109 20.625 19.188 1 98.06 65 TRP B O 1
ATOM 2952 N N . ASP B 1 66 ? 13.844 20.625 21.016 1 96.75 66 ASP B N 1
ATOM 2953 C CA . ASP B 1 66 ? 14.867 21.281 21.828 1 96.75 66 ASP B CA 1
ATOM 2954 C C . ASP B 1 66 ? 16.094 20.391 21.984 1 96.75 66 ASP B C 1
ATOM 2956 O O . ASP B 1 66 ? 17.203 20.875 22.25 1 96.75 66 ASP B O 1
ATOM 2960 N N . HIS B 1 67 ? 15.914 19.094 21.875 1 95.19 67 HIS B N 1
ATOM 2961 C CA . HIS B 1 67 ? 17.047 18.188 21.906 1 95.19 67 HIS B CA 1
ATOM 2962 C C . HIS B 1 67 ? 17.891 18.312 20.641 1 95.19 67 HIS B C 1
ATOM 2964 O O . HIS B 1 67 ? 19.125 18.203 20.688 1 95.19 67 HIS B O 1
ATOM 2970 N N . LEU B 1 68 ? 17.234 18.547 19.562 1 95.69 68 LEU B N 1
ATOM 2971 C CA . LEU B 1 68 ? 17.922 18.594 18.281 1 95.69 68 LEU B CA 1
ATOM 2972 C C . LEU B 1 68 ? 18.469 19.984 18 1 95.69 68 LEU B C 1
ATOM 2974 O O . LEU B 1 68 ? 19.578 20.125 17.469 1 95.69 68 LEU B O 1
ATOM 2978 N N . TYR B 1 69 ? 17.656 20.953 18.312 1 95.12 69 TYR B N 1
ATOM 2979 C CA . TYR B 1 69 ? 18.031 22.344 18.078 1 95.12 69 TYR B CA 1
ATOM 2980 C C . TYR B 1 69 ? 17.922 23.156 19.359 1 95.12 69 TYR B C 1
ATOM 2982 O O . TYR B 1 69 ? 17.078 24.062 19.469 1 95.12 69 TYR B O 1
ATOM 2990 N N . PRO B 1 70 ? 18.828 23 20.219 1 92.94 70 PRO B N 1
ATOM 2991 C CA . PRO B 1 70 ? 18.766 23.75 21.469 1 92.94 70 PRO B CA 1
ATOM 2992 C C . PRO B 1 70 ? 18.844 25.266 21.25 1 92.94 70 PRO B C 1
ATOM 2994 O O . PRO B 1 70 ? 19.656 25.734 20.453 1 92.94 70 PRO B O 1
ATOM 2997 N N . GLY B 1 71 ? 17.984 26 21.891 1 91.5 71 GLY B N 1
ATOM 2998 C CA . GLY B 1 71 ? 18.031 27.453 21.906 1 91.5 71 GLY B CA 1
ATOM 2999 C C . GLY B 1 71 ? 17.359 28.078 20.703 1 91.5 71 GLY B C 1
ATOM 3000 O O . GLY B 1 71 ? 17.453 29.297 20.5 1 91.5 71 GLY B O 1
ATOM 3001 N N . SER B 1 72 ? 16.781 27.328 19.844 1 92.81 72 SER B N 1
ATOM 3002 C CA . SER B 1 72 ? 16.125 27.844 18.641 1 92.81 72 SER B CA 1
ATOM 3003 C C . SER B 1 72 ? 14.758 27.203 18.453 1 92.81 72 SER B C 1
ATOM 3005 O O . SER B 1 72 ? 14.57 26.344 17.594 1 92.81 72 SER B O 1
ATOM 3007 N N . ARG B 1 73 ? 13.789 27.609 19.172 1 97.56 73 ARG B N 1
ATOM 3008 C CA . ARG B 1 73 ? 12.445 27.031 19.047 1 97.56 73 ARG B CA 1
ATOM 3009 C C . ARG B 1 73 ? 11.5 28 18.344 1 97.56 73 ARG B C 1
ATOM 3011 O O . ARG B 1 73 ? 11.453 29.188 18.672 1 97.56 73 ARG B O 1
ATOM 3018 N N . PRO B 1 74 ? 10.82 27.469 17.312 1 98.44 74 PRO B N 1
ATOM 3019 C CA . PRO B 1 74 ? 9.781 28.328 16.734 1 98.44 74 PRO B CA 1
ATOM 3020 C C . PRO B 1 74 ? 8.805 28.859 17.781 1 98.44 74 PRO B C 1
ATOM 3022 O O . PRO B 1 74 ? 8.422 28.125 18.703 1 98.44 74 PRO B O 1
ATOM 3025 N N . ALA B 1 75 ? 8.281 30 17.672 1 98.31 75 ALA B N 1
ATOM 3026 C CA . ALA B 1 75 ? 7.594 30.766 18.703 1 98.31 75 ALA B CA 1
ATOM 3027 C C . ALA B 1 75 ? 6.344 30.031 19.188 1 98.31 75 ALA B C 1
ATOM 3029 O O . ALA B 1 75 ? 6.004 30.078 20.359 1 98.31 75 ALA B O 1
ATOM 3030 N N . GLU B 1 76 ? 5.691 29.344 18.25 1 98.62 76 GLU B N 1
ATOM 3031 C CA . GLU B 1 76 ? 4.391 28.797 18.625 1 98.62 76 GLU B CA 1
ATOM 3032 C C . GLU B 1 76 ? 4.43 27.266 18.656 1 98.62 76 GLU B C 1
ATOM 3034 O O . GLU B 1 76 ? 3.389 26.625 18.781 1 98.62 76 GLU B O 1
ATOM 3039 N N . LEU B 1 77 ? 5.605 26.656 18.547 1 98.75 77 LEU B N 1
ATOM 3040 C CA . LEU B 1 77 ? 5.691 25.188 18.531 1 98.75 77 LEU B CA 1
ATOM 3041 C C . LEU B 1 77 ? 5.363 24.609 19.891 1 98.75 77 LEU B C 1
ATOM 3043 O O . LEU B 1 77 ? 5.957 25 20.906 1 98.75 77 LEU B O 1
ATOM 3047 N N . ARG B 1 78 ? 4.441 23.797 19.969 1 98.25 78 ARG B N 1
ATOM 3048 C CA . ARG B 1 78 ? 4.023 23.125 21.203 1 98.25 78 ARG B CA 1
ATOM 3049 C C . ARG B 1 78 ? 3.48 21.734 20.906 1 98.25 78 ARG B C 1
ATOM 3051 O O . ARG B 1 78 ? 3.154 21.406 19.766 1 98.25 78 ARG B O 1
ATOM 3058 N N . PRO B 1 79 ? 3.453 20.891 21.922 1 98.19 79 PRO B N 1
ATOM 3059 C CA . PRO B 1 79 ? 2.977 19.516 21.75 1 98.19 79 PRO B CA 1
ATOM 3060 C C . PRO B 1 79 ? 1.54 19.453 21.234 1 98.19 79 PRO B C 1
ATOM 3062 O O . PRO B 1 79 ? 0.796 20.422 21.344 1 98.19 79 PRO B O 1
ATOM 3065 N N . PHE B 1 80 ? 1.206 18.297 20.641 1 98.5 80 PHE B N 1
ATOM 3066 C CA . PHE B 1 80 ? -0.138 18.078 20.109 1 98.5 80 PHE B CA 1
ATOM 3067 C C . PHE B 1 80 ? -1.182 18.266 21.203 1 98.5 80 PHE B C 1
ATOM 3069 O O . PHE B 1 80 ? -1.034 17.734 22.312 1 98.5 80 PHE B O 1
ATOM 3076 N N . PRO B 1 81 ? -2.207 19.016 20.953 1 96.25 81 PRO B N 1
ATOM 3077 C CA . PRO B 1 81 ? -3.232 19.297 21.969 1 96.25 81 PRO B CA 1
ATOM 3078 C C . PRO B 1 81 ? -4.219 18.141 22.141 1 96.25 81 PRO B C 1
ATOM 3080 O O . PRO B 1 81 ? -5.344 18.203 21.625 1 96.25 81 PRO B O 1
ATOM 3083 N N . ALA B 1 82 ? -3.848 17.188 22.906 1 96.88 82 ALA B N 1
ATOM 3084 C CA . ALA B 1 82 ? -4.77 16.094 23.156 1 96.88 82 ALA B CA 1
ATOM 3085 C C . ALA B 1 82 ? -6.117 16.594 23.656 1 96.88 82 ALA B C 1
ATOM 3087 O O . ALA B 1 82 ? -6.172 17.547 24.453 1 96.88 82 ALA B O 1
ATOM 3088 N N . MET B 1 83 ? -7.176 15.984 23.141 1 96.5 83 MET B N 1
ATOM 3089 C CA . MET B 1 83 ? -8.539 16.375 23.469 1 96.5 83 MET B CA 1
ATOM 3090 C C . MET B 1 83 ? -9.43 15.148 23.625 1 96.5 83 MET B C 1
ATOM 3092 O O . MET B 1 83 ? -9.25 14.148 22.938 1 96.5 83 MET B O 1
ATOM 3096 N N . GLU B 1 84 ? -10.328 15.305 24.578 1 95.12 84 GLU B N 1
ATOM 3097 C CA . GLU B 1 84 ? -11.289 14.227 24.781 1 95.12 84 GLU B CA 1
ATOM 3098 C C . GLU B 1 84 ? -12.625 14.773 25.281 1 95.12 84 GLU B C 1
ATOM 3100 O O . GLU B 1 84 ? -12.656 15.602 26.188 1 95.12 84 GLU B O 1
ATOM 3105 N N . SER B 1 85 ? -13.688 14.367 24.656 1 94.81 85 SER B N 1
ATOM 3106 C CA . SER B 1 85 ? -15.055 14.656 25.062 1 94.81 85 SER B CA 1
ATOM 3107 C C . SER B 1 85 ? -15.992 13.508 24.719 1 94.81 85 SER B C 1
ATOM 3109 O O . SER B 1 85 ? -16.422 13.367 23.562 1 94.81 85 SER B O 1
ATOM 3111 N N . GLY B 1 86 ? -16.344 12.688 25.719 1 91.38 86 GLY B N 1
ATOM 3112 C CA . GLY B 1 86 ? -17.141 11.5 25.438 1 91.38 86 GLY B CA 1
ATOM 3113 C C . GLY B 1 86 ? -16.406 10.492 24.562 1 91.38 86 GLY B C 1
ATOM 3114 O O . GLY B 1 86 ? -15.312 10.047 24.922 1 91.38 86 GLY B O 1
ATOM 3115 N N . ASN B 1 87 ? -17.047 10.281 23.328 1 90.12 87 ASN B N 1
ATOM 3116 C CA . ASN B 1 87 ? -16.453 9.32 22.406 1 90.12 87 ASN B CA 1
ATOM 3117 C C . ASN B 1 87 ? -15.602 10.016 21.344 1 90.12 87 ASN B C 1
ATOM 3119 O O . ASN B 1 87 ? -15.102 9.359 20.422 1 90.12 87 ASN B O 1
ATOM 3123 N N . ARG B 1 88 ? -15.477 11.258 21.469 1 93.75 88 ARG B N 1
ATOM 3124 C CA . ARG B 1 88 ? -14.625 12.031 20.578 1 93.75 88 ARG B CA 1
ATOM 3125 C C . ARG B 1 88 ? -13.234 12.242 21.172 1 93.75 88 ARG B C 1
ATOM 3127 O O . ARG B 1 88 ? -13.102 12.914 22.203 1 93.75 88 ARG B O 1
ATOM 3134 N N . ASP B 1 89 ? -12.336 11.586 20.531 1 94.81 89 ASP B N 1
ATOM 3135 C CA . ASP B 1 89 ? -10.977 11.609 21.078 1 94.81 89 ASP B CA 1
ATOM 3136 C C . ASP B 1 89 ? -9.969 12.047 20.016 1 94.81 89 ASP B C 1
ATOM 3138 O O . ASP B 1 89 ? -10.094 11.68 18.844 1 94.81 89 ASP B O 1
ATOM 3142 N N . ALA B 1 90 ? -9.062 12.867 20.406 1 96.5 90 ALA B N 1
ATOM 3143 C CA . ALA B 1 90 ? -7.852 13.211 19.656 1 96.5 90 ALA B CA 1
ATOM 3144 C C . ALA B 1 90 ? -6.605 12.992 20.516 1 96.5 90 ALA B C 1
ATOM 3146 O O . ALA B 1 90 ? -6.121 13.922 21.172 1 96.5 90 ALA B O 1
ATOM 3147 N N . PRO B 1 91 ? -6.074 11.82 20.406 1 97.56 91 PRO B N 1
ATOM 3148 C CA . PRO B 1 91 ? -4.953 11.508 21.297 1 97.56 91 PRO B CA 1
ATOM 3149 C C . PRO B 1 91 ? -3.645 12.148 20.844 1 97.56 91 PRO B C 1
ATOM 3151 O O . PRO B 1 91 ? -3.479 12.453 19.672 1 97.56 91 PRO B O 1
ATOM 3154 N N . ALA B 1 92 ? -2.773 12.305 21.781 1 97.31 92 ALA B N 1
ATOM 3155 C CA . ALA B 1 92 ? -1.416 12.75 21.469 1 97.31 92 ALA B CA 1
ATOM 3156 C C . ALA B 1 92 ? -0.438 11.578 21.5 1 97.31 92 ALA B C 1
ATOM 3158 O O . ALA B 1 92 ? -0.21 10.977 22.547 1 97.31 92 ALA B O 1
ATOM 3159 N N . ILE B 1 93 ? 0.036 11.164 20.422 1 96.12 93 ILE B 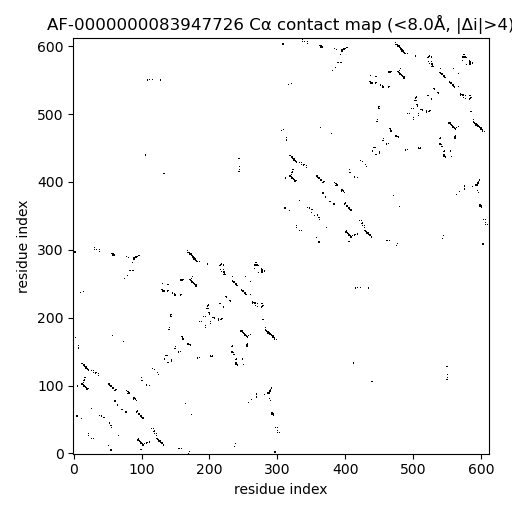N 1
ATOM 3160 C CA . ILE B 1 93 ? 1.117 10.203 20.234 1 96.12 93 ILE B CA 1
ATOM 3161 C C . ILE B 1 93 ? 2.262 10.852 19.469 1 96.12 93 ILE B C 1
ATOM 3163 O O . ILE B 1 93 ? 2.268 10.844 18.234 1 96.12 93 ILE B O 1
ATOM 3167 N N . GLU B 1 94 ? 3.211 11.289 20.156 1 95.38 94 GLU B N 1
ATOM 3168 C CA . GLU B 1 94 ? 4.23 12.148 19.562 1 95.38 94 GLU B CA 1
ATOM 3169 C C . GLU B 1 94 ? 5.406 11.328 19.031 1 95.38 94 GLU B C 1
ATOM 3171 O O . GLU B 1 94 ? 5.777 10.312 19.641 1 95.38 94 GLU B O 1
ATOM 3176 N N . PHE B 1 95 ? 5.973 11.711 17.938 1 98.44 95 PHE B N 1
ATOM 3177 C CA . PHE B 1 95 ? 7.172 11.156 17.312 1 98.44 95 PHE B CA 1
ATOM 3178 C C . PHE B 1 95 ? 8.258 12.219 17.203 1 98.44 95 PHE B C 1
ATOM 3180 O O . PHE B 1 95 ? 7.977 13.414 17.266 1 98.44 95 PHE B O 1
ATOM 3187 N N . ASP B 1 96 ? 9.469 11.805 17.062 1 98.62 96 ASP B N 1
ATOM 3188 C CA . ASP B 1 96 ? 10.586 12.742 17.016 1 98.62 96 ASP B CA 1
ATOM 3189 C C . ASP B 1 96 ? 10.773 13.305 15.609 1 98.62 96 ASP B C 1
ATOM 3191 O O . ASP B 1 96 ? 11.125 14.469 15.438 1 98.62 96 ASP B O 1
ATOM 3195 N N . ILE B 1 97 ? 10.594 12.422 14.617 1 98.88 97 ILE B N 1
ATOM 3196 C CA . ILE B 1 97 ? 10.859 12.805 13.234 1 98.88 97 ILE B CA 1
ATOM 3197 C C . ILE B 1 97 ? 9.719 12.32 12.344 1 98.88 97 ILE B C 1
ATOM 3199 O O . ILE B 1 97 ? 9.242 11.188 12.477 1 98.88 97 ILE B O 1
ATOM 3203 N N . PHE B 1 98 ? 9.289 13.156 11.547 1 98.94 98 PHE B N 1
ATOM 3204 C CA . PHE B 1 98 ? 8.281 12.828 10.539 1 98.94 98 PHE B CA 1
ATOM 3205 C C . PHE B 1 98 ? 8.82 13.094 9.141 1 98.94 98 PHE B C 1
ATOM 3207 O O . PHE B 1 98 ? 9.289 14.203 8.844 1 98.94 98 PHE B O 1
ATOM 3214 N N . ILE B 1 99 ? 8.797 12.117 8.242 1 98.94 99 ILE B N 1
ATOM 3215 C CA . ILE B 1 99 ? 9.164 12.258 6.832 1 98.94 99 ILE B CA 1
ATOM 3216 C C . ILE B 1 99 ? 7.934 12.039 5.957 1 98.94 99 ILE B C 1
ATOM 3218 O O . ILE B 1 99 ? 7.32 10.969 5.992 1 98.94 99 ILE B O 1
ATOM 3222 N N . HIS B 1 100 ? 7.582 13.039 5.266 1 98.88 100 HIS B N 1
ATOM 3223 C CA . HIS B 1 100 ? 6.445 13.078 4.355 1 98.88 100 HIS B CA 1
ATOM 3224 C C . HIS B 1 100 ? 6.895 12.922 2.904 1 98.88 100 HIS B C 1
ATOM 3226 O O . HIS B 1 100 ? 7.582 13.797 2.367 1 98.88 100 HIS B O 1
ATOM 3232 N N . LEU B 1 101 ? 6.551 11.789 2.254 1 98.88 101 LEU B N 1
ATOM 3233 C CA . LEU B 1 101 ? 6.93 11.516 0.871 1 98.88 101 LEU B CA 1
ATOM 3234 C C . LEU B 1 101 ? 5.695 11.391 -0.015 1 98.88 101 LEU B C 1
ATOM 3236 O O . LEU B 1 101 ? 4.773 10.633 0.299 1 98.88 101 LEU B O 1
ATOM 3240 N N . ARG B 1 102 ? 5.668 12.094 -1.132 1 98.75 102 ARG B N 1
ATOM 3241 C CA . ARG B 1 102 ? 4.594 11.945 -2.107 1 98.75 102 ARG B CA 1
ATOM 3242 C C . ARG B 1 102 ? 5.145 11.898 -3.527 1 98.75 102 ARG B C 1
ATOM 3244 O O . ARG B 1 102 ? 6.168 12.516 -3.824 1 98.75 102 ARG B O 1
ATOM 3251 N N . CYS B 1 103 ? 4.484 11.188 -4.348 1 98.75 103 CYS B N 1
ATOM 3252 C CA . CYS B 1 103 ? 4.883 10.977 -5.734 1 98.75 103 CYS B CA 1
ATOM 3253 C C . CYS B 1 103 ? 3.762 10.32 -6.531 1 98.75 103 CYS B C 1
ATOM 3255 O O . CYS B 1 103 ? 2.885 9.672 -5.957 1 98.75 103 CYS B O 1
ATOM 3257 N N . ASP B 1 104 ? 3.77 10.5 -7.824 1 98.44 104 ASP B N 1
ATOM 3258 C CA . ASP B 1 104 ? 2.793 9.812 -8.664 1 98.44 104 ASP B CA 1
ATOM 3259 C C . ASP B 1 104 ? 3.25 8.391 -8.984 1 98.44 104 ASP B C 1
ATOM 3261 O O . ASP B 1 104 ? 2.486 7.598 -9.539 1 98.44 104 ASP B O 1
ATOM 3265 N N . ARG B 1 105 ? 4.41 8.031 -8.617 1 98.25 105 ARG B N 1
ATOM 3266 C CA . ARG B 1 105 ? 4.941 6.684 -8.781 1 98.25 105 ARG B CA 1
ATOM 3267 C C . ARG B 1 105 ? 5.234 6.051 -7.426 1 98.25 105 ARG B C 1
ATOM 3269 O O . ARG B 1 105 ? 6.074 6.547 -6.668 1 98.25 105 ARG B O 1
ATOM 3276 N N . LEU B 1 106 ? 4.602 4.945 -7.254 1 98.31 106 LEU B N 1
ATOM 3277 C CA . LEU B 1 106 ? 4.719 4.258 -5.969 1 98.31 106 LEU B CA 1
ATOM 3278 C C . LEU B 1 106 ? 6.098 3.631 -5.816 1 98.31 106 LEU B C 1
ATOM 3280 O O . LEU B 1 106 ? 6.645 3.588 -4.711 1 98.31 106 LEU B O 1
ATOM 3284 N N . ASP B 1 107 ? 6.691 3.09 -6.895 1 98.19 107 ASP B N 1
ATOM 3285 C CA . ASP B 1 107 ? 7.996 2.439 -6.82 1 98.19 107 ASP B CA 1
ATOM 3286 C C . ASP B 1 107 ? 9.078 3.43 -6.398 1 98.19 107 ASP B C 1
ATOM 3288 O O . ASP B 1 107 ? 9.969 3.088 -5.613 1 98.19 107 ASP B O 1
ATOM 3292 N N . ILE B 1 108 ? 8.977 4.699 -6.848 1 98.5 108 ILE B N 1
ATOM 3293 C CA . ILE B 1 108 ? 9.914 5.738 -6.453 1 98.5 108 ILE B CA 1
ATOM 3294 C C . ILE B 1 108 ? 9.781 6.012 -4.957 1 98.5 108 ILE B C 1
ATOM 3296 O O . ILE B 1 108 ? 10.789 6.129 -4.246 1 98.5 108 ILE B O 1
ATOM 3300 N N . LEU B 1 109 ? 8.578 6.086 -4.484 1 98.81 109 LEU B N 1
ATOM 3301 C CA . LEU B 1 109 ? 8.359 6.316 -3.059 1 98.81 109 LEU B CA 1
ATOM 3302 C C . LEU B 1 109 ? 8.969 5.188 -2.229 1 98.81 109 LEU B C 1
ATOM 3304 O O . LEU B 1 109 ? 9.562 5.438 -1.177 1 98.81 109 LEU B O 1
ATOM 3308 N N . HIS B 1 110 ? 8.734 3.975 -2.674 1 98.75 110 HIS B N 1
ATOM 3309 C CA . HIS B 1 110 ? 9.289 2.832 -1.953 1 98.75 110 HIS B CA 1
ATOM 3310 C C . HIS B 1 110 ? 10.805 2.9 -1.9 1 98.75 110 HIS B C 1
ATOM 3312 O O . HIS B 1 110 ? 11.406 2.691 -0.843 1 98.75 110 HIS B O 1
ATOM 3318 N N . LEU B 1 111 ? 11.398 3.189 -3.012 1 98.06 111 LEU B N 1
ATOM 3319 C CA . LEU B 1 111 ? 12.852 3.33 -3.092 1 98.06 111 LEU B CA 1
ATOM 3320 C C . LEU B 1 111 ? 13.352 4.402 -2.129 1 98.06 111 LEU B C 1
ATOM 3322 O O . LEU B 1 111 ? 14.281 4.168 -1.357 1 98.06 111 LEU B O 1
ATOM 3326 N N . VAL B 1 112 ? 12.742 5.551 -2.158 1 98.69 112 VAL B N 1
ATOM 3327 C CA . VAL B 1 112 ? 13.172 6.695 -1.365 1 98.69 112 VAL B CA 1
ATOM 3328 C C . VAL B 1 112 ? 12.953 6.41 0.119 1 98.69 112 VAL B C 1
ATOM 3330 O O . VAL B 1 112 ? 13.797 6.758 0.955 1 98.69 112 VAL B O 1
ATOM 3333 N N . ALA B 1 113 ? 11.836 5.789 0.459 1 98.88 113 ALA B N 1
ATOM 3334 C CA . ALA B 1 113 ? 11.562 5.426 1.848 1 98.88 113 ALA B CA 1
ATOM 3335 C C . ALA B 1 113 ? 12.656 4.516 2.402 1 98.88 113 ALA B C 1
ATOM 3337 O O . ALA B 1 113 ? 13.117 4.707 3.529 1 98.88 113 ALA B O 1
ATOM 3338 N N . ASN B 1 114 ? 13.047 3.533 1.618 1 98.19 114 ASN B N 1
ATOM 3339 C CA . ASN B 1 114 ? 14.125 2.641 2.033 1 98.19 114 ASN B CA 1
ATOM 3340 C C . ASN B 1 114 ? 15.438 3.393 2.213 1 98.19 114 ASN B C 1
ATOM 3342 O O . ASN B 1 114 ? 16.172 3.162 3.184 1 98.19 114 ASN B O 1
ATOM 3346 N N . GLU B 1 115 ? 15.727 4.27 1.298 1 98.06 115 GLU B N 1
ATOM 3347 C CA . GLU B 1 115 ? 16.969 5.039 1.366 1 98.06 115 GLU B CA 1
ATOM 3348 C C . GLU B 1 115 ? 17 5.922 2.611 1 98.06 115 GLU B C 1
ATOM 3350 O O . GLU B 1 115 ? 18.016 5.992 3.303 1 98.06 115 GLU B O 1
ATOM 3355 N N . VAL B 1 116 ? 15.938 6.574 2.885 1 98.75 116 VAL B N 1
ATOM 3356 C CA . VAL B 1 116 ? 15.852 7.445 4.055 1 98.75 116 VAL B CA 1
ATOM 3357 C C . VAL B 1 116 ? 16.047 6.621 5.324 1 98.75 116 VAL B C 1
ATOM 3359 O O . VAL B 1 116 ? 16.781 7.023 6.227 1 98.75 116 VAL B O 1
ATOM 3362 N N . ASN B 1 117 ? 15.367 5.516 5.371 1 98.38 117 ASN B N 1
ATOM 3363 C CA . ASN B 1 117 ? 15.531 4.637 6.527 1 98.38 117 ASN B CA 1
ATOM 3364 C C . ASN B 1 117 ? 16.984 4.211 6.707 1 98.38 117 ASN B C 1
ATOM 3366 O O . ASN B 1 117 ? 17.484 4.164 7.828 1 98.38 117 ASN B O 1
ATOM 3370 N N . GLU B 1 118 ? 17.625 3.914 5.633 1 97.19 118 GLU B N 1
ATOM 3371 C CA . GLU B 1 118 ? 19.031 3.514 5.684 1 97.19 118 GLU B CA 1
ATOM 3372 C C . GLU B 1 118 ? 19.906 4.656 6.172 1 97.19 118 GLU B C 1
ATOM 3374 O O . GLU B 1 118 ? 20.828 4.441 6.965 1 97.19 118 GLU B O 1
ATOM 3379 N N . MET B 1 119 ? 19.656 5.848 5.703 1 97.62 119 MET B N 1
ATOM 3380 C CA . MET B 1 119 ? 20.438 7.016 6.125 1 97.62 119 MET B CA 1
ATOM 3381 C C . MET B 1 119 ? 20.312 7.227 7.629 1 97.62 119 MET B C 1
ATOM 3383 O O . MET B 1 119 ? 21.266 7.699 8.266 1 97.62 119 MET B O 1
ATOM 3387 N N . LEU B 1 120 ? 19.234 6.867 8.227 1 98.06 120 LEU B N 1
ATOM 3388 C CA . LEU B 1 120 ? 18.984 7.141 9.641 1 98.06 120 LEU B CA 1
ATOM 3389 C C . LEU B 1 120 ? 19.344 5.934 10.5 1 98.06 120 LEU B C 1
ATOM 3391 O O . LEU B 1 120 ? 19.125 5.949 11.711 1 98.06 120 LEU B O 1
ATOM 3395 N N . GLU B 1 121 ? 19.844 4.918 9.891 1 95.69 121 GLU B N 1
ATOM 3396 C CA . GLU B 1 121 ? 20.203 3.697 10.609 1 95.69 121 GLU B CA 1
ATOM 3397 C C . GLU B 1 121 ? 21.156 3.988 11.766 1 95.69 121 GLU B C 1
ATOM 3399 O O . GLU B 1 121 ? 22.156 4.68 11.586 1 95.69 121 GLU B O 1
ATOM 3404 N N . GLY B 1 122 ? 20.797 3.445 12.883 1 96.44 122 GLY B N 1
ATOM 3405 C CA . GLY B 1 122 ? 21.625 3.633 14.062 1 96.44 122 GLY B CA 1
ATOM 3406 C C . GLY B 1 122 ? 21.328 4.926 14.805 1 96.44 122 GLY B C 1
ATOM 3407 O O . GLY B 1 122 ? 21.719 5.09 15.961 1 96.44 122 GLY B O 1
ATOM 3408 N N . LEU B 1 123 ? 20.656 5.875 14.188 1 98.06 123 LEU B N 1
ATOM 3409 C CA . LEU B 1 123 ? 20.406 7.188 14.773 1 98.06 123 LEU B CA 1
ATOM 3410 C C . LEU B 1 123 ? 18.938 7.328 15.172 1 98.06 123 LEU B C 1
ATOM 3412 O O . LEU B 1 123 ? 18.609 8.062 16.109 1 98.06 123 LEU B O 1
ATOM 3416 N N . ALA B 1 124 ? 18.062 6.723 14.445 1 98.38 124 ALA B N 1
ATOM 3417 C CA . ALA B 1 124 ? 16.625 6.754 14.711 1 98.38 124 ALA B CA 1
ATOM 3418 C C . ALA B 1 124 ? 15.969 5.441 14.305 1 98.38 124 ALA B C 1
ATOM 3420 O O . ALA B 1 124 ? 16.484 4.723 13.438 1 98.38 124 ALA B O 1
ATOM 3421 N N . GLU B 1 125 ? 14.938 5.16 14.93 1 98.06 125 GLU B N 1
ATOM 3422 C CA . GLU B 1 125 ? 14.188 3.938 14.641 1 98.06 125 GLU B CA 1
ATOM 3423 C C . GLU B 1 125 ? 12.828 4.25 14.031 1 98.06 125 GLU B C 1
ATOM 3425 O O . GLU B 1 125 ? 12.102 5.109 14.531 1 98.06 125 GLU B O 1
ATOM 3430 N N . LEU B 1 126 ? 12.484 3.557 12.953 1 98.5 126 LEU B N 1
ATOM 3431 C CA . LEU B 1 126 ? 11.172 3.701 12.328 1 98.5 126 LEU B CA 1
ATOM 3432 C C . LEU B 1 126 ? 10.086 3.092 13.211 1 98.5 126 LEU B C 1
ATOM 3434 O O . LEU B 1 126 ? 10.078 1.882 13.445 1 98.5 126 LEU B O 1
ATOM 3438 N N . GLU B 1 127 ? 9.195 3.92 13.68 1 98.31 127 GLU B N 1
ATOM 3439 C CA . GLU B 1 127 ? 8.133 3.469 14.57 1 98.31 127 GLU B CA 1
ATOM 3440 C C . GLU B 1 127 ? 6.852 3.16 13.789 1 98.31 127 GLU B C 1
ATOM 3442 O O . GLU B 1 127 ? 6.133 2.215 14.117 1 98.31 127 GLU B O 1
ATOM 3447 N N . GLU B 1 128 ? 6.543 3.977 12.836 1 97.75 128 GLU B N 1
ATOM 3448 C CA . GLU B 1 128 ? 5.32 3.822 12.055 1 97.75 128 GLU B CA 1
ATOM 3449 C C . GLU B 1 128 ? 5.562 4.164 10.586 1 97.75 128 GLU B C 1
ATOM 3451 O O . GLU B 1 128 ? 6.332 5.074 10.273 1 97.75 128 GLU B O 1
ATOM 3456 N N . GLU B 1 129 ? 4.984 3.436 9.75 1 98.56 129 GLU B N 1
ATOM 3457 C CA . GLU B 1 129 ? 4.887 3.701 8.312 1 98.56 129 GLU B CA 1
ATOM 3458 C C . GLU B 1 129 ? 3.445 3.59 7.828 1 98.56 129 GLU B C 1
ATOM 3460 O O . GLU B 1 129 ? 2.727 2.662 8.211 1 98.56 129 GLU B O 1
ATOM 3465 N N . GLU B 1 130 ? 2.99 4.559 7.145 1 98.12 130 GLU B N 1
ATOM 3466 C CA . GLU B 1 130 ? 1.688 4.496 6.488 1 98.12 130 GLU B CA 1
ATOM 3467 C C . GLU B 1 130 ? 1.793 4.887 5.016 1 98.12 130 GLU B C 1
ATOM 3469 O O . GLU B 1 130 ? 2.643 5.695 4.641 1 98.12 130 GLU B O 1
ATOM 3474 N N . ARG B 1 131 ? 1.003 4.324 4.246 1 98.38 131 ARG B N 1
ATOM 3475 C CA . ARG B 1 131 ? 0.973 4.605 2.812 1 98.38 131 ARG B CA 1
ATOM 3476 C C . ARG B 1 131 ? -0.418 5.047 2.369 1 98.38 131 ARG B C 1
ATOM 3478 O O . ARG B 1 131 ? -1.42 4.438 2.756 1 98.38 131 ARG B O 1
ATOM 3485 N N . GLY B 1 132 ? -0.451 6.117 1.644 1 98.44 132 GLY B N 1
ATOM 3486 C CA . GLY B 1 132 ? -1.713 6.668 1.178 1 98.44 132 GLY B CA 1
ATOM 3487 C C . GLY B 1 132 ? -1.835 6.684 -0.335 1 98.44 132 GLY B C 1
ATOM 3488 O O . GLY B 1 132 ? -0.863 6.418 -1.044 1 98.44 132 GLY B O 1
ATOM 3489 N N . PHE B 1 133 ? -3.031 6.98 -0.798 1 98.69 133 PHE B N 1
ATOM 3490 C CA . PHE B 1 133 ? -3.311 7.043 -2.229 1 98.69 133 PHE B CA 1
ATOM 3491 C C . PHE B 1 133 ? -4.441 8.023 -2.516 1 98.69 133 PHE B C 1
ATOM 3493 O O . PHE B 1 133 ? -5.289 8.266 -1.656 1 98.69 133 PHE B O 1
ATOM 3500 N N . ARG B 1 134 ? -4.395 8.562 -3.648 1 98.12 134 ARG B N 1
ATOM 3501 C CA . ARG B 1 134 ? -5.52 9.367 -4.113 1 98.12 134 ARG B CA 1
ATOM 3502 C C . ARG B 1 134 ? -6.707 8.484 -4.488 1 98.12 134 ARG B C 1
ATOM 3504 O O . ARG B 1 134 ? -6.551 7.496 -5.203 1 98.12 134 ARG B O 1
ATOM 3511 N N . PHE B 1 135 ? -7.828 8.812 -4 1 98.25 135 PHE B N 1
ATOM 3512 C CA . PHE B 1 135 ? -9.047 8.062 -4.281 1 98.25 135 PHE B CA 1
ATOM 3513 C C . PHE B 1 135 ? -9.969 8.852 -5.199 1 98.25 135 PHE B C 1
ATOM 3515 O O . PHE B 1 135 ? -10.391 9.961 -4.859 1 98.25 135 PHE B O 1
ATOM 3522 N N . MET B 1 136 ? -10.242 8.305 -6.406 1 96.31 136 MET B N 1
ATOM 3523 C CA . MET B 1 136 ? -11.125 8.898 -7.402 1 96.31 136 MET B CA 1
ATOM 3524 C C . MET B 1 136 ? -10.766 10.367 -7.645 1 96.31 136 MET B C 1
ATOM 3526 O O . MET B 1 136 ? -9.633 10.68 -8.008 1 96.31 136 MET B O 1
ATOM 3530 N N . ASP B 1 137 ? -11.625 11.281 -7.613 1 94.5 137 ASP B N 1
ATOM 3531 C CA . ASP B 1 137 ? -11.375 12.703 -7.809 1 94.5 137 ASP B CA 1
ATOM 3532 C C . ASP B 1 137 ? -11.016 13.383 -6.492 1 94.5 137 ASP B C 1
ATOM 3534 O O . ASP B 1 137 ? -11.648 14.367 -6.098 1 94.5 137 ASP B O 1
ATOM 3538 N N . SER B 1 138 ? -10.023 12.828 -5.863 1 96.31 138 SER B N 1
ATOM 3539 C CA . SER B 1 138 ? -9.492 13.344 -4.605 1 96.31 138 SER B CA 1
ATOM 3540 C C . SER B 1 138 ? -10.547 13.297 -3.498 1 96.31 138 SER B C 1
ATOM 3542 O O . SER B 1 138 ? -10.695 14.25 -2.734 1 96.31 138 SER B O 1
ATOM 3544 N N . ARG B 1 139 ? -11.25 12.211 -3.482 1 97.69 139 ARG B N 1
ATOM 3545 C CA . ARG B 1 139 ? -12.258 12.008 -2.447 1 97.69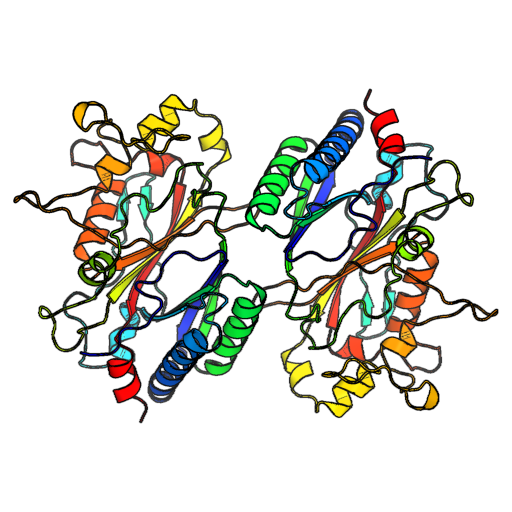 139 ARG B CA 1
ATOM 3546 C C . ARG B 1 139 ? -11.68 11.258 -1.256 1 97.69 139 ARG B C 1
ATOM 3548 O O . ARG B 1 139 ? -10.758 10.461 -1.41 1 97.69 139 ARG B O 1
ATOM 3555 N N . ASP B 1 140 ? -12.242 11.617 -0.085 1 97.38 140 ASP B N 1
ATOM 3556 C CA . ASP B 1 140 ? -12.125 10.758 1.088 1 97.38 140 ASP B CA 1
ATOM 3557 C C . ASP B 1 140 ? -12.914 9.461 0.9 1 97.38 140 ASP B C 1
ATOM 3559 O O . ASP B 1 140 ? -13.797 9.383 0.048 1 97.38 140 ASP B O 1
ATOM 3563 N N . LEU B 1 141 ? -12.562 8.445 1.725 1 98.31 141 LEU B N 1
ATOM 3564 C CA . LEU B 1 141 ? -13.25 7.16 1.592 1 98.31 141 LEU B CA 1
ATOM 3565 C C . LEU B 1 141 ? -14.703 7.273 2.031 1 98.31 141 LEU B C 1
ATOM 3567 O O . LEU B 1 141 ? -15.508 6.371 1.777 1 98.31 141 LEU B O 1
ATOM 3571 N N . THR B 1 142 ? -15.078 8.383 2.637 1 97.88 142 THR B N 1
ATOM 3572 C CA . THR B 1 142 ? -16.484 8.656 2.922 1 97.88 142 THR B CA 1
ATOM 3573 C C . THR B 1 142 ? -17.25 9 1.643 1 97.88 142 THR B C 1
ATOM 3575 O O . THR B 1 142 ? -18.469 9.016 1.628 1 97.88 142 THR B O 1
ATOM 3578 N N . GLY B 1 143 ? -16.531 9.336 0.621 1 97.69 143 GLY B N 1
ATOM 3579 C CA . GLY B 1 143 ? -17.141 9.641 -0.664 1 97.69 143 GLY B CA 1
ATOM 3580 C C . GLY B 1 143 ? -17.172 11.125 -0.979 1 97.69 143 GLY B C 1
ATOM 3581 O O . GLY B 1 143 ? -17.578 11.523 -2.07 1 97.69 143 GLY B O 1
ATOM 3582 N N . PHE B 1 144 ? -16.703 11.922 -0.083 1 98.06 144 PHE B N 1
ATOM 3583 C CA . PHE B 1 144 ? -16.719 13.359 -0.282 1 98.06 144 PHE B CA 1
ATOM 3584 C C . PHE B 1 144 ? -15.336 13.867 -0.694 1 98.06 144 PHE B C 1
ATOM 3586 O O . PHE B 1 144 ? -14.312 13.297 -0.291 1 98.06 144 PHE B O 1
ATOM 3593 N N . VAL B 1 145 ? -15.344 14.914 -1.481 1 96.06 145 VAL B N 1
ATOM 3594 C CA . VAL B 1 145 ? -14.078 15.5 -1.906 1 96.06 145 VAL B CA 1
ATOM 3595 C C . VAL B 1 145 ? -13.367 16.125 -0.704 1 96.06 145 VAL B C 1
ATOM 3597 O O . VAL B 1 145 ? -13.992 16.797 0.113 1 96.06 145 VAL B O 1
ATOM 3600 N N . ASP B 1 146 ? -12.164 15.789 -0.571 1 91.19 146 ASP B N 1
ATOM 3601 C CA . ASP B 1 146 ? -11.328 16.344 0.488 1 91.19 146 ASP B CA 1
ATOM 3602 C C . ASP B 1 146 ? -10.477 17.5 -0.037 1 91.19 146 ASP B C 1
ATOM 3604 O O . ASP B 1 146 ? -10.008 17.469 -1.176 1 91.19 146 ASP B O 1
ATOM 3608 N N . GLY B 1 147 ? -10.297 18.516 0.741 1 86.44 147 GLY B N 1
ATOM 3609 C CA . GLY B 1 147 ? -9.422 19.641 0.4 1 86.44 147 GLY B CA 1
ATOM 3610 C C . GLY B 1 147 ? -10.086 20.641 -0.517 1 86.44 147 GLY B C 1
ATOM 3611 O O . GLY B 1 147 ? -9.398 21.438 -1.171 1 86.44 147 GLY B O 1
ATOM 3612 N N . THR B 1 148 ? -11.359 20.625 -0.591 1 86.81 148 THR B N 1
ATOM 3613 C CA . THR B 1 148 ? -12.102 21.547 -1.44 1 86.81 148 THR B CA 1
ATOM 3614 C C . THR B 1 148 ? -11.742 23 -1.107 1 86.81 148 THR B C 1
ATOM 3616 O O . THR B 1 148 ? -11.609 23.828 -2.004 1 86.81 148 THR B O 1
ATOM 3619 N N . GLU B 1 149 ? -11.5 23.312 0.142 1 86.94 149 GLU B N 1
ATOM 3620 C CA . GLU B 1 149 ? -11.312 24.688 0.587 1 86.94 149 GLU B CA 1
ATOM 3621 C C . GLU B 1 149 ? -9.828 25.047 0.67 1 86.94 149 GLU B C 1
ATOM 3623 O O . GLU B 1 149 ? -9.461 26.078 1.219 1 86.94 149 GLU B O 1
ATOM 3628 N N . ASN B 1 150 ? -8.992 24.141 0.228 1 94.38 150 ASN B N 1
ATOM 3629 C CA . ASN B 1 150 ? -7.566 24.453 0.238 1 94.38 150 ASN B CA 1
ATOM 3630 C C . ASN B 1 150 ? -7.254 25.703 -0.572 1 94.38 150 ASN B C 1
ATOM 3632 O O . ASN B 1 150 ? -7.809 25.906 -1.654 1 94.38 150 ASN B O 1
ATOM 3636 N N . PRO B 1 151 ? -6.352 26.547 0.037 1 94.5 151 PRO B N 1
ATOM 3637 C CA . PRO B 1 151 ? -5.879 27.672 -0.781 1 94.5 151 PRO B CA 1
ATOM 3638 C C . PRO B 1 151 ? -5.23 27.219 -2.086 1 94.5 151 PRO B C 1
ATOM 3640 O O . PRO B 1 151 ? -4.824 26.062 -2.205 1 94.5 151 PRO B O 1
ATOM 3643 N N . LYS B 1 152 ? -5.219 28.172 -3.021 1 90.69 152 LYS B N 1
ATOM 3644 C CA . LYS B 1 152 ? -4.664 27.844 -4.332 1 90.69 152 LYS B CA 1
ATOM 3645 C C . LYS B 1 152 ? -3.498 28.766 -4.684 1 90.69 152 LYS B C 1
ATOM 3647 O O . LYS B 1 152 ? -3.354 29.844 -4.105 1 90.69 152 LYS B O 1
ATOM 3652 N N . GLY B 1 153 ? -2.672 28.266 -5.551 1 89.5 153 GLY B N 1
ATOM 3653 C CA . GLY B 1 153 ? -1.556 29.078 -6.027 1 89.5 153 GLY B CA 1
ATOM 3654 C C . GLY B 1 153 ? -0.721 29.656 -4.902 1 89.5 153 GLY B C 1
ATOM 3655 O O . GLY B 1 153 ? -0.294 28.938 -3.998 1 89.5 153 GLY B O 1
ATOM 3656 N N . ARG B 1 154 ? -0.542 30.969 -4.984 1 90.31 154 ARG B N 1
ATOM 3657 C CA . ARG B 1 154 ? 0.288 31.656 -3.996 1 90.31 154 ARG B CA 1
ATOM 3658 C C . ARG B 1 154 ? -0.388 31.656 -2.629 1 90.31 154 ARG B C 1
ATOM 3660 O O . ARG B 1 154 ? 0.275 31.844 -1.604 1 90.31 154 ARG B O 1
ATOM 3667 N N . GLY B 1 155 ? -1.624 31.531 -2.699 1 95.38 155 GLY B N 1
ATOM 3668 C CA . GLY B 1 155 ? -2.348 31.422 -1.442 1 95.38 155 GLY B CA 1
ATOM 3669 C C . GLY B 1 155 ? -1.886 30.266 -0.579 1 95.38 155 GLY B C 1
ATOM 3670 O O . GLY B 1 155 ? -1.97 30.328 0.65 1 95.38 155 GLY B O 1
ATOM 3671 N N . ARG B 1 156 ? -1.387 29.219 -1.16 1 97.19 156 ARG B N 1
ATOM 3672 C CA . ARG B 1 156 ? -0.893 28.078 -0.418 1 97.19 156 ARG B CA 1
ATOM 3673 C C . ARG B 1 156 ? 0.291 28.453 0.465 1 97.19 156 ARG B C 1
ATOM 3675 O O . ARG B 1 156 ? 0.323 28.109 1.649 1 97.19 156 ARG B O 1
ATOM 3682 N N . GLN B 1 157 ? 1.19 29.234 -0.12 1 97.19 157 GLN B N 1
ATOM 3683 C CA . GLN B 1 157 ? 2.369 29.641 0.634 1 97.19 157 GLN B CA 1
ATOM 3684 C C . GLN B 1 157 ? 1.995 30.594 1.767 1 97.19 157 GLN B C 1
ATOM 3686 O O . GLN B 1 157 ? 2.533 30.5 2.871 1 97.19 157 GLN B O 1
ATOM 3691 N N . ALA B 1 158 ? 1.089 31.469 1.458 1 97.12 158 ALA B N 1
ATOM 3692 C CA . ALA B 1 158 ? 0.671 32.469 2.443 1 97.12 158 ALA B CA 1
ATOM 3693 C C . ALA B 1 158 ? 0.06 31.797 3.672 1 97.12 158 ALA B C 1
ATOM 3695 O O . ALA B 1 158 ? 0.208 32.281 4.793 1 97.12 158 ALA B O 1
ATOM 3696 N N . VAL B 1 159 ? -0.559 30.703 3.459 1 97.81 159 VAL B N 1
ATOM 3697 C CA . VAL B 1 159 ? -1.276 30.031 4.527 1 97.81 159 VAL B CA 1
ATOM 3698 C C . VAL B 1 159 ? -0.339 29.047 5.234 1 97.81 159 VAL B C 1
ATOM 3700 O O . VAL B 1 159 ? -0.408 28.891 6.457 1 97.81 159 VAL B O 1
ATOM 3703 N N . ALA B 1 160 ? 0.62 28.5 4.555 1 98.5 160 ALA B N 1
ATOM 3704 C CA . ALA B 1 160 ? 1.361 27.344 5.055 1 98.5 160 ALA B CA 1
ATOM 3705 C C . ALA B 1 160 ? 2.686 27.766 5.68 1 98.5 160 ALA B C 1
ATOM 3707 O O . ALA B 1 160 ? 3.205 27.094 6.574 1 98.5 160 ALA B O 1
ATOM 3708 N N . LEU B 1 161 ? 3.229 28.891 5.234 1 98.56 161 LEU B N 1
ATOM 3709 C CA . LEU B 1 161 ? 4.617 29.172 5.578 1 98.56 161 LEU B CA 1
ATOM 3710 C C . LEU B 1 161 ? 4.703 30.312 6.586 1 98.56 161 LEU B C 1
ATOM 3712 O O . LEU B 1 161 ? 4.016 31.328 6.445 1 98.56 161 LEU B O 1
ATOM 3716 N N . VAL B 1 162 ? 5.57 30.109 7.574 1 98.56 162 VAL B N 1
ATOM 3717 C CA . VAL B 1 162 ? 5.895 31.156 8.531 1 98.56 162 VAL B CA 1
ATOM 3718 C C . VAL B 1 162 ? 6.543 32.344 7.809 1 98.56 162 VAL B C 1
ATOM 3720 O O . VAL B 1 162 ? 7.402 32.125 6.945 1 98.56 162 VAL B O 1
ATOM 3723 N N . GLY B 1 163 ? 6.121 33.5 8.203 1 97.25 163 GLY B N 1
ATOM 3724 C CA . GLY B 1 163 ? 6.648 34.719 7.598 1 97.25 163 GLY B CA 1
ATOM 3725 C C . GLY B 1 163 ? 7.434 35.594 8.57 1 97.25 163 GLY B C 1
ATOM 3726 O O . GLY B 1 163 ? 8.289 35.094 9.305 1 97.25 163 GLY B O 1
ATOM 3727 N N . ASP B 1 164 ? 7.102 36.875 8.516 1 96.31 164 ASP B N 1
ATOM 3728 C CA . ASP B 1 164 ? 7.852 37.875 9.273 1 96.31 164 ASP B CA 1
ATOM 3729 C C . ASP B 1 164 ? 7.535 37.812 10.766 1 96.31 164 ASP B C 1
ATOM 3731 O O . ASP B 1 164 ? 8.273 38.344 11.594 1 96.31 164 ASP B O 1
ATOM 3735 N N . GLU B 1 165 ? 6.465 37.156 11.102 1 96.19 165 GLU B N 1
ATOM 3736 C CA . GLU B 1 165 ? 6.074 37.031 12.508 1 96.19 165 GLU B CA 1
ATOM 3737 C C . GLU B 1 165 ? 7.094 36.25 13.305 1 96.19 165 GLU B C 1
ATOM 3739 O O . GLU B 1 165 ? 7.121 36.312 14.531 1 96.19 165 GLU B O 1
ATOM 3744 N N . ASP B 1 166 ? 7.867 35.469 12.719 1 97.5 166 ASP B N 1
ATOM 3745 C CA . ASP B 1 166 ? 8.977 34.719 13.297 1 97.5 166 ASP B CA 1
ATOM 3746 C C . ASP B 1 166 ? 10.141 34.625 12.32 1 97.5 166 ASP B C 1
ATOM 3748 O O . ASP B 1 166 ? 10.336 33.562 11.68 1 97.5 166 ASP B O 1
ATOM 3752 N N . ASP B 1 167 ? 10.953 35.562 12.273 1 96.12 167 ASP B N 1
ATOM 3753 C CA . ASP B 1 167 ? 11.961 35.781 11.234 1 96.12 167 ASP B CA 1
ATOM 3754 C C . ASP B 1 167 ? 12.953 34.625 11.18 1 96.12 167 ASP B C 1
ATOM 3756 O O . ASP B 1 167 ? 13.359 34.188 10.102 1 96.12 167 ASP B O 1
ATOM 3760 N N . ALA B 1 168 ? 13.312 34.125 12.258 1 95.62 168 ALA B N 1
ATOM 3761 C CA . ALA B 1 168 ? 14.32 33.062 12.344 1 95.62 168 ALA B CA 1
ATOM 3762 C C . ALA B 1 168 ? 13.82 31.766 11.695 1 95.62 168 ALA B C 1
ATOM 3764 O O . ALA B 1 168 ? 14.617 30.922 11.297 1 95.62 168 ALA B O 1
ATOM 3765 N N . PHE B 1 169 ? 12.539 31.656 11.555 1 98.12 169 PHE B N 1
ATOM 3766 C CA . PHE B 1 169 ? 11.969 30.406 11.055 1 98.12 169 PHE B CA 1
ATOM 3767 C C . PHE B 1 169 ? 11.141 30.656 9.797 1 98.12 169 PHE B C 1
ATOM 3769 O O . PHE B 1 169 ? 10.281 29.844 9.445 1 98.12 169 PHE B O 1
ATOM 3776 N N . ARG B 1 170 ? 11.445 31.766 9.172 1 97.62 170 ARG B N 1
ATOM 3777 C CA . ARG B 1 170 ? 10.781 32.062 7.902 1 97.62 170 ARG B CA 1
ATOM 3778 C C . ARG B 1 170 ? 10.93 30.906 6.922 1 97.62 170 ARG B C 1
ATOM 3780 O O . ARG B 1 170 ? 12 30.312 6.805 1 97.62 170 ARG B O 1
ATOM 3787 N N . GLY B 1 171 ? 9.836 30.609 6.246 1 97.81 171 GLY B N 1
ATOM 3788 C CA . GLY B 1 171 ? 9.852 29.547 5.262 1 97.81 171 GLY B CA 1
ATOM 3789 C C . GLY B 1 171 ? 9.539 28.188 5.855 1 97.81 171 GLY B C 1
ATOM 3790 O O . GLY B 1 171 ? 9.336 27.219 5.125 1 97.81 171 GLY B O 1
ATOM 3791 N N . GLY B 1 172 ? 9.484 28.094 7.199 1 98.62 172 GLY B N 1
ATOM 3792 C CA . GLY B 1 172 ? 9.062 26.875 7.883 1 98.62 172 GLY B CA 1
ATOM 3793 C C . GLY B 1 172 ? 7.555 26.75 8.008 1 98.62 172 GLY B C 1
ATOM 3794 O O . GLY B 1 172 ? 6.812 27.625 7.547 1 98.62 172 GLY B O 1
ATOM 3795 N N . SER B 1 173 ? 7.152 25.641 8.586 1 98.94 173 SER B N 1
ATOM 3796 C CA . SER B 1 173 ? 5.723 25.375 8.703 1 98.94 173 SER B CA 1
ATOM 3797 C C . SER B 1 173 ? 5.41 24.5 9.914 1 98.94 173 SER B C 1
ATOM 3799 O O . SER B 1 173 ? 6.18 23.594 10.242 1 98.94 173 SER B O 1
ATOM 3801 N N . TYR B 1 174 ? 4.316 24.844 10.594 1 98.94 174 TYR B N 1
ATOM 3802 C CA . TYR B 1 174 ? 3.777 23.953 11.625 1 98.94 174 TYR B CA 1
ATOM 3803 C C . TYR B 1 174 ? 2.996 22.812 11 1 98.94 174 TYR B C 1
ATOM 3805 O O . TYR B 1 174 ? 2.143 23.031 10.141 1 98.94 174 TYR B O 1
ATOM 3813 N N . ILE B 1 175 ? 3.328 21.578 11.414 1 98.88 175 ILE B N 1
ATOM 3814 C CA . ILE B 1 175 ? 2.734 20.375 10.836 1 98.88 175 ILE B CA 1
ATOM 3815 C C . ILE B 1 175 ? 1.943 19.625 11.906 1 98.88 175 ILE B C 1
ATOM 3817 O O . ILE B 1 175 ? 2.465 19.344 12.984 1 98.88 175 ILE B O 1
ATOM 3821 N N . HIS B 1 176 ? 0.735 19.312 11.648 1 98.88 176 HIS B N 1
ATOM 3822 C CA . HIS B 1 176 ? -0.049 18.406 12.477 1 98.88 176 HIS B CA 1
ATOM 3823 C C . HIS B 1 176 ? -0.468 17.156 11.688 1 98.88 176 HIS B C 1
ATOM 3825 O O . HIS B 1 176 ? -0.919 17.266 10.547 1 98.88 176 HIS B O 1
ATOM 3831 N N . VAL B 1 177 ? -0.278 16.016 12.273 1 98.81 177 VAL B N 1
ATOM 3832 C CA . VAL B 1 177 ? -0.601 14.75 11.641 1 98.81 177 VAL B CA 1
ATOM 3833 C C . VAL B 1 177 ? -1.558 13.961 12.531 1 98.81 177 VAL B C 1
ATOM 3835 O O . VAL B 1 177 ? -1.302 13.781 13.719 1 98.81 177 VAL B O 1
ATOM 3838 N N . GLN B 1 178 ? -2.654 13.531 12 1 98.62 178 GLN B N 1
ATOM 3839 C CA . GLN B 1 178 ? -3.598 12.641 12.672 1 98.62 178 GLN B CA 1
ATOM 3840 C C . GLN B 1 178 ? -4 11.484 11.766 1 98.62 178 GLN B C 1
ATOM 3842 O O . GLN B 1 178 ? -4.262 11.68 10.57 1 98.62 178 GLN B O 1
ATOM 3847 N N . LYS B 1 179 ? -3.936 10.32 12.289 1 98.5 179 LYS B N 1
ATOM 3848 C CA . LYS B 1 179 ? -4.496 9.156 11.609 1 98.5 179 LYS B CA 1
ATOM 3849 C C . LYS B 1 179 ? -5.934 8.906 12.047 1 98.5 179 LYS B C 1
ATOM 3851 O O . LYS B 1 179 ? -6.203 8.711 13.234 1 98.5 179 LYS B O 1
ATOM 3856 N N . TYR B 1 180 ? -6.871 8.93 11.117 1 98.56 180 TYR B N 1
ATOM 3857 C CA . TYR B 1 180 ? -8.281 8.664 11.398 1 98.56 180 TYR B CA 1
ATOM 3858 C C . TYR B 1 180 ? -8.695 7.297 10.875 1 98.56 180 TYR B C 1
ATOM 3860 O O . TYR B 1 180 ? -8.398 6.949 9.727 1 98.56 180 TYR B O 1
ATOM 3868 N N . VAL B 1 181 ? -9.336 6.5 11.688 1 98.5 181 VAL B N 1
ATOM 3869 C CA . VAL B 1 181 ? -9.945 5.238 11.266 1 98.5 181 VAL B CA 1
ATOM 3870 C C . VAL B 1 181 ? -11.445 5.434 11.062 1 98.5 181 VAL B C 1
ATOM 3872 O O . VAL B 1 181 ? -12.156 5.855 11.984 1 98.5 181 VAL B O 1
ATOM 3875 N N . HIS B 1 182 ? -11.914 5.109 9.867 1 98.56 182 HIS B N 1
ATOM 3876 C CA . HIS B 1 182 ? -13.328 5.293 9.539 1 98.56 182 HIS B CA 1
ATOM 3877 C C . HIS B 1 182 ? -14.133 4.051 9.891 1 98.56 182 HIS B C 1
ATOM 3879 O O . HIS B 1 182 ? -13.672 2.926 9.703 1 98.56 182 HIS B O 1
ATOM 3885 N N . ASN B 1 183 ? -15.273 4.234 10.43 1 98 183 ASN B N 1
ATOM 3886 C CA . ASN B 1 183 ? -16.312 3.205 10.438 1 98 183 ASN B CA 1
ATOM 3887 C C . ASN B 1 183 ? -17.219 3.303 9.211 1 98 183 ASN B C 1
ATOM 3889 O O . ASN B 1 183 ? -18.328 3.822 9.289 1 98 183 ASN B O 1
ATOM 3893 N N . LEU B 1 184 ? -16.734 2.785 8.148 1 97.44 184 LEU B N 1
ATOM 3894 C CA . LEU B 1 184 ? -17.406 2.98 6.863 1 97.44 184 LEU B CA 1
ATOM 3895 C C . LEU B 1 184 ? -18.688 2.156 6.793 1 97.44 184 LEU B C 1
ATOM 3897 O O . LEU B 1 184 ? -19.641 2.535 6.098 1 97.44 184 LEU B O 1
ATOM 3901 N N . SER B 1 185 ? -18.703 1.016 7.441 1 95.31 185 SER B N 1
ATOM 3902 C CA . SER B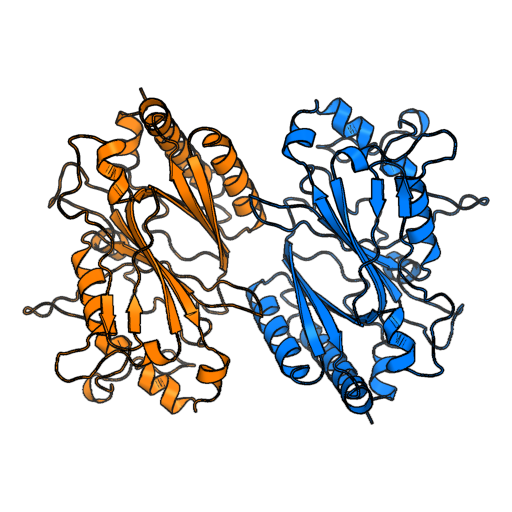 1 185 ? -19.922 0.227 7.492 1 95.31 185 SER B CA 1
ATOM 3903 C C . SER B 1 185 ? -21.078 1.032 8.086 1 95.31 185 SER B C 1
ATOM 3905 O O . SER B 1 185 ? -22.188 1.023 7.551 1 95.31 185 SER B O 1
ATOM 3907 N N . LYS B 1 186 ? -20.766 1.676 9.18 1 97.12 186 LYS B N 1
ATOM 3908 C CA . LYS B 1 186 ? -21.75 2.541 9.812 1 97.12 186 LYS B CA 1
ATOM 3909 C C . LYS B 1 186 ? -22.078 3.74 8.93 1 97.12 186 LYS B C 1
ATOM 3911 O O . LYS B 1 186 ? -23.25 4.121 8.805 1 97.12 186 LYS B O 1
ATOM 3916 N N . TRP B 1 187 ? -21.141 4.344 8.242 1 98.12 187 TRP B N 1
ATOM 3917 C CA . TRP B 1 187 ? -21.281 5.52 7.387 1 98.12 187 TRP B CA 1
ATOM 3918 C C . TRP B 1 187 ? -22.188 5.219 6.191 1 98.12 187 TRP B C 1
ATOM 3920 O O . TRP B 1 187 ? -23.109 5.977 5.895 1 98.12 187 TRP B O 1
ATOM 3930 N N . HIS B 1 188 ? -22 4.09 5.609 1 96.06 188 HIS B N 1
ATOM 3931 C CA . HIS B 1 188 ? -22.688 3.758 4.367 1 96.06 188 HIS B CA 1
ATOM 3932 C C . HIS B 1 188 ? -24.125 3.348 4.625 1 96.06 188 HIS B C 1
ATOM 3934 O O . HIS B 1 188 ? -24.938 3.287 3.699 1 96.06 188 HIS B O 1
ATOM 3940 N N . ARG B 1 189 ? -24.422 3.08 5.816 1 96.88 189 ARG B N 1
ATOM 3941 C CA . ARG B 1 189 ? -25.797 2.744 6.168 1 96.88 189 ARG B CA 1
ATOM 3942 C C . ARG B 1 189 ? -26.688 3.99 6.188 1 96.88 189 ARG B C 1
ATOM 3944 O O . ARG B 1 189 ? -27.906 3.891 6.145 1 96.88 189 ARG B O 1
ATOM 3951 N N . LEU B 1 190 ? -26.094 5.125 6.211 1 98.12 190 LEU B N 1
ATOM 3952 C CA . LEU B 1 190 ? -26.844 6.371 6.223 1 98.12 190 LEU B CA 1
ATOM 3953 C C . LEU B 1 190 ? -27.359 6.703 4.824 1 98.12 190 LEU B C 1
ATOM 3955 O O . LEU B 1 190 ? -26.672 6.496 3.834 1 98.12 190 LEU B O 1
ATOM 3959 N N . PRO B 1 191 ? -28.594 7.254 4.812 1 98.06 191 PRO B N 1
ATOM 3960 C CA . PRO B 1 191 ? -29 7.844 3.533 1 98.06 191 PRO B CA 1
ATOM 3961 C C . PRO B 1 191 ? -28.062 8.969 3.082 1 98.06 191 PRO B C 1
ATOM 3963 O O . PRO B 1 191 ? -27.5 9.688 3.918 1 98.06 191 PRO B O 1
ATOM 3966 N N . GLN B 1 192 ? -28 9.141 1.814 1 98 192 GLN B N 1
ATOM 3967 C CA . GLN B 1 192 ? -27.094 10.141 1.25 1 98 192 GLN B CA 1
ATOM 3968 C C . GLN B 1 192 ? -27.359 11.523 1.848 1 98 192 GLN B C 1
ATOM 3970 O O . GLN B 1 192 ? -26.422 12.258 2.156 1 98 192 GLN B O 1
ATOM 3975 N N . LYS B 1 193 ? -28.625 11.891 1.974 1 98.19 193 LYS B N 1
ATOM 3976 C CA . LYS B 1 193 ? -28.969 13.211 2.494 1 98.19 193 LYS B CA 1
ATOM 3977 C C . LYS B 1 193 ? -28.422 13.406 3.906 1 98.19 193 LYS B C 1
ATOM 3979 O O . LYS B 1 193 ? -27.938 14.484 4.254 1 98.19 193 LYS B O 1
ATOM 3984 N N . LYS B 1 194 ? -28.484 12.406 4.711 1 98.44 194 LYS B N 1
ATOM 3985 C CA . LYS B 1 194 ? -27.953 12.492 6.062 1 98.44 194 LYS B CA 1
ATOM 3986 C C . LYS B 1 194 ? -26.422 12.641 6.039 1 98.44 194 LYS B C 1
ATOM 3988 O O . LYS B 1 194 ? -25.859 13.391 6.836 1 98.44 194 LYS B O 1
ATOM 3993 N N . GLN B 1 195 ? -25.75 11.867 5.168 1 98.69 195 GLN B N 1
ATOM 3994 C CA . GLN B 1 195 ? -24.312 12.031 4.992 1 98.69 195 GLN B CA 1
ATOM 3995 C C . GLN B 1 195 ? -23.953 13.469 4.621 1 98.69 195 GLN B C 1
ATOM 3997 O O . GLN B 1 195 ? -23.047 14.062 5.203 1 98.69 195 GLN B O 1
ATOM 4002 N N . GLU B 1 196 ? -24.719 13.984 3.691 1 98.69 196 GLU B N 1
ATOM 4003 C CA . GLU B 1 196 ? -24.484 15.352 3.229 1 98.69 196 GLU B CA 1
ATOM 4004 C C . GLU B 1 196 ? -24.734 16.359 4.348 1 98.69 196 GLU B C 1
ATOM 4006 O O . GLU B 1 196 ? -24.016 17.344 4.469 1 98.69 196 GLU B O 1
ATOM 4011 N N . ASP B 1 197 ? -25.719 16.125 5.176 1 98.62 197 ASP B N 1
ATOM 4012 C CA . ASP B 1 197 ? -26 17 6.316 1 98.62 197 ASP B CA 1
ATOM 4013 C C . ASP B 1 197 ? -24.859 16.953 7.332 1 98.62 197 ASP B C 1
ATOM 4015 O O . ASP B 1 197 ? -24.531 17.969 7.938 1 98.62 197 ASP B O 1
ATOM 4019 N N . ILE B 1 198 ? -24.297 15.82 7.488 1 98.5 198 ILE B N 1
ATOM 4020 C CA . ILE B 1 198 ? -23.203 15.656 8.438 1 98.5 198 ILE B CA 1
ATOM 4021 C C . ILE B 1 198 ? -21.953 16.391 7.922 1 98.5 198 ILE B C 1
ATOM 4023 O O . ILE B 1 198 ? -21.234 17 8.703 1 98.5 198 ILE B O 1
ATOM 4027 N N . ILE B 1 199 ? -21.797 16.391 6.633 1 98.25 199 ILE B N 1
ATOM 4028 C CA . ILE B 1 199 ? -20.609 17.031 6.035 1 98.25 199 ILE B CA 1
ATOM 4029 C C . ILE B 1 199 ? -20.891 18.5 5.793 1 98.25 199 ILE B C 1
ATOM 4031 O O . ILE B 1 199 ? -20.047 19.359 6.078 1 98.25 199 ILE B O 1
ATOM 4035 N N . GLY B 1 200 ? -22.031 18.891 5.301 1 97.81 200 GLY B N 1
ATOM 4036 C CA . GLY B 1 200 ? -22.406 20.25 4.941 1 97.81 200 GLY B CA 1
ATOM 4037 C C . GLY B 1 200 ? -22.219 20.547 3.467 1 97.81 200 GLY B C 1
ATOM 4038 O O . GLY B 1 200 ? -22.062 21.719 3.078 1 97.81 200 GLY B O 1
ATOM 4039 N N . ARG B 1 201 ? -22.172 19.5 2.609 1 97.44 201 ARG B N 1
ATOM 4040 C CA . ARG B 1 201 ? -22.031 19.594 1.16 1 97.44 201 ARG B CA 1
ATOM 4041 C C . ARG B 1 201 ? -22.75 18.453 0.463 1 97.44 201 ARG B C 1
ATOM 4043 O O . ARG B 1 201 ? -22.953 17.375 1.052 1 97.44 201 ARG B O 1
ATOM 4050 N N . THR B 1 202 ? -23.094 18.688 -0.808 1 97.75 202 THR B N 1
ATOM 4051 C CA . THR B 1 202 ? -23.594 17.562 -1.602 1 97.75 202 THR B CA 1
ATOM 4052 C C . THR B 1 202 ? -22.453 16.625 -1.972 1 97.75 202 THR B C 1
ATOM 4054 O O . THR B 1 202 ? -21.312 17.062 -2.17 1 97.75 202 THR B O 1
ATOM 4057 N N . LYS B 1 203 ? -22.734 15.406 -2.008 1 96.62 203 LYS B N 1
ATOM 4058 C CA . LYS B 1 203 ? -21.719 14.375 -2.152 1 96.62 203 LYS B CA 1
ATOM 4059 C C . LYS B 1 203 ? -21.234 14.281 -3.594 1 96.62 203 LYS B C 1
ATOM 4061 O O . LYS B 1 203 ? -20.031 14.406 -3.855 1 96.62 203 LYS B O 1
ATOM 4066 N N . GLN B 1 204 ? -22.062 14.188 -4.637 1 95.94 204 GLN B N 1
ATOM 4067 C CA . GLN B 1 204 ? -21.703 13.969 -6.035 1 95.94 204 GLN B CA 1
ATOM 4068 C C . GLN B 1 204 ? -21.141 15.234 -6.668 1 95.94 204 GLN B C 1
ATOM 4070 O O . GLN B 1 204 ? -20.078 15.211 -7.293 1 95.94 204 GLN B O 1
ATOM 4075 N N . ASP B 1 205 ? -21.766 16.375 -6.41 1 96.06 205 ASP B N 1
ATOM 4076 C CA . ASP B 1 205 ? -21.422 17.609 -7.117 1 96.06 205 ASP B CA 1
ATOM 4077 C C . ASP B 1 205 ? -20.469 18.469 -6.293 1 96.06 205 ASP B C 1
ATOM 4079 O O . ASP B 1 205 ? -19.969 19.484 -6.781 1 96.06 205 ASP B O 1
ATOM 4083 N N . ASN B 1 206 ? -20.297 18.094 -5.035 1 96.94 206 ASN B N 1
ATOM 4084 C CA . ASN B 1 206 ? -19.359 18.797 -4.176 1 96.94 206 ASN B CA 1
ATOM 4085 C C . ASN B 1 206 ? -19.734 20.266 -4.004 1 96.94 206 ASN B C 1
ATOM 4087 O O . ASN B 1 206 ? -18.891 21.156 -4.105 1 96.94 206 ASN B O 1
ATOM 4091 N N . ILE B 1 207 ? -21.031 20.5 -3.803 1 97.25 207 ILE B N 1
ATOM 4092 C CA . ILE B 1 207 ? -21.516 21.859 -3.592 1 97.25 207 ILE B CA 1
ATOM 4093 C C . ILE B 1 207 ? -21.75 22.094 -2.102 1 97.25 207 ILE B C 1
ATOM 4095 O O . ILE B 1 207 ? -22.516 21.375 -1.464 1 97.25 207 ILE B O 1
ATOM 4099 N N . GLU B 1 208 ? -21.109 23.109 -1.564 1 97 208 GLU B N 1
ATOM 4100 C CA . GLU B 1 208 ? -21.297 23.469 -0.16 1 97 208 GLU B CA 1
ATOM 4101 C C . GLU B 1 208 ? -22.672 24.062 0.084 1 97 208 GLU B C 1
ATOM 4103 O O . GLU B 1 208 ? -23.141 24.906 -0.685 1 97 208 GLU B O 1
ATOM 4108 N N . TYR B 1 209 ? -23.281 23.625 1.196 1 97.12 209 TYR B N 1
ATOM 4109 C CA . TYR B 1 209 ? -24.562 24.203 1.585 1 97.12 209 TYR B CA 1
ATOM 4110 C C . TYR B 1 209 ? -24.406 25.688 1.889 1 97.12 209 TYR B C 1
ATOM 4112 O O . TYR B 1 209 ? -23.359 26.125 2.367 1 97.12 209 TYR B O 1
ATOM 4120 N N . ALA B 1 210 ? -25.547 26.391 1.637 1 95.81 210 ALA B N 1
ATOM 4121 C CA . ALA B 1 210 ? -25.609 27.75 2.168 1 95.81 210 ALA B CA 1
ATOM 4122 C C . ALA B 1 210 ? -25.547 27.75 3.691 1 95.81 210 ALA B C 1
ATOM 4124 O O . ALA B 1 210 ? -26 26.797 4.336 1 95.81 210 ALA B O 1
ATOM 4125 N N . SER B 1 211 ? -24.953 28.828 4.211 1 92.44 211 SER B N 1
ATOM 4126 C CA . SER B 1 211 ? -24.703 28.906 5.645 1 92.44 211 SER B CA 1
ATOM 4127 C C . SER B 1 211 ? -25.984 28.625 6.438 1 92.44 211 SER B C 1
ATOM 4129 O O . SER B 1 211 ? -25.938 27.891 7.438 1 92.44 211 SER B O 1
ATOM 4131 N N . GLU B 1 212 ? -27.062 29.094 6.027 1 93.69 212 GLU B N 1
ATOM 4132 C CA . GLU B 1 212 ? -28.328 28.953 6.742 1 93.69 212 GLU B CA 1
ATOM 4133 C C . GLU B 1 212 ? -28.859 27.531 6.676 1 93.69 212 GLU B C 1
ATOM 4135 O O . GLU B 1 212 ? -29.672 27.125 7.508 1 93.69 212 GLU B O 1
ATOM 4140 N N . ASP B 1 213 ? -28.375 26.828 5.738 1 95.25 213 ASP B N 1
ATOM 4141 C CA . ASP B 1 213 ? -28.859 25.469 5.52 1 95.25 213 ASP B CA 1
ATOM 4142 C C . ASP B 1 213 ? -27.953 24.453 6.176 1 95.25 213 ASP B C 1
ATOM 4144 O O . ASP B 1 213 ? -28.266 23.25 6.199 1 95.25 213 ASP B O 1
ATOM 4148 N N . LYS B 1 214 ? -26.844 24.797 6.688 1 95.69 214 LYS B N 1
ATOM 4149 C CA . LYS B 1 214 ? -25.906 23.891 7.32 1 95.69 214 LYS B CA 1
ATOM 4150 C C . LYS B 1 214 ? -26.297 23.594 8.766 1 95.69 214 LYS B C 1
ATOM 4152 O O . LYS B 1 214 ? -26.422 24.516 9.578 1 95.69 214 LYS B O 1
ATOM 4157 N N . PRO B 1 215 ? -26.5 22.344 8.969 1 96.69 215 PRO B N 1
ATOM 4158 C CA . PRO B 1 215 ? -26.641 22.031 10.391 1 96.69 215 PRO B CA 1
ATOM 4159 C C . PRO B 1 215 ? -25.484 22.531 11.234 1 96.69 215 PRO B C 1
ATOM 4161 O O . PRO B 1 215 ? -24.344 22.562 10.766 1 96.69 215 PRO B O 1
ATOM 4164 N N . LEU B 1 216 ? -25.734 22.859 12.523 1 96.56 216 LEU B N 1
ATOM 4165 C CA . LEU B 1 216 ? -24.719 23.391 13.43 1 96.56 216 LEU B CA 1
ATOM 4166 C C . LEU B 1 216 ? -23.672 22.328 13.75 1 96.56 216 LEU B C 1
ATOM 4168 O O . LEU B 1 216 ? -22.578 22.641 14.203 1 96.56 216 LEU B O 1
ATOM 4172 N N . THR B 1 217 ? -23.969 21.031 13.5 1 97.5 217 THR B N 1
ATOM 4173 C CA . THR B 1 217 ? -23.109 19.906 13.805 1 97.5 217 THR B CA 1
ATOM 4174 C C . THR B 1 217 ? -22.312 19.484 12.57 1 97.5 217 THR B C 1
ATOM 4176 O O . THR B 1 217 ? -21.516 18.547 12.625 1 97.5 217 THR B O 1
ATOM 4179 N N . ALA B 1 218 ? -22.547 20.172 11.453 1 97.94 218 ALA B N 1
ATOM 4180 C CA . ALA B 1 218 ? -21.891 19.797 10.203 1 97.94 218 ALA B CA 1
ATOM 4181 C C . ALA B 1 218 ? -20.391 19.984 10.297 1 97.94 218 ALA B C 1
ATOM 4183 O O . ALA B 1 218 ? -19.906 20.969 10.867 1 97.94 218 ALA B O 1
ATOM 4184 N N . HIS B 1 219 ? -19.656 19.094 9.656 1 97.56 219 HIS B N 1
ATOM 4185 C CA . HIS B 1 219 ? -18.203 19.125 9.672 1 97.56 219 HIS B CA 1
ATOM 4186 C C . HIS B 1 219 ? -17.688 20.469 9.164 1 97.56 219 HIS B C 1
ATOM 4188 O O . HIS B 1 219 ? -16.844 21.094 9.812 1 97.56 219 HIS B O 1
ATOM 4194 N N . ILE B 1 220 ? -18.172 20.922 8.078 1 96.38 220 ILE B N 1
ATOM 4195 C CA . ILE B 1 220 ? -17.703 22.156 7.453 1 96.38 220 ILE B CA 1
ATOM 4196 C C . ILE B 1 220 ? -17.969 23.344 8.383 1 96.38 220 ILE B C 1
ATOM 4198 O O . ILE B 1 220 ? -17.156 24.266 8.461 1 96.38 220 ILE B O 1
ATOM 4202 N N . LYS B 1 221 ? -19.078 23.328 9.047 1 95.31 221 LYS B N 1
ATOM 4203 C CA . LYS B 1 221 ? -19.391 24.375 10.008 1 95.31 221 LYS B CA 1
ATOM 4204 C C . LYS B 1 221 ? -18.406 24.375 11.172 1 95.31 221 LYS B C 1
ATOM 4206 O O . LYS B 1 221 ? -18.047 25.422 11.703 1 95.31 221 LYS B O 1
ATOM 4211 N N . ARG B 1 222 ? -17.984 23.203 11.523 1 96.31 222 ARG B N 1
ATOM 4212 C CA . ARG B 1 222 ? -17.125 23.031 12.695 1 96.31 222 ARG B CA 1
ATOM 4213 C C . ARG B 1 222 ? -15.68 23.391 12.367 1 96.31 222 ARG B C 1
ATOM 4215 O O . ARG B 1 222 ? -14.922 23.797 13.25 1 96.31 222 ARG B O 1
ATOM 4222 N N . VAL B 1 223 ? -15.305 23.328 11.047 1 95.62 223 VAL B N 1
ATOM 4223 C CA . VAL B 1 223 ? -13.883 23.5 10.766 1 95.62 223 VAL B CA 1
ATOM 4224 C C . VAL B 1 223 ? -13.656 24.781 9.984 1 95.62 223 VAL B C 1
ATOM 4226 O O . VAL B 1 223 ? -12.531 25.266 9.875 1 95.62 223 VAL B O 1
ATOM 4229 N N . ASN B 1 224 ? -14.68 25.328 9.406 1 94.62 224 ASN B N 1
ATOM 4230 C CA . ASN B 1 224 ? -14.547 26.609 8.734 1 94.62 224 ASN B CA 1
ATOM 4231 C C . ASN B 1 224 ? -14.727 27.766 9.719 1 94.62 224 ASN B C 1
ATOM 4233 O O . ASN B 1 224 ? -15.758 28.438 9.711 1 94.62 224 ASN B O 1
ATOM 4237 N N . LEU B 1 225 ? -13.656 28.094 10.375 1 95.38 225 LEU B N 1
ATOM 4238 C CA . LEU B 1 225 ? -13.695 29.094 11.438 1 95.38 225 LEU B CA 1
ATOM 4239 C C . LEU B 1 225 ? -13.188 30.438 10.93 1 95.38 225 LEU B C 1
ATOM 4241 O O . LEU B 1 225 ? -12.398 30.5 9.984 1 95.38 225 LEU B O 1
ATOM 4245 N N . LYS B 1 226 ? -13.633 31.484 11.617 1 95.25 226 LYS B N 1
ATOM 4246 C CA . LYS B 1 226 ? -13.25 32.844 11.273 1 95.25 226 LYS B CA 1
ATOM 4247 C C . LYS B 1 226 ? -12.867 33.625 12.523 1 95.25 226 LYS B C 1
ATOM 4249 O O . LYS B 1 226 ? -13.352 33.344 13.617 1 95.25 226 LYS B O 1
ATOM 4254 N N . TYR B 1 227 ? -12.047 34.594 12.242 1 94.75 227 TYR B N 1
ATOM 4255 C CA . TYR B 1 227 ? -11.781 35.594 13.266 1 94.75 227 TYR B CA 1
ATOM 4256 C C . TYR B 1 227 ? -12.977 36.5 13.445 1 94.75 227 TYR B C 1
ATOM 4258 O O . TYR B 1 227 ? -13.906 36.5 12.641 1 94.75 227 TYR B O 1
ATOM 4266 N N . ASP B 1 228 ? -12.789 37.312 14.516 1 93.69 228 ASP B N 1
ATOM 4267 C CA . ASP B 1 228 ? -13.859 38.281 14.805 1 93.69 228 ASP B CA 1
ATOM 4268 C C . ASP B 1 228 ? -14.031 39.25 13.656 1 93.69 228 ASP B C 1
ATOM 4270 O O . ASP B 1 228 ? -15.148 39.719 13.398 1 93.69 228 ASP B O 1
ATOM 4274 N N . ASN B 1 229 ? -13.008 39.562 12.992 1 94.75 229 ASN B N 1
ATOM 4275 C CA . ASN B 1 229 ? -13.047 40.531 11.906 1 94.75 229 ASN B CA 1
ATOM 4276 C C . ASN B 1 229 ? -13.555 39.906 10.609 1 94.75 229 ASN B C 1
ATOM 4278 O O . ASN B 1 229 ? -13.625 40.594 9.578 1 94.75 229 ASN B O 1
ATOM 4282 N N . GLY B 1 230 ? -13.773 38.625 10.609 1 93.19 230 GLY B N 1
ATOM 4283 C CA . GLY B 1 230 ? -14.352 37.969 9.445 1 93.19 230 GLY B CA 1
ATOM 4284 C C . GLY B 1 230 ? -13.336 37.188 8.625 1 93.19 230 GLY B C 1
ATOM 4285 O O . GLY B 1 230 ? -13.703 36.406 7.738 1 93.19 230 GLY B O 1
ATOM 4286 N N . GLU B 1 231 ? -12.117 37.406 8.953 1 94 231 GLU B N 1
ATOM 4287 C CA . GLU B 1 231 ? -11.078 36.688 8.211 1 94 231 GLU B CA 1
ATOM 4288 C C . GLU B 1 231 ? -11.102 35.188 8.516 1 94 231 GLU B C 1
ATOM 4290 O O . GLU B 1 231 ? -11.266 34.781 9.672 1 94 231 GLU B O 1
ATOM 4295 N N . SER B 1 232 ? -10.945 34.375 7.504 1 95 232 SER B N 1
ATOM 4296 C CA . SER B 1 232 ? -10.992 32.938 7.656 1 95 232 SER B CA 1
ATOM 4297 C C . SER B 1 232 ? -9.711 32.406 8.289 1 95 232 SER B C 1
ATOM 4299 O O . SER B 1 232 ? -8.617 32.875 7.977 1 95 232 SER B O 1
ATOM 4301 N N . MET B 1 233 ? -9.836 31.516 9.211 1 97 233 MET B N 1
ATOM 4302 C CA . MET B 1 233 ? -8.711 30.719 9.695 1 97 233 MET B CA 1
ATOM 4303 C C . MET B 1 233 ? -8.398 29.578 8.734 1 97 233 MET B C 1
ATOM 4305 O O . MET B 1 233 ? -9.055 28.531 8.766 1 97 233 MET B O 1
ATOM 4309 N N . GLU B 1 234 ? -7.352 29.734 7.949 1 96.94 234 GLU B N 1
ATOM 4310 C CA . GLU B 1 234 ? -7.086 28.766 6.891 1 96.94 234 GLU B CA 1
ATOM 4311 C C . GLU B 1 234 ? -5.918 27.859 7.258 1 96.94 234 GLU B C 1
ATOM 4313 O O . GLU B 1 234 ? -5.008 28.266 7.98 1 96.94 234 GLU B O 1
ATOM 4318 N N . ILE B 1 235 ? -6.012 26.672 6.844 1 97.25 235 ILE B N 1
ATOM 4319 C CA . ILE B 1 235 ? -4.914 25.719 6.867 1 97.25 235 ILE B CA 1
ATOM 4320 C C . ILE B 1 235 ? -4.742 25.094 5.48 1 97.25 235 ILE B C 1
ATOM 4322 O O . ILE B 1 235 ? -5.648 25.172 4.648 1 97.25 235 ILE B O 1
ATOM 4326 N N . LEU B 1 236 ? -3.605 24.609 5.199 1 98.12 236 LEU B N 1
ATOM 4327 C CA . LEU B 1 236 ? -3.387 23.812 4 1 98.12 236 LEU B CA 1
ATOM 4328 C C . LEU B 1 236 ? -3.408 22.328 4.328 1 98.12 236 LEU B C 1
ATOM 4330 O O . LEU B 1 236 ? -2.586 21.844 5.109 1 98.12 236 LEU B O 1
ATOM 4334 N N . ARG B 1 237 ? -4.363 21.641 3.752 1 97.31 237 ARG B N 1
ATOM 4335 C CA . ARG B 1 237 ? -4.551 20.219 4.008 1 97.31 237 ARG B CA 1
ATOM 4336 C C . ARG B 1 237 ? -3.836 19.375 2.955 1 97.31 237 ARG B C 1
ATOM 4338 O O . ARG B 1 237 ? -3.924 19.656 1.759 1 97.31 237 ARG B O 1
ATOM 4345 N N . GLN B 1 238 ? -3.131 18.359 3.396 1 96.62 238 GLN B N 1
ATOM 4346 C CA . GLN B 1 238 ? -2.459 17.422 2.512 1 96.62 238 GLN B CA 1
ATOM 4347 C C . GLN B 1 238 ? -2.857 15.984 2.838 1 96.62 238 GLN B C 1
ATOM 4349 O O . GLN B 1 238 ? -2.01 15.086 2.859 1 96.62 238 GLN B O 1
ATOM 4354 N N . SER B 1 239 ? -4.055 15.742 3.115 1 97 239 SER B N 1
ATOM 4355 C CA . SER B 1 239 ? -4.578 14.461 3.578 1 97 239 SER B CA 1
ATOM 4356 C C . SER B 1 239 ? -4.719 13.477 2.426 1 97 239 SER B C 1
ATOM 4358 O O . SER B 1 239 ? -4.898 13.875 1.275 1 97 239 SER B O 1
ATOM 4360 N N . MET B 1 240 ? -4.613 12.211 2.701 1 98 240 MET B N 1
ATOM 4361 C CA . MET B 1 240 ? -4.895 11.148 1.743 1 98 240 MET B CA 1
ATOM 4362 C C . MET B 1 240 ? -5.531 9.945 2.436 1 98 240 MET B C 1
ATOM 4364 O O . MET B 1 240 ? -5.203 9.641 3.582 1 98 240 MET B O 1
ATOM 4368 N N . PRO B 1 241 ? -6.41 9.273 1.672 1 98.62 241 PRO B N 1
ATOM 4369 C CA . PRO B 1 241 ? -6.875 7.977 2.166 1 98.62 241 PRO B CA 1
ATOM 4370 C C . PRO B 1 241 ? -5.738 6.973 2.346 1 98.62 241 PRO B C 1
ATOM 4372 O O . PRO B 1 241 ? -4.695 7.09 1.695 1 98.62 241 PRO B O 1
ATOM 4375 N N . TYR B 1 242 ? -5.934 6.113 3.297 1 98.44 242 TYR B N 1
ATOM 4376 C CA . TYR B 1 242 ? -5.039 4.98 3.502 1 98.44 242 TYR B CA 1
ATOM 4377 C C . TYR B 1 242 ? -5.816 3.734 3.9 1 98.44 242 TYR B C 1
ATOM 4379 O O . TYR B 1 242 ? -6.984 3.82 4.285 1 98.44 242 TYR B O 1
ATOM 4387 N N . GLY B 1 243 ? -5.129 2.592 3.754 1 96.44 243 GLY B N 1
ATOM 4388 C CA . GLY B 1 243 ? -5.625 1.448 4.504 1 96.44 243 GLY B CA 1
ATOM 4389 C C . GLY B 1 243 ? -5.84 0.218 3.643 1 96.44 243 GLY B C 1
ATOM 4390 O O . GLY B 1 243 ? -5.48 0.208 2.465 1 96.44 243 GLY B O 1
ATOM 4391 N N . SER B 1 244 ? -6.273 -0.803 4.281 1 96.94 244 SER B N 1
ATOM 4392 C CA . SER B 1 244 ? -6.695 -2.08 3.715 1 96.94 244 SER B CA 1
ATOM 4393 C C . SER B 1 244 ? -8.203 -2.258 3.82 1 96.94 244 SER B C 1
ATOM 4395 O O . SER B 1 244 ? -8.914 -1.358 4.281 1 96.94 244 SER B O 1
ATOM 4397 N N . VAL B 1 245 ? -8.625 -3.381 3.35 1 96.81 245 VAL B N 1
ATOM 4398 C CA . VAL B 1 245 ? -10.039 -3.721 3.449 1 96.81 245 VAL B CA 1
ATOM 4399 C C . VAL B 1 245 ? -10.461 -3.77 4.918 1 96.81 245 VAL B C 1
ATOM 4401 O O . VAL B 1 245 ? -11.57 -3.369 5.262 1 96.81 245 VAL B O 1
ATOM 4404 N N . LYS B 1 246 ? -9.609 -4.18 5.789 1 95.31 246 LYS B N 1
ATOM 4405 C CA . LYS B 1 246 ? -9.938 -4.398 7.195 1 95.31 246 LYS B CA 1
ATOM 4406 C C . LYS B 1 246 ? -9.945 -3.082 7.965 1 95.31 246 LYS B C 1
ATOM 4408 O O . LYS B 1 246 ? -10.766 -2.889 8.867 1 95.31 246 LYS B O 1
ATOM 4413 N N . GLN B 1 247 ? -9.055 -2.256 7.727 1 97.25 247 GLN B N 1
ATOM 4414 C CA . GLN B 1 247 ? -8.938 -0.964 8.391 1 97.25 247 GLN B CA 1
ATOM 4415 C C . GLN B 1 247 ? -8.5 0.123 7.414 1 97.25 247 GLN B C 1
ATOM 4417 O O . GLN B 1 247 ? -7.469 -0.008 6.75 1 97.25 247 GLN B O 1
ATOM 4422 N N . GLN B 1 248 ? -9.289 1.112 7.371 1 98.19 248 GLN B N 1
ATOM 4423 C CA . GLN B 1 248 ? -9.031 2.191 6.422 1 98.19 248 GLN B CA 1
ATOM 4424 C C . GLN B 1 248 ? -9.578 3.52 6.938 1 98.19 248 GLN B C 1
ATOM 4426 O O . GLN B 1 248 ? -10.422 3.543 7.832 1 98.19 248 GLN B O 1
ATOM 4431 N N . GLY B 1 249 ? -9.008 4.578 6.438 1 98.62 249 GLY B N 1
ATOM 4432 C CA . GLY B 1 249 ? -9.406 5.906 6.867 1 98.62 249 GLY B CA 1
ATOM 4433 C C . GLY B 1 249 ? -8.648 7.016 6.168 1 98.62 249 GLY B C 1
ATOM 4434 O O . GLY B 1 249 ? -8.523 7.012 4.941 1 98.62 249 GLY B O 1
ATOM 4435 N N . LEU B 1 250 ? -8.266 7.996 6.973 1 98.62 250 LEU B N 1
ATOM 4436 C CA . LEU B 1 250 ? -7.645 9.195 6.426 1 98.62 250 LEU B CA 1
ATOM 4437 C C . LEU B 1 250 ? -6.395 9.578 7.219 1 98.62 250 LEU B C 1
ATOM 4439 O O . LEU B 1 250 ? -6.434 9.641 8.453 1 98.62 250 LEU B O 1
ATOM 4443 N N . MET B 1 251 ? -5.316 9.75 6.457 1 98.62 251 MET B N 1
ATOM 4444 C CA . MET B 1 251 ? -4.168 10.445 7.031 1 98.62 251 MET B CA 1
ATOM 4445 C C . MET B 1 251 ? -4.312 11.953 6.879 1 98.62 251 MET B C 1
ATOM 4447 O O . MET B 1 251 ? -4.094 12.492 5.793 1 98.62 251 MET B O 1
ATOM 4451 N N . PHE B 1 252 ? -4.645 12.57 7.984 1 98.44 252 PHE B N 1
ATOM 4452 C CA . PHE B 1 252 ? -4.812 14.023 7.961 1 98.44 252 PHE B CA 1
ATOM 4453 C C . PHE B 1 252 ? -3.492 14.727 8.234 1 98.44 252 PHE B C 1
ATOM 4455 O O . PHE B 1 252 ? -2.816 14.422 9.219 1 98.44 252 PHE B O 1
ATOM 4462 N N . ILE B 1 253 ? -3.16 15.641 7.367 1 98.38 253 ILE B N 1
ATOM 4463 C CA . ILE B 1 253 ? -1.954 16.453 7.527 1 98.38 253 ILE B CA 1
ATOM 4464 C C . ILE B 1 253 ? -2.275 17.922 7.266 1 98.38 253 ILE B C 1
ATOM 4466 O O . ILE B 1 253 ? -2.838 18.266 6.223 1 98.38 253 ILE B O 1
ATOM 4470 N N . SER B 1 254 ? -1.949 18.719 8.141 1 97.81 254 SER B N 1
ATOM 4471 C CA . SER B 1 254 ? -2.082 20.156 7.965 1 97.81 254 SER B CA 1
ATOM 4472 C C . SER B 1 254 ? -0.719 20.844 7.969 1 97.81 254 SER B C 1
ATOM 4474 O O . SER B 1 254 ? 0.16 20.484 8.75 1 97.81 254 SER B O 1
ATOM 4476 N N . THR B 1 255 ? -0.502 21.703 7.098 1 98.56 255 THR B N 1
ATOM 4477 C CA . THR B 1 255 ? 0.629 22.625 7.066 1 98.56 255 THR B CA 1
ATOM 4478 C C . THR B 1 255 ? 0.156 24.062 7.223 1 98.56 255 THR B C 1
ATOM 4480 O O . THR B 1 255 ? -0.779 24.5 6.547 1 98.56 255 THR B O 1
ATOM 4483 N N . CYS B 1 256 ? 0.782 24.75 8.195 1 98.25 256 CYS B N 1
ATOM 4484 C CA . CYS B 1 256 ? 0.256 26.078 8.523 1 98.25 256 CYS B CA 1
ATOM 4485 C C . CYS B 1 256 ? 1.365 27 9.016 1 98.25 256 CYS B C 1
ATOM 4487 O O . CYS B 1 256 ? 2.361 26.531 9.578 1 98.25 256 CYS B O 1
ATOM 4489 N N . LYS B 1 257 ? 1.093 28.281 8.859 1 98.31 257 LYS B N 1
ATOM 4490 C CA . LYS B 1 257 ? 2.041 29.266 9.367 1 98.31 257 LYS B CA 1
ATOM 4491 C C . LYS B 1 257 ? 1.864 29.469 10.867 1 98.31 257 LYS B C 1
ATOM 4493 O O . LYS B 1 257 ? 2.732 30.047 11.523 1 98.31 257 LYS B O 1
ATOM 4498 N N . THR B 1 258 ? 0.751 29.062 11.391 1 98.5 258 THR B N 1
ATOM 4499 C CA . THR B 1 258 ? 0.458 29.078 12.82 1 98.5 258 THR B CA 1
ATOM 4500 C C . THR B 1 258 ? -0.311 27.828 13.234 1 98.5 258 THR B C 1
ATOM 4502 O O . THR B 1 258 ? -1.179 27.359 12.492 1 98.5 258 THR B O 1
ATOM 4505 N N . PRO B 1 259 ? 0.019 27.234 14.391 1 98.44 259 PRO B N 1
ATOM 4506 C CA . PRO B 1 259 ? -0.73 26.062 14.844 1 98.44 259 PRO B CA 1
ATOM 4507 C C . PRO B 1 259 ? -2.125 26.422 15.359 1 98.44 259 PRO B C 1
ATOM 4509 O O . PRO B 1 259 ? -2.963 25.531 15.539 1 98.44 259 PRO B O 1
ATOM 4512 N N . ASN B 1 260 ? -2.357 27.672 15.578 1 98.12 260 ASN B N 1
ATOM 4513 C CA . ASN B 1 260 ? -3.592 28.125 16.203 1 98.12 260 ASN B CA 1
ATOM 4514 C C . ASN B 1 260 ? -4.816 27.719 15.398 1 98.12 260 ASN B C 1
ATOM 4516 O O . ASN B 1 260 ? -5.836 27.312 15.961 1 98.12 260 ASN B O 1
ATOM 4520 N N . HIS B 1 261 ? -4.723 27.859 14.102 1 98.06 261 HIS B N 1
ATOM 4521 C CA . HIS B 1 261 ? -5.871 27.562 13.25 1 98.06 261 HIS B CA 1
ATOM 4522 C C . HIS B 1 261 ? -6.289 26.094 13.391 1 98.06 261 HIS B C 1
ATOM 4524 O O . HIS B 1 261 ? -7.461 25.797 13.648 1 98.06 261 HIS B O 1
ATOM 4530 N N . PHE B 1 262 ? -5.379 25.219 13.273 1 98.19 262 PHE B N 1
ATOM 4531 C CA . PHE B 1 262 ? -5.66 23.797 13.406 1 98.19 262 PHE B CA 1
ATOM 4532 C C . PHE B 1 262 ? -6.242 23.484 14.781 1 98.19 262 PHE B C 1
ATOM 4534 O O . PHE B 1 262 ? -7.227 22.75 14.891 1 98.19 262 PHE B O 1
ATOM 4541 N N . GLU B 1 263 ? -5.59 24 15.773 1 98.25 263 GLU B N 1
ATOM 4542 C CA . GLU B 1 263 ? -5.996 23.688 17.141 1 98.25 263 GLU B CA 1
ATOM 4543 C C . GLU B 1 263 ? -7.422 24.156 17.406 1 98.25 263 GLU B C 1
ATOM 4545 O O . GLU B 1 263 ? -8.195 23.453 18.078 1 98.25 263 GLU B O 1
ATOM 4550 N N . LYS B 1 264 ? -7.734 25.312 16.938 1 97.56 264 LYS B N 1
ATOM 4551 C CA . LYS B 1 264 ? -9.086 25.828 17.109 1 97.56 264 LYS B CA 1
ATOM 4552 C C . LYS B 1 264 ? -10.102 24.969 16.344 1 97.56 264 LYS B C 1
ATOM 4554 O O . LYS B 1 264 ? -11.203 24.719 16.844 1 97.56 264 LYS B O 1
ATOM 4559 N N . MET B 1 265 ? -9.758 24.578 15.141 1 97.44 265 MET B N 1
ATOM 4560 C CA . MET B 1 265 ? -10.633 23.703 14.367 1 97.44 265 MET B CA 1
ATOM 4561 C C . MET B 1 265 ? -10.859 22.391 15.094 1 97.44 265 MET B C 1
ATOM 4563 O O . MET B 1 265 ? -12 21.922 15.219 1 97.44 265 MET B O 1
ATOM 4567 N N . LEU B 1 266 ? -9.758 21.781 15.57 1 98.06 266 LEU B N 1
ATOM 4568 C CA . LEU B 1 266 ? -9.859 20.516 16.281 1 98.06 266 LEU B CA 1
ATOM 4569 C C . LEU B 1 266 ? -10.719 20.672 17.531 1 98.06 266 LEU B C 1
ATOM 4571 O O . LEU B 1 266 ? -11.555 19.812 17.812 1 98.06 266 LEU B O 1
ATOM 4575 N N . HIS B 1 267 ? -10.492 21.734 18.25 1 97.38 267 HIS B N 1
ATOM 4576 C CA . HIS B 1 267 ? -11.289 22.016 19.438 1 97.38 267 HIS B CA 1
ATOM 4577 C C . HIS B 1 267 ? -12.773 22.125 19.094 1 97.38 267 HIS B C 1
ATOM 4579 O O . HIS B 1 267 ? -13.617 21.562 19.797 1 97.38 267 HIS B O 1
ATOM 4585 N N . SER B 1 268 ? -13.023 22.828 18.031 1 97.19 268 SER B N 1
ATOM 4586 C CA . SER B 1 268 ? -14.398 22.984 17.562 1 97.19 268 SER B CA 1
ATOM 4587 C C . SER B 1 268 ? -15.016 21.641 17.188 1 97.19 268 SER B C 1
ATOM 4589 O O . SER B 1 268 ? -16.203 21.391 17.438 1 97.19 268 SER B O 1
ATOM 4591 N N . MET B 1 269 ? -14.297 20.781 16.562 1 97.5 269 MET B N 1
ATOM 4592 C CA . MET B 1 269 ? -14.773 19.453 16.188 1 97.5 269 MET B CA 1
ATOM 4593 C C . MET B 1 269 ? -15.117 18.625 17.422 1 97.5 269 MET B C 1
ATOM 4595 O O . MET B 1 269 ? -16.156 17.969 17.453 1 97.5 269 MET B O 1
ATOM 4599 N N . VAL B 1 270 ? -14.242 18.625 18.406 1 97.06 270 VAL B N 1
ATOM 4600 C CA . VAL B 1 270 ? -14.328 17.719 19.547 1 97.06 270 VAL B CA 1
ATOM 4601 C C . VAL B 1 270 ? -15.336 18.25 20.562 1 97.06 270 VAL B C 1
ATOM 4603 O O . VAL B 1 270 ? -16.219 17.516 21.016 1 97.06 270 VAL B O 1
ATOM 4606 N N . PHE B 1 271 ? -15.234 19.531 20.844 1 95.69 271 PHE B N 1
ATOM 4607 C CA . PHE B 1 271 ? -16.016 20.094 21.938 1 95.69 271 PHE B CA 1
ATOM 4608 C C . PHE B 1 271 ? -17.234 20.828 21.422 1 95.69 271 PHE B C 1
ATOM 4610 O O . PHE B 1 271 ? -18.203 21.031 22.156 1 95.69 271 PHE B O 1
ATOM 4617 N N . GLY B 1 272 ? -17.125 21.266 20.172 1 93.19 272 GLY B N 1
ATOM 4618 C CA . GLY B 1 272 ? -18.234 21.984 19.578 1 93.19 272 GLY B CA 1
ATOM 4619 C C . GLY B 1 272 ? -18.219 23.469 19.891 1 93.19 272 GLY B C 1
ATOM 4620 O O . GLY B 1 272 ? -17.156 24.078 19.984 1 93.19 272 GLY B O 1
ATOM 4621 N N . ASP B 1 273 ? -19.516 24.062 19.891 1 88.31 273 ASP B N 1
ATOM 4622 C CA . ASP B 1 273 ? -19.625 25.5 20.047 1 88.31 273 ASP B CA 1
ATOM 4623 C C . ASP B 1 273 ? -20.062 25.875 21.469 1 88.31 273 ASP B C 1
ATOM 4625 O O . ASP B 1 273 ? -20.531 27 21.703 1 88.31 273 ASP B O 1
ATOM 4629 N N . GLY B 1 274 ? -19.906 24.984 22.375 1 84.62 274 GLY B N 1
ATOM 4630 C CA . GLY B 1 274 ? -20.312 25.25 23.734 1 84.62 274 GLY B CA 1
ATOM 4631 C C . GLY B 1 274 ? -21.781 24.938 23.984 1 84.62 274 GLY B C 1
ATOM 4632 O O . GLY B 1 274 ? -22.219 24.922 25.141 1 84.62 274 GLY B O 1
ATOM 4633 N N . GLU B 1 275 ? -22.5 24.766 22.922 1 88.44 275 GLU B N 1
ATOM 4634 C CA . GLU B 1 275 ? -23.922 24.438 23.031 1 88.44 275 GLU B CA 1
ATOM 4635 C C . GLU B 1 275 ? -24.188 23 22.609 1 88.44 275 GLU B C 1
ATOM 4637 O O . GLU B 1 275 ? -25.297 22.672 22.188 1 88.44 275 GLU B O 1
ATOM 4642 N N . GLY B 1 276 ? -23.156 22.234 22.562 1 84.69 276 GLY B N 1
ATOM 4643 C CA . GLY B 1 276 ? -23.312 20.812 22.281 1 84.69 276 GLY B CA 1
ATOM 4644 C C . GLY B 1 276 ? -23.234 20.469 20.797 1 84.69 276 GLY B C 1
ATOM 4645 O O . GLY B 1 276 ? -23.344 19.312 20.422 1 84.69 276 GLY B O 1
ATOM 4646 N N . HIS B 1 277 ? -23.062 21.422 19.953 1 94.25 277 HIS B N 1
ATOM 4647 C CA . HIS B 1 277 ? -23.016 21.172 18.516 1 94.25 277 HIS B CA 1
ATOM 4648 C C . HIS B 1 277 ? -21.594 20.828 18.062 1 94.25 277 HIS B C 1
ATOM 4650 O O . HIS B 1 277 ? -20.906 21.656 17.453 1 94.25 277 HIS B O 1
ATOM 4656 N N . HIS B 1 278 ? -21.203 19.578 18.328 1 95.75 278 HIS B N 1
ATOM 4657 C CA . HIS B 1 278 ? -19.891 19.094 17.891 1 95.75 278 HIS B CA 1
ATOM 4658 C C . HIS B 1 278 ? -19.969 18.469 16.5 1 95.75 278 HIS B C 1
ATOM 4660 O O . HIS B 1 278 ? -21.062 18.344 15.922 1 95.75 278 HIS B O 1
ATOM 4666 N N . ASP B 1 279 ? -18.859 18.203 15.938 1 97.69 279 ASP B N 1
ATOM 4667 C CA . ASP B 1 279 ? -18.766 17.656 14.586 1 97.69 279 ASP B CA 1
ATOM 4668 C C . ASP B 1 279 ? -19.328 16.234 14.531 1 97.69 279 ASP B C 1
AT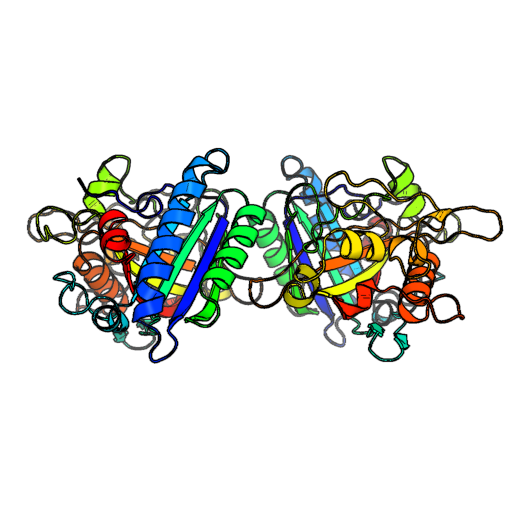OM 4670 O O . ASP B 1 279 ? -18.703 15.297 15.039 1 97.69 279 ASP B O 1
ATOM 4674 N N . HIS B 1 280 ? -20.344 16 13.859 1 97.81 280 HIS B N 1
ATOM 4675 C CA . HIS B 1 280 ? -21 14.703 13.828 1 97.81 280 HIS B CA 1
ATOM 4676 C C . HIS B 1 280 ? -20.219 13.711 12.969 1 97.81 280 HIS B C 1
ATOM 4678 O O . HIS B 1 280 ? -20.469 12.508 13.023 1 97.81 280 HIS B O 1
ATOM 4684 N N . LEU B 1 281 ? -19.297 14.227 12.156 1 97.94 281 LEU B N 1
ATOM 4685 C CA . LEU B 1 281 ? -18.438 13.305 11.422 1 97.94 281 LEU B CA 1
ATOM 4686 C C . LEU B 1 281 ? -17.672 12.406 12.375 1 97.94 281 LEU B C 1
ATOM 4688 O O . LEU B 1 281 ? -17.344 11.266 12.031 1 97.94 281 LEU B O 1
ATOM 4692 N N . MET B 1 282 ? -17.484 12.844 13.562 1 97.5 282 MET B N 1
ATOM 4693 C CA . MET B 1 282 ? -16.672 12.125 14.539 1 97.5 282 MET B CA 1
ATOM 4694 C C . MET B 1 282 ? -17.422 10.914 15.086 1 97.5 282 MET B C 1
ATOM 4696 O O . MET B 1 282 ? -16.844 10.086 15.789 1 97.5 282 MET B O 1
ATOM 4700 N N . HIS B 1 283 ? -18.656 10.766 14.773 1 97.19 283 HIS B N 1
ATOM 4701 C CA . HIS B 1 283 ? -19.391 9.547 15.102 1 97.19 283 HIS B CA 1
ATOM 4702 C C . HIS B 1 283 ? -18.984 8.406 14.172 1 97.19 283 HIS B C 1
ATOM 4704 O O . HIS B 1 283 ? -19.281 7.242 14.453 1 97.19 283 HIS B O 1
ATOM 4710 N N . PHE B 1 284 ? -18.297 8.703 13.094 1 98.19 284 PHE B N 1
ATOM 4711 C CA . PHE B 1 284 ? -18.031 7.703 12.07 1 98.19 284 PHE B CA 1
ATOM 4712 C C . PHE B 1 284 ? -16.531 7.586 11.805 1 98.19 284 PHE B C 1
ATOM 4714 O O . PHE B 1 284 ? -16.109 6.816 10.938 1 98.19 284 PHE B O 1
ATOM 4721 N N . THR B 1 285 ? -15.781 8.367 12.406 1 97.94 285 THR B N 1
ATOM 4722 C CA . THR B 1 285 ? -14.328 8.367 12.281 1 97.94 285 THR B CA 1
ATOM 4723 C C . THR B 1 285 ? -13.672 8.664 13.625 1 97.94 285 THR B C 1
ATOM 4725 O O . THR B 1 285 ? -14.227 9.398 14.445 1 97.94 285 THR B O 1
ATOM 4728 N N . GLN B 1 286 ? -12.555 8.062 13.844 1 97.25 286 GLN B N 1
ATOM 4729 C CA . GLN B 1 286 ? -11.836 8.219 15.109 1 97.25 286 GLN B CA 1
ATOM 4730 C C . GLN B 1 286 ? -10.359 8.516 14.875 1 97.25 286 GLN B C 1
ATOM 4732 O O . GLN B 1 286 ? -9.688 7.793 14.141 1 97.25 286 GLN B O 1
ATOM 4737 N N . ALA B 1 287 ? -9.883 9.57 15.477 1 97.81 287 ALA B N 1
ATOM 4738 C CA . ALA B 1 287 ? -8.438 9.82 15.469 1 97.81 287 ALA B CA 1
ATOM 4739 C C . ALA B 1 287 ? -7.711 8.828 16.375 1 97.81 287 ALA B C 1
ATOM 4741 O O . ALA B 1 287 ? -8.023 8.719 17.562 1 97.81 287 ALA B O 1
ATOM 4742 N N . VAL B 1 288 ? -6.742 8.141 15.812 1 97.44 288 VAL B N 1
ATOM 4743 C CA . VAL B 1 288 ? -6.059 7.141 16.625 1 97.44 288 VAL B CA 1
ATOM 4744 C C . VAL B 1 288 ? -4.637 7.609 16.938 1 97.44 288 VAL B C 1
ATOM 4746 O O . VAL B 1 288 ? -3.963 7.047 17.797 1 97.44 288 VAL B O 1
ATOM 4749 N N . THR B 1 289 ? -4.199 8.602 16.25 1 97.5 289 THR B N 1
ATOM 4750 C CA . THR B 1 289 ? -2.936 9.266 16.562 1 97.5 289 THR B CA 1
ATOM 4751 C C . THR B 1 289 ? -3.074 10.781 16.453 1 97.5 289 THR B C 1
ATOM 4753 O O . THR B 1 289 ? -4.074 11.281 15.93 1 97.5 289 THR B O 1
ATOM 4756 N N . GLY B 1 290 ? -2.127 11.477 16.953 1 98.38 290 GLY B N 1
ATOM 4757 C CA . GLY B 1 290 ? -1.958 12.922 16.844 1 98.38 290 GLY B CA 1
ATOM 4758 C C . GLY B 1 290 ? -0.556 13.383 17.203 1 98.38 290 GLY B C 1
ATOM 4759 O O . GLY B 1 290 ? -0.017 13.008 18.234 1 98.38 290 GLY B O 1
ATOM 4760 N N . SER B 1 291 ? 0.009 14.148 16.328 1 98.69 291 SER B N 1
ATOM 4761 C CA . SER B 1 291 ? 1.378 14.594 16.547 1 98.69 291 SER B CA 1
ATOM 4762 C C . SER B 1 291 ? 1.597 15.992 15.984 1 98.69 291 SER B C 1
ATOM 4764 O O . SER B 1 291 ? 1.002 16.359 14.969 1 98.69 291 SER B O 1
ATOM 4766 N N . SER B 1 292 ? 2.418 16.734 16.703 1 98.81 292 SER B N 1
ATOM 4767 C CA . SER B 1 292 ? 2.814 18.078 16.281 1 98.81 292 SER B CA 1
ATOM 4768 C C . SER B 1 292 ? 4.285 18.109 15.875 1 98.81 292 SER B C 1
ATOM 4770 O O . SER B 1 292 ? 5.145 17.609 16.594 1 98.81 292 SER B O 1
ATOM 4772 N N . PHE B 1 293 ? 4.547 18.688 14.766 1 98.94 293 PHE B N 1
ATOM 4773 C CA . PHE B 1 293 ? 5.898 18.844 14.242 1 98.94 293 PHE B CA 1
ATOM 4774 C C . PHE B 1 293 ? 6.121 20.266 13.727 1 98.94 293 PHE B C 1
ATOM 4776 O O . PHE B 1 293 ? 5.18 21.047 13.633 1 98.94 293 PHE B O 1
ATOM 4783 N N . PHE B 1 294 ? 7.324 20.594 13.508 1 98.94 294 PHE B N 1
ATOM 4784 C CA . PHE B 1 294 ? 7.727 21.766 12.727 1 98.94 294 PHE B CA 1
ATOM 4785 C C . PHE B 1 294 ? 8.68 21.359 11.609 1 98.94 294 PHE B C 1
ATOM 4787 O O . PHE B 1 294 ? 9.648 20.641 11.836 1 98.94 294 PHE B O 1
ATOM 4794 N N . ALA B 1 295 ? 8.359 21.734 10.398 1 98.88 295 ALA B N 1
ATOM 4795 C CA . ALA B 1 295 ? 9.242 21.578 9.25 1 98.88 295 ALA B CA 1
ATOM 4796 C C . ALA B 1 295 ? 10.031 22.859 8.984 1 98.88 295 ALA B C 1
ATOM 4798 O O . ALA B 1 295 ? 9.5 23.797 8.391 1 98.88 295 ALA B O 1
ATOM 4799 N N . PRO B 1 296 ? 11.242 22.891 9.359 1 98.44 296 PRO B N 1
ATOM 4800 C CA . PRO B 1 296 ? 12.023 24.109 9.109 1 98.44 296 PRO B CA 1
ATOM 4801 C C . PRO B 1 296 ? 12.398 24.281 7.637 1 98.44 296 PRO B C 1
ATOM 4803 O O . PRO B 1 296 ? 12.242 23.344 6.848 1 98.44 296 PRO B O 1
ATOM 4806 N N . SER B 1 297 ? 12.828 25.516 7.305 1 98.19 297 SER B N 1
ATOM 4807 C CA . SER B 1 297 ? 13.359 25.734 5.961 1 98.19 297 SER B CA 1
ATOM 4808 C C . SER B 1 297 ? 14.602 24.875 5.715 1 98.19 297 SER B C 1
ATOM 4810 O O . SER B 1 297 ? 15.273 24.453 6.66 1 98.19 297 SER B O 1
ATOM 4812 N N . LEU B 1 298 ? 14.789 24.547 4.461 1 97.38 298 LEU B N 1
ATOM 4813 C CA . LEU B 1 298 ? 15.992 23.797 4.105 1 97.38 298 LEU B CA 1
ATOM 4814 C C . LEU B 1 298 ? 17.25 24.516 4.578 1 97.38 298 LEU B C 1
ATOM 4816 O O . LEU B 1 298 ? 18.172 23.875 5.105 1 97.38 298 LEU B O 1
ATOM 4820 N N . ASP B 1 299 ? 17.297 25.828 4.434 1 96.69 299 ASP B N 1
ATOM 4821 C CA . ASP B 1 299 ? 18.438 26.641 4.828 1 96.69 299 ASP B CA 1
ATOM 4822 C C . ASP B 1 299 ? 18.672 26.562 6.336 1 96.69 299 ASP B C 1
ATOM 4824 O O . ASP B 1 299 ? 19.812 26.531 6.797 1 96.69 299 ASP B O 1
ATOM 4828 N N . PHE B 1 300 ? 17.625 26.578 7.098 1 96.88 300 PHE B N 1
ATOM 4829 C CA . PHE B 1 300 ? 17.75 26.422 8.539 1 96.88 300 PHE B CA 1
ATOM 4830 C C . PHE B 1 300 ? 18.422 25.094 8.883 1 96.88 300 PHE B C 1
ATOM 4832 O O . PHE B 1 300 ? 19.297 25.047 9.75 1 96.88 300 PHE B O 1
ATOM 4839 N N . MET B 1 301 ? 18.047 23.984 8.211 1 95.94 301 MET B N 1
ATOM 4840 C CA . MET B 1 301 ? 18.547 22.656 8.531 1 95.94 301 MET B CA 1
ATOM 4841 C C . MET B 1 301 ? 20.016 22.516 8.141 1 95.94 301 MET B C 1
ATOM 4843 O O . MET B 1 301 ? 20.812 21.906 8.867 1 95.94 301 MET B O 1
ATOM 4847 N N . ILE B 1 302 ? 20.391 23.109 7.047 1 92.75 302 ILE B N 1
ATOM 4848 C CA . ILE B 1 302 ? 21.719 22.891 6.488 1 92.75 302 ILE B CA 1
ATOM 4849 C C . ILE B 1 302 ? 22.75 23.703 7.27 1 92.75 302 ILE B C 1
ATOM 4851 O O . ILE B 1 302 ? 23.938 23.375 7.254 1 92.75 302 ILE B O 1
ATOM 4855 N N . GLN B 1 303 ? 22.266 24.734 7.93 1 88.69 303 GLN B N 1
ATOM 4856 C CA . GLN B 1 303 ? 23.219 25.516 8.711 1 88.69 303 GLN B CA 1
ATOM 4857 C C . GLN B 1 303 ? 23.812 24.703 9.852 1 88.69 303 GLN B C 1
ATOM 4859 O O . GLN B 1 303 ? 24.828 25.062 10.43 1 88.69 303 GLN B O 1
ATOM 4864 N N . PHE B 1 304 ? 23.219 23.656 10.172 1 77.62 304 PHE B N 1
ATOM 4865 C CA . PHE B 1 304 ? 23.672 22.781 11.25 1 77.62 304 PHE B CA 1
ATOM 4866 C C . PHE B 1 304 ? 24.344 21.531 10.68 1 77.62 304 PHE B C 1
ATOM 4868 O O . PHE B 1 304 ? 24.391 20.5 11.344 1 77.62 304 PHE B O 1
ATOM 4875 N N . ASP B 1 305 ? 24.703 21.453 9.477 1 72.38 305 ASP B N 1
ATOM 4876 C CA . ASP B 1 305 ? 25.25 20.281 8.797 1 72.38 305 ASP B CA 1
ATOM 4877 C C . ASP B 1 305 ? 26.672 20 9.242 1 72.38 305 ASP B C 1
ATOM 4879 O O . ASP B 1 305 ? 27.297 19.031 8.781 1 72.38 305 ASP B O 1
ATOM 4883 N N . ASP B 1 306 ? 27.328 20.906 10.117 1 68.38 306 ASP B N 1
ATOM 4884 C CA . ASP B 1 306 ? 28.688 20.656 10.594 1 68.38 306 ASP B CA 1
ATOM 4885 C C . ASP B 1 306 ? 28.688 19.922 11.93 1 68.38 306 ASP B C 1
ATOM 4887 O O . ASP B 1 306 ? 27.797 20.125 12.758 1 68.38 306 ASP B O 1
#

Organism: NCBI:txid38313

pLDDT: mean 96.49, std 3.65, range [67.44, 98.94]

Foldseek 3Di:
DFFAFAQQLADAAFKKKKWFKAWDPPCLLVVLLLVLVLSVVQSVVCVVQVVFRKGKFKWFFLVQCCVNPPPDDFPFRDKWDWDADVLATADADAGGMMMIIGTNDPVVNVVSVVVSCVSCPPTIDTDDMFMFGQDDQCDWPLQAHPQPVADDDVVSCVFFFAPPVGPLQGSKWKKKKWDKWFQNVVSVVDDQVVNCLLAQARRPVGHGHDPVSHDQQHLCNLQFDADPVGHTLDWHWHKGKTDDPVIIGMITMTGGNHCVSVVSSSCCQRVNDVPRNHRCSSVGMHTPYMTIIMTGGSVSSNVSSD/DFFAFAQQLADAAFKKKKWFKAWDPPCLLVVLLLQLVLSVVQSVVCVVQVVFRKGKFKWFFLVQCCVNPPPDDFPFRDKWDWDADPLATADADAGGMMMIIGTNDPVVNVVSVVVSCVSCPPTIDTDDMFMFGQDDQCDWPLQAHPQPVADDDVRSCVFFFAPPVGPLQGSKWKKKKWDKWFQNVVSVVDDQVVNCLLAQARRPVGGGHDPVSHDQLHLCNLQFDADPVGHTLDWHWHKGKGDDPVIIGMITMTGGNHCVSVVSSSCCQRVNDVPRRHRCSSVGMHTPYMTIIMTGGSVSSNVSSD

Sequence (612 aa):
MPREQLGICAEGNLHSVYLMFNANEGGESQLRPCLANVAQYLYELADQYADSAFNAFVAIGANFWDHLYPGSRPAELRPFPAMESGNRDAPAIEFDIFIHLRCDRLDILHLVANEVNEMLEGLAELEEEERGFRFMDSRDLTGFVDGTENPKGRGRQAVALVGDEDDAFRGGSYIHVQKYVHNLSKWHRLPQKKQEDIIGRTKQDNIEYASEDKPLTAHIKRVNLKYDNGESMEILRQSMPYGSVKQQGLMFISTCKTPNHFEKMLHSMVFGDGEGHHDHLMHFTQAVTGSSFFAPSLDFMIQFDDMPREQLGICAEGNLHSVYLMFNANEGGESQLRPCLANVAQYLYELADQYADSAFNAFVAIGANFWDHLYPGSRPAELRPFPAMESGNRDAPAIEFDIFIHLRCDRLDILHLVANEVNEMLEGLAELEEEERGFRFMDSRDLTGFVDGTENPKGRGRQAVALVGDEDDAFRGGSYIHVQKYVHNLSKWHRLPQKKQEDIIGRTKQDNIEYASEDKPLTAHIKRVNLKYDNGESMEILRQSMPYGSVKQQGLMFISTCKTPNHFEKMLHSMVFGDGEGHHDHLMHFTQAVTGSSFFAPSLDFMIQFDD

Solvent-accessible surface area (backbone atoms only — not comparable to full-atom values): 31184 Å² total; per-residue (Å²): 129,57,46,49,42,64,32,70,68,51,77,91,51,46,25,35,42,39,40,32,24,39,66,42,86,90,33,44,83,61,37,42,28,47,50,23,50,51,46,50,52,47,58,53,42,23,67,75,34,45,93,40,55,32,34,29,40,55,27,36,7,39,85,39,37,57,72,62,39,66,94,63,74,64,91,76,70,52,65,43,79,57,45,77,47,92,88,33,48,35,42,58,53,76,48,34,33,39,40,45,40,35,15,58,39,62,40,58,50,54,53,50,51,43,50,53,52,57,72,34,55,92,33,39,44,82,75,46,76,49,54,31,34,40,28,85,84,44,25,36,86,87,57,35,64,55,62,77,80,40,56,56,78,71,46,28,49,68,35,19,30,26,45,80,92,44,63,92,44,30,33,8,28,34,33,40,42,30,40,30,44,46,41,56,74,68,53,67,69,46,55,66,69,57,52,21,44,29,43,28,28,45,52,92,79,64,44,69,51,54,78,90,70,37,46,71,28,3,34,49,61,28,48,65,43,58,46,94,87,61,51,70,49,63,55,33,66,69,54,34,27,34,67,53,83,88,53,34,28,37,40,40,31,37,28,10,43,53,57,61,44,58,52,53,27,51,45,20,32,47,58,20,75,81,78,68,37,26,22,51,50,48,79,36,35,41,40,76,31,18,27,24,29,38,25,58,11,49,53,65,40,48,73,46,49,117,129,57,46,50,42,64,32,71,66,52,78,90,50,47,24,35,42,39,40,31,24,40,66,41,86,90,34,44,82,61,37,41,26,48,50,23,50,50,46,50,52,47,57,52,42,25,67,76,35,47,93,41,54,32,33,28,39,55,25,36,5,39,84,38,38,58,71,62,38,66,94,63,73,64,92,76,70,51,65,44,78,56,46,76,44,91,86,31,47,35,42,60,53,76,48,34,32,39,40,44,39,34,15,58,39,62,39,59,49,52,52,50,52,42,50,53,54,57,72,34,56,92,34,40,44,82,74,46,74,49,54,32,34,40,29,84,85,46,24,36,87,89,58,34,64,56,62,79,80,39,58,56,76,70,46,28,49,68,33,20,29,23,44,82,91,44,64,94,45,28,32,9,27,34,33,40,40,32,40,30,45,45,39,56,73,68,52,67,69,46,54,68,69,57,52,22,43,31,43,28,29,43,52,92,79,63,45,70,52,55,77,90,69,37,46,70,28,4,35,50,62,28,47,66,44,58,45,95,87,61,49,70,50,64,55,35,65,67,54,34,27,33,66,53,82,88,53,33,29,37,40,40,32,38,26,10,44,53,57,60,42,57,51,51,26,52,46,20,32,49,57,20,74,80,78,70,37,24,23,52,52,46,78,36,35,42,40,76,30,18,26,22,28,37,26,58,10,49,53,66,39,47,72,45,49,118

Secondary structure (DSSP, 8-state):
-PPPPTTTT----SEEEEEEEEEPTT-HHHHHHHHHHHHHHHHHHHHHTGGGT-EEEEEEETTTHHHHSTT---TT------EEETTEEE-----SEEEEEEES-HHHHHHHHHHHHHHTTTTEEEEEEEEEE--TTTB-TTSSBS-TT---THHHHHHHS--GGGGGGTT-EEEEEEEEEE-HHHHHTS-HHHHHHHHTB-TTT-PBPPGGGS-TT-HHHHH--B-TTS-B---EE--EEEE-SSSEEEEEEEEES-HHHHHHHHHHHHHTTSSS---GGGGTEEE---EEEEE--HHHHHTT--/-PPPPTTTT----SEEEEEEEEEPTT-HHHHHHHHHHHHHHHHHHHHHTGGGT-EEEEEEETTTHHHHSTT---TT------EEETTEEE-----SEEEEEEES-HHHHHHHHHHHHHHTTTTEEEEEEEEEE--TTTB-TTSSBS-TT---THHHHHHHS--GGGGGGTT-EEEEEEEEEE-HHHHHTS-HHHHHHHHTB-TTT-PBPPGGGS-TT-HHHHH--B-TTS-B---EE--EEEE-SSSEEEEEEEEES-HHHHHHHHHHHHHTTSSS---GGGGTEEE---EEEEE--HHHHHTT--

Nearest PDB structures (foldseek):
  2hag-assembly1_A  TM=9.954E-01  e=4.118E-59  Shewanella oneidensis
  5de0-assembly2_D  TM=9.355E-01  e=2.231E-35  Vibrio cholerae
  7yzt-assembly1_B  TM=9.372E-01  e=1.264E-34  Acinetobacter radioresistens
  8u4z-assembly1_A  TM=9.462E-01  e=6.741E-34  Klebsiella pneumoniae
  8ohy-assembly1_A-2  TM=9.117E-01  e=9.359E-33  Dictyostelium discoideum AX4

=== Feature glossary ===
Feature key, reading from the visual/contextual features back to the raw sequence:

Rendered structure images. Structure images are PyMOL renders from six orthogonal camera directions. Cartoon representation draws helices as coils and strands as arrows; sticks shows the backbone as bonds; surface shows the solvent-excluded envelope. Rainbow coloring maps sequence position to hue (blue→red, N→C); chain coloring assigns a distinct color per polypeptide.

Contact-map, Ramachandran, and PAE plots. Three diagnostic plots accompany the record. The Cα contact map visualizes the tertiary structure as a 2D adjacency matrix (8 Å cutoff, sequence-local contacts suppressed). The Ramachandran plot shows the distribution of backbone (φ, ψ) torsions, with points in the α and β basins reflecting secondary structure content. The PAE plot shows AlphaFold's inter-residue confidence as a color matrix.

InterPro / GO / CATH / organism. The annotation block draws on four external resources. InterPro: which protein families and domains the sequence belongs to. GO: standardized terms for what the protein does, what process it participates in, and where in the cell it acts. CATH: which structural fold it has in the CATH hierarchy. Organism: the species of origin.

Nearest PDB structures. Structural nearest neighbors (via Foldseek easy-search vs the PDB). Reported per hit: target PDB id, E-value, and alignment TM-score. A TM-score above ~0.5 is the conventional threshold for 'same fold'.

Predicted aligned error. Predicted aligned error is AlphaFold's pairwise confidence. Unlike pLDDT (per-residue), PAE is per-residue-pair and captures whether two parts of the structure are correctly placed relative to each other. Units are ångströms of expected positional error.

Solvent-accessible surface area. SASA measures how much of the protein is reachable by solvent. It is computed by rolling a water-sized probe over the atomic surface and summing the exposed area (Å²). Per-residue SASA distinguishes core (buried, low SASA) from surface (exposed, high SASA) residues; total SASA is a whole-molecule size measure.

B-factor. Crystallographic B-factors measure how much each atom's electron density is smeared out, in Å². They rise in mobile loops and surface residues and fall in the buried interior. In AlphaFold models this column is repurposed to hold pLDDT instead.

pLDDT. For AlphaFold models, the B-factor field carries pLDDT — the model's own estimate of local accuracy on a 0–100 scale. Regions with pLDDT<50 should be treated as essentially unmodeled; they often correspond to intrinsically disordered segments.

Backbone torsions (φ/ψ). φ (phi) and ψ (psi) are the two rotatable backbone dihedrals per residue: φ is the C(i-1)–N–Cα–C torsion, ψ is the N–Cα–C–N(i+1) torsion, both in degrees on (−180°, 180°]. α-helical residues cluster near (−60°, −45°); β-strand residues near (−120°, +130°). A Ramachandran plot is simply a scatter of (φ, ψ) for every residue.

Radius of gyration, Cα contacts, bounding box. Radius of gyration (Rg) is the root-mean-square distance of Cα atoms from their centroid — a single number for overall size and compactness. A globular domain of N residues has Rg ≈ 2.2·N^0.38 Å; an extended or disordered chain has a much larger Rg. The Cα contact count is the number of residue pairs whose Cα atoms are within 8 Å and are more than four positions apart in sequence — a standard proxy for tertiary packing density. The bounding box is the smallest axis-aligned box enclosing all Cα atoms.

Secondary structure (3-state, P-SEA). Three-state secondary structure (P-SEA) collapses the eight DSSP classes into helix (a), strand (b), and coil (c). P-SEA assigns these from Cα geometry alone — distances and angles — without requiring backbone oxygens, so it works on any Cα trace.

Secondary structure (8-state, DSSP). Secondary structure is the local, repeating backbone conformation. DSSP classifies it into eight states by reading the hydrogen-bond network: three helix types (H, G, I), two β types (E, B), two non-regular types (T, S), and unstructured coil (-).

Foldseek 3Di. The Foldseek 3Di string encodes local tertiary geometry as a 20-letter alphabet — one character per residue — derived from the relative positions of nearby Cα atoms. Unlike the amino-acid sequence, 3Di is a direct function of the 3D structure, so two proteins with the same fold have similar 3Di strings even at low sequence identity.

mmCIF coordinates. Structure coordinates are given as an mmCIF _atom_site loop: one row per atom with element, residue name, chain id, sequence number, and x/y/z position in Å. Only the four main-chain atoms per residue are included here; side chains are omitted to keep the record compact.

Sequence. This is the polypeptide sequence — one letter per residue, N-terminus first. Length ranges from a few dozen residues for small domains to over a thousand for large multi-domain proteins.